Protein AF-A0A9D6ZY57-F1 (afdb_monomer)

Sequence (391 aa):
MQNKMPWVAGVLCFGISFLFGLGVLVDWKTRLNPQYWPFGVDVYPHWVATRAIWRGESPYTLQVSRETQQLIYARPLEPGDDPFGFYYPAYVSFIIAPLIWLPVEWAGLVWSAFNWAILVTLAIVWSWRIEPRLSPLLWGLVLLSVIFYRPAFLAVINGQYGLFVVVCLLGAGWLFQARRDGWAGALLVFATIKPSISLLAPLVILFWAARWRRWNGVIGFLITLGVLVGATILQIGWWAPDFLRAAQSFANKPGSWMTQDIFSPAGLIWFAGALALFGIGLERLWRARDFPWLAIIGALVLNLLIIPHLLEYDLTVLLIAWFWLGAQWRDVRGGLAWWLGLVGMPWLSWLALLALGGTTEQWWKMIWQFYPSLLIYAILVWLWRTALKRI

Radius of gyration: 20.82 Å; Cα contacts (8 Å, |Δi|>4): 542; chains: 1; bounding box: 54×46×62 Å

Secondary structure (DSSP, 8-state):
------HHHHHHHHHHHHHHHHHHHHHHHHHS-TTS--TTTTHHHHHHHHHHHHTT--TTSHHHHHHHHHHHHSSPPPTTS------S-GGGHHHHGGGTTS-HHHHHHHHHHHHHHHHHHHHHHHHTT-SSPPPHHHHHHHHHHHHT-HHHHHHHHHT-SHHHHHHHHHHHHHHHHTT-HHHHHHHHHHHTT-HHHHTHHHHHHHHHHHHTT-HHHHHHHHHHHHHHHHHHHHHH---HHHHHHHHHHHTTSTTEE-GGGGGSHHHHHHHHHHHHHHHHHHHHHHH--S--HHHHHHHHHHHHHHS-EESGGGGGGGHHHHHHHTTSGGGSTTHHHHHHHHHHHHHHHHHHHHHTT--HHHHHHHHHHHHHHHHHHHHHHHHHHHHHTT-

Mean predicted aligned error: 4.45 Å

Solvent-accessible surface area (backbone atoms only — not comparable to full-atom values): 20076 Å² total; per-residue (Å²): 132,86,82,74,71,58,64,64,58,55,52,49,44,26,54,52,34,25,56,50,35,38,52,51,53,51,53,48,56,73,73,44,64,84,87,54,85,61,51,4,51,61,35,45,28,52,43,50,28,31,52,33,38,76,73,45,33,58,40,72,37,70,64,49,28,48,54,29,34,40,70,75,66,73,42,82,89,57,98,88,60,80,69,56,62,52,65,49,57,75,51,47,30,74,75,47,51,79,39,61,82,42,60,66,67,55,30,8,39,53,47,14,12,48,36,41,9,51,50,51,30,49,42,54,62,53,57,73,71,38,82,78,74,65,55,73,68,58,42,49,52,51,43,50,46,55,57,59,20,51,27,47,38,47,20,22,48,36,24,47,64,39,58,58,27,43,51,24,51,55,48,19,53,48,26,46,74,69,71,38,29,35,60,16,15,35,36,35,45,60,22,47,46,51,50,38,45,28,42,44,26,52,54,53,50,43,50,48,28,53,79,69,68,39,50,53,18,48,48,24,22,53,52,45,43,49,51,41,51,48,53,41,32,74,46,42,40,89,50,64,68,50,40,54,52,36,45,55,57,56,48,72,43,88,70,37,54,34,60,73,51,38,77,38,75,43,27,44,52,31,50,56,44,25,50,52,43,24,50,55,13,46,56,47,40,75,76,39,92,62,82,46,61,52,26,35,46,15,25,28,55,41,24,48,55,65,31,44,40,60,61,55,33,56,56,26,50,51,52,59,47,49,57,56,50,65,67,49,27,83,86,36,93,64,25,61,60,52,49,52,50,63,50,44,36,70,54,53,59,43,54,50,38,46,75,72,72,49,51,73,70,59,41,44,55,51,48,69,48,45,52,63,37,54,53,44,51,54,51,51,52,50,52,53,56,57,52,60,77,74,108

Nearest PDB structures (foldseek):
  6sni-assembly1_X  TM=5.364E-01  e=1.919E-01  Saccharomyces cerevisiae
  8ug5-assembly1_B  TM=1.556E-01  e=1.293E+00  Caenorhabditis elegans

Structure (mmCIF, N/CA/C/O backbone):
data_AF-A0A9D6ZY57-F1
#
_entry.id   AF-A0A9D6ZY57-F1
#
loop_
_atom_site.group_PDB
_atom_site.id
_atom_site.type_symbol
_atom_site.label_atom_id
_atom_site.label_alt_id
_atom_site.label_comp_id
_atom_site.label_asym_id
_atom_site.label_entity_id
_atom_site.label_seq_id
_atom_site.pdbx_PDB_ins_code
_atom_site.Cartn_x
_atom_site.Cartn_y
_atom_site.Cartn_z
_atom_site.occupancy
_atom_site.B_iso_or_equiv
_atom_site.auth_seq_id
_atom_site.auth_comp_id
_atom_site.auth_asym_id
_atom_site.auth_atom_id
_atom_site.pdbx_PDB_model_num
ATOM 1 N N . MET A 1 1 ? -26.429 3.667 14.464 1.00 34.41 1 MET A N 1
ATOM 2 C CA . MET A 1 1 ? -27.278 4.107 13.336 1.00 34.41 1 MET A CA 1
ATOM 3 C C . MET A 1 1 ? -26.435 4.076 12.070 1.00 34.41 1 MET A C 1
ATOM 5 O O . MET A 1 1 ? -25.369 4.670 12.048 1.00 34.41 1 MET A O 1
ATOM 9 N N . GLN A 1 2 ? -26.832 3.289 11.067 1.00 40.88 2 GLN A N 1
ATOM 10 C CA . GLN A 1 2 ? -26.082 3.133 9.817 1.00 40.88 2 GLN A CA 1
ATOM 11 C C . GLN A 1 2 ? -26.334 4.352 8.923 1.00 40.88 2 GLN A C 1
ATOM 13 O O . GLN A 1 2 ? -27.303 4.362 8.167 1.00 40.88 2 GLN A O 1
ATOM 18 N N . ASN A 1 3 ? -25.465 5.364 8.981 1.00 44.66 3 ASN A N 1
ATOM 19 C CA . ASN A 1 3 ? -25.383 6.350 7.904 1.00 44.66 3 ASN A CA 1
ATOM 20 C C . ASN A 1 3 ? -24.867 5.617 6.658 1.00 44.66 3 ASN A C 1
ATOM 22 O O . ASN A 1 3 ? -23.662 5.489 6.434 1.00 44.66 3 ASN A O 1
ATOM 26 N N . LYS A 1 4 ? -25.794 5.041 5.883 1.00 54.72 4 LYS A N 1
ATOM 27 C CA . LYS A 1 4 ? -25.511 4.494 4.559 1.00 54.72 4 LYS A CA 1
ATOM 28 C C . LYS A 1 4 ? -25.120 5.670 3.682 1.00 54.72 4 LYS A C 1
ATOM 30 O O . LYS A 1 4 ? -25.969 6.340 3.108 1.00 54.72 4 LYS A O 1
ATOM 35 N N . MET A 1 5 ? -23.821 5.927 3.609 1.00 58.47 5 MET A N 1
ATOM 36 C CA . MET A 1 5 ? -23.272 6.775 2.569 1.00 58.47 5 MET A CA 1
ATOM 37 C C . MET A 1 5 ? -23.754 6.209 1.227 1.00 58.47 5 MET A C 1
ATOM 39 O O . MET A 1 5 ? -23.560 5.010 0.983 1.00 58.47 5 MET A O 1
ATOM 43 N N . PRO A 1 6 ? -24.417 7.005 0.377 1.00 68.81 6 PRO A N 1
ATOM 44 C CA . PRO A 1 6 ? -24.786 6.526 -0.938 1.00 68.81 6 PRO A CA 1
ATOM 45 C C . PRO A 1 6 ? -23.477 6.232 -1.669 1.00 68.81 6 PRO A C 1
ATOM 47 O O . PRO A 1 6 ? -22.628 7.108 -1.807 1.00 68.81 6 PRO A O 1
ATOM 50 N N . TRP A 1 7 ? -23.285 4.986 -2.100 1.00 78.12 7 TRP A N 1
ATOM 51 C CA . TRP A 1 7 ? -22.121 4.546 -2.882 1.00 78.12 7 TRP A CA 1
ATOM 52 C C . TRP A 1 7 ? -21.843 5.487 -4.069 1.00 78.12 7 TRP A C 1
ATOM 54 O O . TRP A 1 7 ? -20.689 5.718 -4.418 1.00 78.12 7 TRP A O 1
ATOM 64 N N . VAL A 1 8 ? -22.902 6.118 -4.589 1.00 84.88 8 VAL A N 1
ATOM 65 C CA . VAL A 1 8 ? -22.885 7.201 -5.578 1.00 84.88 8 VAL A CA 1
ATOM 66 C C . VAL A 1 8 ? -21.934 8.336 -5.187 1.00 84.88 8 VAL A C 1
ATOM 68 O O . VAL A 1 8 ? -21.131 8.752 -6.010 1.00 84.88 8 VAL A O 1
ATOM 71 N N . ALA A 1 9 ? -21.954 8.806 -3.936 1.00 88.19 9 ALA A N 1
ATOM 72 C CA . ALA A 1 9 ? -21.064 9.877 -3.484 1.00 88.19 9 ALA A CA 1
ATOM 73 C C . ALA A 1 9 ? -19.588 9.456 -3.541 1.00 88.19 9 ALA A C 1
ATOM 75 O O . ALA A 1 9 ? -18.747 10.242 -3.958 1.00 88.19 9 ALA A O 1
ATOM 76 N N . GLY A 1 10 ? -19.275 8.204 -3.187 1.00 90.56 10 GLY A N 1
ATOM 77 C CA . GLY A 1 10 ? -17.911 7.677 -3.290 1.00 90.56 10 GLY A CA 1
ATOM 78 C C . GLY A 1 10 ? -17.429 7.593 -4.739 1.00 90.56 10 GLY A C 1
ATOM 79 O O . GLY A 1 10 ? -16.308 7.996 -5.035 1.00 90.56 10 GLY A O 1
ATOM 80 N N . VAL A 1 11 ? -18.294 7.135 -5.649 1.00 93.12 11 VAL A N 1
ATOM 81 C CA . VAL A 1 11 ? -17.998 7.064 -7.091 1.00 93.12 11 VAL A CA 1
ATOM 82 C C . VAL A 1 11 ? -17.803 8.459 -7.689 1.00 93.12 11 VAL A C 1
ATOM 84 O O . VAL A 1 11 ? -16.858 8.671 -8.445 1.00 93.12 11 VAL A O 1
ATOM 87 N N . LEU A 1 12 ? -18.646 9.427 -7.319 1.00 94.81 12 LEU A N 1
ATOM 88 C CA . LEU A 1 12 ? -18.507 10.815 -7.764 1.00 94.81 12 LEU A CA 1
ATOM 89 C C . LEU A 1 12 ? -17.221 11.454 -7.228 1.00 94.81 12 LEU A C 1
ATOM 91 O O . LEU A 1 12 ? -16.485 12.061 -8.001 1.00 94.81 12 LEU A O 1
ATOM 95 N N . CYS A 1 13 ? -16.907 11.273 -5.939 1.00 95.38 13 CYS A N 1
ATOM 96 C CA . CYS A 1 13 ? -15.641 11.732 -5.362 1.00 95.38 13 CYS A CA 1
ATOM 97 C C . CYS A 1 13 ? -14.442 11.151 -6.114 1.00 95.38 13 CYS A C 1
ATOM 99 O O . CYS A 1 13 ? -13.517 11.897 -6.433 1.00 95.38 13 CYS A O 1
ATOM 101 N N . PHE A 1 14 ? -14.483 9.860 -6.445 1.00 97.62 14 PHE A N 1
ATOM 102 C CA . PHE A 1 14 ? -13.434 9.210 -7.215 1.00 97.62 14 PHE A CA 1
ATOM 103 C C . PHE A 1 14 ? -13.291 9.816 -8.611 1.00 97.62 14 PHE A C 1
ATOM 105 O O . PHE A 1 14 ? -12.200 10.244 -8.975 1.00 97.62 14 PHE A O 1
ATOM 112 N N . GLY A 1 15 ? -14.388 9.918 -9.368 1.00 98.06 15 GLY A N 1
ATOM 113 C CA . GLY A 1 15 ? -14.375 10.465 -10.726 1.00 98.06 15 GLY A CA 1
ATOM 114 C C . GLY A 1 15 ? -13.881 11.913 -10.783 1.00 98.06 15 GLY A C 1
ATOM 115 O O . GLY A 1 15 ? -13.024 12.239 -11.600 1.00 98.06 15 GLY A O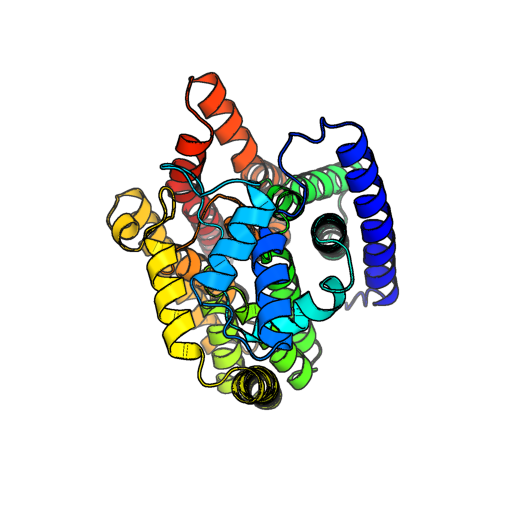 1
ATOM 116 N N . ILE A 1 16 ? -14.353 12.769 -9.870 1.00 97.88 16 ILE A N 1
ATOM 117 C CA . ILE A 1 16 ? -13.918 14.172 -9.782 1.00 97.88 16 ILE A CA 1
ATOM 118 C C . ILE A 1 16 ? -12.434 14.248 -9.413 1.00 97.88 16 ILE A C 1
ATOM 120 O O . ILE A 1 16 ? -11.676 14.980 -10.047 1.00 97.88 16 ILE A O 1
ATOM 124 N N . SER A 1 17 ? -12.005 13.464 -8.420 1.00 97.88 17 SER A N 1
ATOM 125 C CA . SER A 1 17 ? -10.607 13.442 -7.978 1.00 97.88 17 SER A CA 1
ATOM 126 C C . SER A 1 17 ? -9.677 12.928 -9.075 1.00 97.88 17 SER A C 1
ATOM 128 O O . SER A 1 17 ? -8.586 13.464 -9.231 1.00 97.88 17 SER A O 1
ATOM 130 N N . PHE A 1 18 ? -10.108 11.934 -9.856 1.00 98.50 18 PHE A N 1
ATOM 131 C CA . PHE A 1 18 ? -9.359 11.402 -10.992 1.00 98.50 18 PHE A CA 1
ATOM 132 C C . PHE A 1 18 ? -9.148 12.461 -12.073 1.00 98.50 18 PHE A C 1
ATOM 134 O O . PHE A 1 18 ? -8.011 12.705 -12.466 1.00 98.50 18 PHE A O 1
ATOM 141 N N . LEU A 1 19 ? -10.221 13.129 -12.513 1.00 98.44 19 LEU A N 1
ATOM 142 C CA . LEU A 1 19 ? -10.132 14.170 -13.541 1.00 98.44 19 LEU A CA 1
ATOM 143 C C . LEU A 1 19 ? -9.276 15.354 -13.075 1.00 98.44 19 LEU A C 1
ATOM 145 O O . LEU A 1 19 ? -8.431 15.834 -13.828 1.00 98.44 19 LEU A O 1
ATOM 149 N N . PHE A 1 20 ? -9.448 15.784 -11.822 1.00 97.88 20 PHE A N 1
ATOM 150 C CA . PHE A 1 20 ? -8.630 16.839 -11.228 1.00 97.88 20 PHE A CA 1
ATOM 151 C C . PHE A 1 20 ? -7.152 16.434 -11.144 1.00 97.88 20 PHE A C 1
ATOM 153 O O . PHE A 1 20 ? -6.285 17.176 -11.597 1.00 97.88 20 PHE A O 1
ATOM 160 N N . GLY A 1 21 ? -6.864 15.244 -10.610 1.00 96.44 21 GLY A N 1
ATOM 161 C CA . GLY A 1 21 ? -5.502 14.726 -10.480 1.00 96.44 21 GLY A CA 1
ATOM 162 C C . GLY A 1 21 ? -4.811 14.568 -11.830 1.00 96.44 21 GLY A C 1
ATOM 163 O O . GLY A 1 21 ? -3.663 14.974 -11.975 1.00 96.44 21 GLY A O 1
ATOM 164 N N . LEU A 1 22 ? -5.521 14.053 -12.838 1.00 97.06 22 LEU A N 1
ATOM 165 C CA . LEU A 1 22 ? -5.001 13.936 -14.198 1.00 97.06 22 LEU A CA 1
ATOM 166 C C . LEU A 1 22 ? -4.658 15.310 -14.784 1.00 97.06 22 LEU A C 1
ATOM 168 O O . LEU A 1 22 ? -3.566 15.479 -15.317 1.00 97.06 22 LEU A O 1
ATOM 172 N N . GLY A 1 23 ? -5.547 16.299 -14.638 1.00 96.38 23 GLY A N 1
ATOM 173 C CA . GLY A 1 23 ? -5.297 17.668 -15.096 1.00 96.38 23 GLY A CA 1
ATOM 174 C C . GLY A 1 23 ? -4.068 18.301 -14.438 1.00 96.38 23 GLY A C 1
ATOM 175 O O . GLY A 1 23 ? -3.224 18.860 -15.134 1.00 96.38 23 GLY A O 1
ATOM 176 N N . VAL A 1 24 ? -3.925 18.153 -13.115 1.00 93.94 24 VAL A N 1
ATOM 177 C CA . VAL A 1 24 ? -2.765 18.664 -12.363 1.00 93.94 24 VAL A CA 1
ATOM 178 C C . VAL A 1 24 ? -1.471 17.972 -12.786 1.00 93.94 24 VAL A C 1
ATOM 180 O O . VAL A 1 24 ? -0.478 18.649 -13.026 1.00 93.94 24 VAL A O 1
ATOM 183 N N . LEU A 1 25 ? -1.465 16.642 -12.905 1.00 93.06 25 LEU A N 1
ATOM 184 C CA . LEU A 1 25 ? -0.269 15.889 -13.297 1.00 93.06 25 LEU A CA 1
ATOM 185 C C . LEU A 1 25 ? 0.165 16.205 -14.735 1.00 93.06 25 LEU A C 1
ATOM 187 O O . LEU A 1 25 ? 1.363 16.294 -15.003 1.00 93.06 25 LEU A O 1
ATOM 191 N N . VAL A 1 26 ? -0.787 16.412 -15.650 1.00 92.81 26 VAL A N 1
ATOM 192 C CA . VAL A 1 26 ? -0.501 16.857 -17.022 1.00 92.81 26 VAL A CA 1
ATOM 193 C C . VAL A 1 26 ? 0.092 18.266 -17.020 1.00 92.81 26 VAL A C 1
ATOM 195 O O . VAL A 1 26 ? 1.149 18.468 -17.612 1.00 92.81 26 VAL A O 1
ATOM 198 N N . ASP A 1 27 ? -0.527 19.221 -16.319 1.00 91.31 27 ASP A N 1
ATOM 199 C CA . ASP A 1 27 ? -0.002 20.590 -16.200 1.00 91.31 27 ASP A CA 1
ATOM 200 C C . ASP A 1 27 ? 1.412 20.592 -15.593 1.00 91.31 27 ASP A C 1
ATOM 202 O O . ASP A 1 27 ? 2.335 21.176 -16.162 1.00 91.31 27 ASP A O 1
ATOM 206 N N . TRP A 1 28 ? 1.632 19.840 -14.511 1.00 89.06 28 TRP A N 1
ATOM 207 C CA . TRP A 1 28 ? 2.952 19.682 -13.900 1.00 89.06 28 TRP A CA 1
ATOM 208 C C . TRP A 1 28 ? 3.972 19.099 -14.867 1.00 89.06 28 TRP A C 1
ATOM 210 O O . TRP A 1 28 ? 5.064 19.649 -14.983 1.00 89.06 28 TRP A O 1
ATOM 220 N N . LYS A 1 29 ? 3.623 18.040 -15.605 1.00 85.88 29 LYS A N 1
ATOM 221 C CA . LYS A 1 29 ? 4.516 17.453 -16.610 1.00 85.88 29 LYS A CA 1
ATOM 222 C C . LYS A 1 29 ? 4.905 18.470 -17.686 1.00 85.88 29 LYS A C 1
ATOM 224 O O . LYS A 1 29 ? 6.043 18.461 -18.130 1.00 85.88 29 LYS A O 1
ATOM 229 N N . THR A 1 30 ? 3.985 19.340 -18.106 1.00 84.75 30 THR A N 1
ATOM 230 C CA . THR A 1 30 ? 4.280 20.359 -19.130 1.00 84.75 30 THR A CA 1
ATOM 231 C C . THR A 1 30 ? 5.148 21.509 -18.621 1.00 84.75 30 THR A C 1
ATOM 233 O O . THR A 1 30 ? 5.881 22.107 -19.405 1.00 84.75 30 THR A O 1
ATOM 236 N N . ARG A 1 31 ? 5.077 21.830 -17.322 1.00 85.19 31 ARG A N 1
ATOM 237 C CA . ARG A 1 31 ? 5.847 22.922 -16.700 1.00 85.19 31 ARG A CA 1
ATOM 238 C C . ARG A 1 31 ? 7.211 22.480 -16.182 1.00 85.19 31 ARG A C 1
ATOM 240 O O . ARG A 1 31 ? 8.136 23.287 -16.140 1.00 85.19 31 ARG A O 1
ATOM 247 N N . LEU A 1 32 ? 7.327 21.232 -15.737 1.00 75.38 32 LEU A N 1
ATOM 248 C CA . LEU A 1 32 ? 8.590 20.643 -15.307 1.00 75.38 32 LEU A CA 1
ATOM 249 C C . LEU A 1 32 ? 9.396 20.240 -16.547 1.00 75.38 32 LEU A C 1
ATOM 251 O O . LEU A 1 32 ? 8.843 19.736 -17.519 1.00 75.38 32 LEU A O 1
ATOM 255 N N . ASN A 1 33 ? 10.707 20.496 -16.531 1.00 58.88 33 ASN A N 1
ATOM 256 C CA . ASN A 1 33 ? 11.588 20.171 -17.655 1.00 58.88 33 ASN A CA 1
ATOM 257 C C . ASN A 1 33 ? 11.442 18.671 -18.017 1.00 58.88 33 ASN A C 1
ATOM 259 O O . ASN A 1 33 ? 11.538 17.843 -17.110 1.00 58.88 33 ASN A O 1
ATOM 263 N N . PRO A 1 34 ? 11.241 18.302 -19.299 1.00 55.72 34 PRO A N 1
ATOM 264 C CA . PRO A 1 34 ? 11.065 16.913 -19.742 1.00 55.72 34 PRO A CA 1
ATOM 265 C C . PRO A 1 34 ? 12.231 15.967 -19.404 1.00 55.72 34 PRO A C 1
ATOM 267 O O . PRO A 1 34 ? 12.086 14.757 -19.541 1.00 55.72 34 PRO A O 1
ATOM 270 N N . GLN A 1 35 ? 13.375 16.491 -18.954 1.00 51.56 35 GLN A N 1
ATOM 271 C CA . GLN A 1 35 ? 14.482 15.693 -18.414 1.00 51.56 35 GLN A CA 1
ATOM 272 C C . GLN A 1 35 ? 14.239 15.172 -16.985 1.00 51.56 35 GLN A C 1
ATOM 274 O O . GLN A 1 35 ? 14.980 14.304 -16.526 1.00 51.56 35 GLN A O 1
ATOM 279 N N . TYR A 1 36 ? 13.243 15.693 -16.260 1.00 51.12 36 TYR A N 1
ATOM 280 C CA . TYR A 1 36 ? 12.903 15.199 -14.930 1.00 51.12 36 TYR A CA 1
ATOM 281 C C . TYR A 1 36 ? 12.073 13.922 -15.004 1.00 51.12 36 TYR A C 1
ATOM 283 O O . TYR A 1 36 ? 11.221 13.733 -15.869 1.00 51.12 36 TYR A O 1
ATOM 291 N N . TRP A 1 37 ? 12.350 13.061 -14.034 1.00 59.97 37 TRP A N 1
ATOM 292 C CA . TRP A 1 37 ? 11.756 11.754 -13.828 1.00 59.97 37 TRP A CA 1
ATOM 293 C C . TRP A 1 37 ? 10.240 11.712 -14.113 1.00 59.97 37 TRP A C 1
ATOM 295 O O . TRP A 1 37 ? 9.487 12.469 -13.490 1.00 59.97 37 TRP A O 1
ATOM 305 N N . PRO A 1 38 ? 9.763 10.850 -15.030 1.00 72.94 38 PRO A N 1
ATOM 306 C CA . PRO A 1 38 ? 8.362 10.849 -15.429 1.00 72.94 38 PRO A CA 1
ATOM 307 C C . PRO A 1 38 ? 7.455 10.418 -14.269 1.00 72.94 38 PRO A C 1
ATOM 309 O O . PRO A 1 38 ? 7.751 9.462 -13.545 1.00 72.94 38 PRO A O 1
ATOM 312 N N . PHE A 1 39 ? 6.316 11.102 -14.105 1.00 86.62 39 PHE A N 1
ATOM 313 C CA . PHE A 1 39 ? 5.261 10.646 -13.198 1.00 86.62 39 PHE A CA 1
ATOM 314 C C . PHE A 1 39 ? 4.865 9.216 -13.547 1.00 86.62 39 PHE A C 1
ATOM 316 O O . PHE A 1 39 ? 4.644 8.881 -14.713 1.00 86.62 39 PHE A O 1
ATOM 323 N N . GLY A 1 40 ? 4.747 8.379 -12.525 1.00 90.94 40 GLY A N 1
ATOM 324 C CA . GLY A 1 40 ? 4.371 6.993 -12.729 1.00 90.94 40 GLY A CA 1
ATOM 325 C C . GLY A 1 40 ? 5.490 6.109 -13.280 1.00 90.94 40 GLY A C 1
ATOM 326 O O . GLY A 1 40 ? 5.168 5.101 -13.905 1.00 90.94 40 GLY A O 1
ATOM 327 N N . VAL A 1 41 ? 6.773 6.449 -13.077 1.00 91.31 41 VAL A N 1
ATOM 328 C CA . VAL A 1 41 ? 7.903 5.627 -13.561 1.00 91.31 41 VAL A CA 1
ATOM 329 C C . VAL A 1 41 ? 7.753 4.146 -13.210 1.00 91.31 41 VAL A C 1
ATOM 331 O O . VAL A 1 41 ? 8.098 3.282 -14.008 1.00 91.31 41 VAL A O 1
ATOM 334 N N . ASP A 1 42 ? 7.191 3.826 -12.038 1.00 93.12 42 ASP A N 1
ATOM 335 C CA . ASP A 1 42 ? 7.139 2.450 -11.551 1.00 93.12 42 ASP A CA 1
ATOM 336 C C . ASP A 1 42 ? 6.111 1.625 -12.329 1.00 93.12 42 ASP A C 1
ATOM 338 O O . ASP A 1 42 ? 6.096 0.398 -12.251 1.00 93.12 42 ASP A O 1
ATOM 342 N N . VAL A 1 43 ? 5.277 2.273 -13.146 1.00 95.62 43 VAL A N 1
ATOM 343 C CA . VAL A 1 43 ? 4.384 1.620 -14.107 1.00 95.62 43 VAL A CA 1
ATOM 344 C C . VAL A 1 43 ? 5.162 1.059 -15.292 1.00 95.62 43 VAL A C 1
ATOM 346 O O . VAL A 1 43 ? 4.743 0.053 -15.854 1.00 95.62 43 VAL A O 1
ATOM 349 N N . TYR A 1 44 ? 6.303 1.643 -15.660 1.00 95.12 44 TYR A N 1
ATOM 350 C CA . TYR A 1 44 ? 7.041 1.322 -16.884 1.00 95.12 44 TYR A CA 1
ATOM 351 C C . TYR A 1 44 ? 7.454 -0.158 -16.950 1.00 95.12 44 TYR A C 1
ATOM 353 O O . TYR A 1 44 ? 7.067 -0.816 -17.921 1.00 95.12 44 TYR A O 1
ATOM 361 N N . PRO A 1 45 ? 8.127 -0.741 -15.930 1.00 95.44 45 PRO A N 1
ATOM 362 C CA . PRO A 1 45 ? 8.424 -2.176 -15.924 1.00 95.44 45 PRO A CA 1
ATOM 363 C C . PRO A 1 45 ? 7.178 -3.049 -16.064 1.00 95.44 45 PRO A C 1
ATOM 365 O O . PRO A 1 45 ? 7.200 -4.065 -16.750 1.00 95.44 45 PRO A O 1
ATOM 368 N N . HIS A 1 46 ? 6.065 -2.649 -15.451 1.00 97.00 46 HIS A N 1
ATOM 369 C CA . HIS A 1 46 ? 4.818 -3.411 -15.493 1.00 97.00 46 HIS A CA 1
ATOM 370 C C . HIS A 1 46 ? 4.118 -3.293 -16.843 1.00 97.00 46 HIS A C 1
ATOM 372 O O . HIS A 1 46 ? 3.508 -4.255 -17.301 1.00 97.00 46 HIS A O 1
ATOM 378 N N . TRP A 1 47 ? 4.216 -2.137 -17.493 1.00 97.62 47 TRP A N 1
ATOM 379 C CA . TRP A 1 47 ? 3.697 -1.901 -18.832 1.00 97.62 47 TRP A CA 1
ATOM 380 C C . TRP A 1 47 ? 4.452 -2.756 -19.856 1.00 97.62 47 TRP A C 1
ATOM 382 O O . TRP A 1 47 ? 3.823 -3.490 -20.619 1.00 97.62 47 TRP A O 1
ATOM 392 N N . VAL A 1 48 ? 5.792 -2.758 -19.809 1.00 97.69 48 VAL A N 1
ATOM 393 C CA . VAL A 1 48 ? 6.629 -3.606 -20.676 1.00 97.69 48 VAL A CA 1
ATOM 394 C C . VAL A 1 48 ? 6.361 -5.089 -20.401 1.00 97.69 48 VAL A C 1
ATOM 396 O O . VAL A 1 48 ? 6.053 -5.832 -21.334 1.00 97.69 48 VAL A O 1
ATOM 399 N N . ALA A 1 49 ? 6.377 -5.505 -19.131 1.00 97.88 49 ALA A N 1
ATOM 400 C CA . ALA A 1 49 ? 6.084 -6.877 -18.720 1.00 97.88 49 ALA A CA 1
ATOM 401 C C . ALA A 1 49 ? 4.688 -7.346 -19.152 1.00 97.88 49 ALA A C 1
ATOM 403 O O . ALA A 1 49 ? 4.530 -8.468 -19.625 1.00 97.88 49 ALA A O 1
ATOM 404 N N . THR A 1 50 ? 3.670 -6.490 -19.035 1.00 98.19 50 THR A N 1
ATOM 405 C CA . THR A 1 50 ? 2.303 -6.832 -19.447 1.00 98.19 50 THR A CA 1
ATOM 406 C C . THR A 1 50 ? 2.230 -7.046 -20.954 1.00 98.19 50 THR A C 1
ATOM 408 O O . THR A 1 50 ? 1.642 -8.033 -21.387 1.00 98.19 50 THR A O 1
ATOM 411 N N . ARG A 1 51 ? 2.873 -6.201 -21.771 1.00 97.88 51 ARG A N 1
ATOM 412 C CA . ARG A 1 51 ? 2.948 -6.451 -23.220 1.00 97.88 51 ARG A CA 1
ATOM 413 C C . ARG A 1 51 ? 3.670 -7.758 -23.542 1.00 97.88 51 ARG A C 1
ATOM 415 O O . ARG A 1 51 ? 3.193 -8.493 -24.398 1.00 97.88 51 ARG A O 1
ATOM 422 N N . ALA A 1 52 ? 4.771 -8.064 -22.852 1.00 98.06 52 ALA A N 1
ATOM 423 C CA . ALA A 1 52 ? 5.492 -9.325 -23.029 1.00 98.06 52 ALA A CA 1
ATOM 424 C C . ALA A 1 52 ? 4.581 -10.533 -22.747 1.00 98.06 52 ALA A C 1
ATOM 426 O O . ALA A 1 52 ? 4.457 -11.418 -23.590 1.00 98.06 52 ALA A O 1
ATOM 427 N N . ILE A 1 53 ? 3.826 -10.506 -21.643 1.00 97.94 53 ILE A N 1
ATOM 428 C CA . ILE A 1 53 ? 2.838 -11.548 -21.317 1.00 97.94 53 ILE A CA 1
ATOM 429 C C . ILE A 1 53 ? 1.802 -11.704 -22.439 1.00 97.94 53 ILE A C 1
ATOM 431 O O . ILE A 1 53 ? 1.494 -12.819 -22.857 1.00 97.94 53 ILE A O 1
ATOM 435 N N . TRP A 1 54 ? 1.293 -10.597 -22.983 1.00 95.50 54 TRP A N 1
ATOM 436 C CA . TRP A 1 54 ? 0.346 -10.622 -24.104 1.00 95.50 54 TRP A CA 1
ATOM 437 C C . TRP A 1 54 ? 0.951 -11.164 -25.409 1.00 95.50 54 TRP A C 1
ATOM 439 O O . TRP A 1 54 ? 0.215 -11.711 -26.226 1.00 95.50 54 TRP A O 1
ATOM 449 N N . ARG A 1 55 ? 2.276 -11.086 -25.584 1.00 96.50 55 ARG A N 1
ATOM 450 C CA . ARG A 1 55 ? 3.017 -11.752 -26.673 1.00 96.50 55 ARG A CA 1
ATOM 451 C C . ARG A 1 55 ? 3.313 -13.235 -26.397 1.00 96.50 55 ARG A C 1
ATOM 453 O O . ARG A 1 55 ? 3.867 -13.902 -27.262 1.00 96.50 55 ARG A O 1
ATOM 460 N N . GLY A 1 56 ? 2.948 -13.757 -25.223 1.00 97.25 56 GLY A N 1
ATOM 461 C CA . GLY A 1 56 ? 3.274 -15.124 -24.800 1.00 97.25 56 GLY A CA 1
ATOM 462 C C . GLY A 1 56 ? 4.694 -15.270 -24.239 1.00 97.25 56 GLY A C 1
ATOM 463 O O . GLY A 1 56 ? 5.212 -16.378 -24.133 1.00 97.25 56 GLY A O 1
ATOM 464 N N . GLU A 1 57 ? 5.340 -14.161 -23.875 1.00 97.38 57 GLU A N 1
ATOM 465 C CA . GLU A 1 57 ? 6.701 -14.128 -23.339 1.00 97.38 57 GLU A CA 1
ATOM 466 C C . GLU A 1 57 ? 6.687 -14.008 -21.809 1.00 97.38 57 GLU A C 1
ATOM 468 O O . GLU A 1 57 ? 5.879 -13.282 -21.223 1.00 97.38 57 GLU A O 1
ATOM 473 N N . SER A 1 58 ? 7.635 -14.670 -21.141 1.00 97.12 58 SER A N 1
ATOM 474 C CA . SER A 1 58 ? 7.811 -14.503 -19.695 1.00 97.12 58 SER A CA 1
ATOM 475 C C . SER A 1 58 ? 8.312 -13.083 -19.368 1.00 97.12 58 SER A C 1
ATOM 477 O O . SER A 1 58 ? 9.324 -12.640 -19.929 1.00 97.12 58 SER A O 1
ATOM 479 N N . PRO A 1 59 ? 7.670 -12.370 -18.419 1.00 97.62 59 PRO A N 1
ATOM 480 C CA . PRO A 1 59 ? 8.056 -11.013 -18.036 1.00 97.62 59 PRO A CA 1
ATOM 481 C C . PRO A 1 59 ? 9.344 -10.972 -17.196 1.00 97.62 59 PRO A C 1
ATOM 483 O O . PRO A 1 59 ? 9.870 -9.897 -16.929 1.00 97.62 59 PRO A O 1
ATOM 486 N N . TYR A 1 60 ? 9.847 -12.130 -16.758 1.00 97.06 60 TYR A N 1
ATOM 487 C CA . TYR A 1 60 ? 11.017 -12.253 -15.883 1.00 97.06 60 TYR A CA 1
ATOM 488 C C . TYR A 1 60 ? 12.326 -12.472 -16.658 1.00 97.06 60 TYR A C 1
ATOM 490 O O . TYR A 1 60 ? 13.363 -12.778 -16.068 1.00 97.06 60 TYR A O 1
ATOM 498 N N . THR A 1 61 ? 12.294 -12.360 -17.988 1.00 94.62 61 THR A N 1
ATOM 499 C CA . THR A 1 61 ? 13.472 -12.565 -18.837 1.00 94.62 61 THR A CA 1
ATOM 500 C C . THR A 1 61 ? 14.387 -11.342 -18.847 1.00 94.62 61 THR A C 1
ATOM 502 O O . THR A 1 61 ? 13.958 -10.198 -18.693 1.00 94.62 61 THR A O 1
ATOM 505 N N . LEU A 1 62 ? 15.679 -11.570 -19.106 1.00 92.06 62 LEU A N 1
ATOM 506 C CA . LEU A 1 62 ? 16.652 -10.486 -19.257 1.00 92.06 62 LEU A CA 1
ATOM 507 C C . LEU A 1 62 ? 16.306 -9.551 -20.427 1.00 92.06 62 LEU A C 1
ATOM 509 O O . LEU A 1 62 ? 16.608 -8.363 -20.366 1.00 92.06 62 LEU A O 1
ATOM 513 N N . GLN A 1 63 ? 15.666 -10.073 -21.476 1.00 93.38 63 GLN A N 1
ATOM 514 C CA . GLN A 1 63 ? 15.207 -9.270 -22.606 1.00 93.38 63 GLN A CA 1
ATOM 515 C C . GLN A 1 63 ? 14.163 -8.235 -22.170 1.00 93.38 63 GLN A C 1
ATOM 517 O O . GLN A 1 63 ? 14.346 -7.054 -22.444 1.00 93.38 63 GLN A O 1
ATOM 522 N N . VAL A 1 64 ? 13.128 -8.646 -21.430 1.00 95.31 64 VAL A N 1
ATOM 523 C CA . VAL A 1 64 ? 12.078 -7.737 -20.930 1.00 95.31 64 VAL A CA 1
ATOM 524 C C . VAL A 1 64 ? 12.656 -6.676 -19.985 1.00 95.31 64 VAL A C 1
ATOM 526 O O . VAL A 1 64 ? 12.298 -5.498 -20.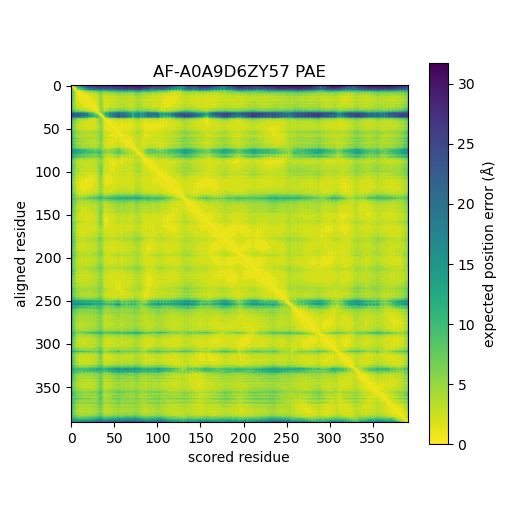067 1.00 95.31 64 VAL A O 1
ATOM 529 N N . SER A 1 65 ? 13.614 -7.058 -19.137 1.00 92.00 65 SER A N 1
ATOM 530 C CA . SER A 1 65 ? 14.342 -6.102 -18.291 1.00 92.00 65 SER A CA 1
ATOM 531 C C . SER A 1 65 ? 15.137 -5.086 -19.121 1.00 92.00 65 SER A C 1
ATOM 533 O O . SER A 1 65 ? 15.084 -3.893 -18.839 1.00 92.00 65 SER A O 1
ATOM 535 N N . ARG A 1 66 ? 15.824 -5.521 -20.187 1.00 91.06 66 ARG A N 1
ATOM 536 C CA . ARG A 1 66 ? 16.558 -4.624 -21.100 1.00 91.06 66 ARG A CA 1
ATOM 537 C C . ARG A 1 66 ? 15.629 -3.687 -21.868 1.00 91.06 66 ARG A C 1
ATOM 539 O O . ARG A 1 66 ? 15.959 -2.516 -22.009 1.00 91.06 66 ARG A O 1
ATOM 546 N N . GLU A 1 67 ? 14.473 -4.173 -22.323 1.00 93.19 67 GLU A N 1
ATOM 547 C CA . GLU A 1 67 ? 13.446 -3.334 -22.960 1.00 93.19 67 GLU A CA 1
ATOM 548 C C . GLU A 1 67 ? 12.983 -2.222 -22.007 1.00 93.19 67 GLU A C 1
ATOM 550 O O . GLU A 1 67 ? 12.875 -1.064 -22.405 1.00 93.19 67 GLU A O 1
ATOM 555 N N . THR A 1 68 ? 12.777 -2.550 -20.728 1.00 92.56 68 THR A N 1
ATOM 556 C CA . THR A 1 68 ? 12.420 -1.561 -19.698 1.00 92.56 68 THR A CA 1
ATOM 557 C C . THR A 1 68 ? 13.537 -0.540 -19.474 1.00 92.56 68 THR A C 1
ATOM 559 O O . THR A 1 68 ? 13.279 0.659 -19.412 1.00 92.56 68 THR A O 1
ATOM 562 N N . GLN A 1 69 ? 14.787 -0.992 -19.395 1.00 90.25 69 GLN A N 1
ATOM 563 C CA . GLN A 1 69 ? 15.944 -0.115 -19.193 1.00 90.25 69 GLN A CA 1
ATOM 564 C C . GLN A 1 69 ? 16.150 0.837 -20.370 1.00 90.25 69 GLN A C 1
ATOM 566 O O . GLN A 1 69 ? 16.352 2.029 -20.163 1.00 90.25 69 GLN A O 1
ATOM 571 N N . GLN A 1 70 ? 16.035 0.340 -21.603 1.00 89.94 70 GLN A N 1
ATOM 572 C CA . GLN A 1 70 ? 16.088 1.176 -22.802 1.00 89.94 70 GLN A CA 1
ATOM 573 C C . GLN A 1 70 ? 14.969 2.219 -22.810 1.00 89.94 70 GLN A C 1
ATOM 575 O O . GLN A 1 70 ? 15.206 3.356 -23.206 1.00 89.94 70 GLN A O 1
ATOM 580 N N . LEU A 1 71 ? 13.773 1.856 -22.339 1.00 89.94 71 LEU A N 1
ATOM 581 C CA . LEU A 1 71 ? 12.639 2.772 -22.251 1.00 89.94 71 LEU A CA 1
ATOM 582 C C . LEU A 1 71 ? 12.852 3.895 -21.227 1.00 89.94 71 LEU A C 1
ATOM 584 O O . LEU A 1 71 ? 12.435 5.022 -21.474 1.00 89.94 71 LEU A O 1
ATOM 588 N N . ILE A 1 72 ? 13.466 3.589 -20.082 1.00 88.44 72 ILE A N 1
ATOM 589 C CA . ILE A 1 72 ?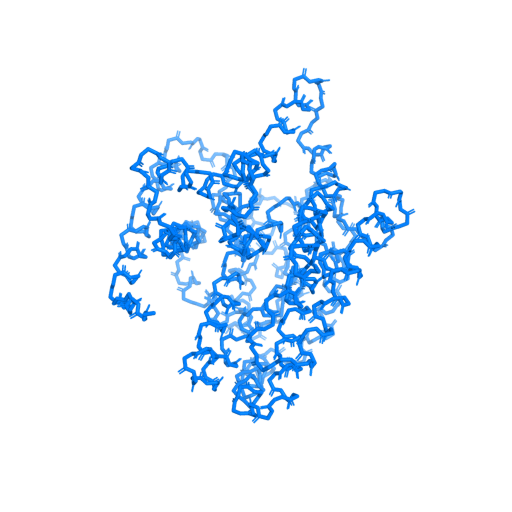 13.657 4.545 -18.981 1.00 88.44 72 ILE A CA 1
ATOM 590 C C . ILE A 1 72 ? 14.904 5.403 -19.195 1.00 88.44 72 ILE A C 1
ATOM 592 O O . ILE A 1 72 ? 14.850 6.620 -19.044 1.00 88.44 72 ILE A O 1
ATOM 596 N N . TYR A 1 73 ? 16.027 4.776 -19.539 1.00 87.88 73 TYR A N 1
ATOM 597 C CA . TYR A 1 73 ? 17.329 5.437 -19.585 1.00 87.88 73 TYR A CA 1
ATOM 598 C C . TYR A 1 73 ? 17.734 5.896 -20.985 1.00 87.88 73 TYR A C 1
ATOM 600 O O . TYR A 1 73 ? 18.633 6.722 -21.105 1.00 87.88 73 TYR A O 1
ATOM 608 N N . ALA A 1 74 ? 17.132 5.346 -22.047 1.00 88.69 74 ALA A N 1
ATOM 609 C CA . ALA A 1 74 ? 17.586 5.521 -23.433 1.00 88.69 74 ALA A CA 1
ATOM 610 C C . ALA A 1 74 ? 19.068 5.141 -23.669 1.00 88.69 74 ALA A C 1
ATOM 612 O O . ALA A 1 74 ? 19.656 5.489 -24.692 1.00 88.69 74 ALA A O 1
ATOM 613 N N . ARG A 1 75 ? 19.673 4.394 -22.736 1.00 86.94 75 ARG A N 1
ATOM 614 C CA . ARG A 1 75 ? 21.054 3.896 -22.772 1.00 86.94 75 ARG A CA 1
ATOM 615 C C . ARG A 1 75 ? 21.169 2.569 -22.006 1.00 86.94 75 ARG A C 1
ATOM 617 O O . ARG A 1 75 ? 20.248 2.218 -21.265 1.00 86.94 75 ARG A O 1
ATOM 624 N N . PRO A 1 76 ? 22.271 1.813 -22.170 1.00 83.31 76 PRO A N 1
ATOM 625 C CA . PRO A 1 76 ? 22.577 0.682 -21.299 1.00 83.31 76 PRO A CA 1
ATOM 626 C C . PRO A 1 76 ? 22.676 1.095 -19.823 1.00 83.31 76 PRO A C 1
ATOM 628 O O . PRO A 1 76 ? 23.032 2.234 -19.514 1.00 83.31 76 PRO A O 1
ATOM 631 N N . LEU A 1 77 ? 22.379 0.146 -18.930 1.00 83.94 77 LEU A N 1
ATOM 632 C CA . LEU A 1 77 ? 22.462 0.328 -17.481 1.00 83.94 77 LEU A CA 1
ATOM 633 C C . LEU A 1 77 ? 23.917 0.575 -17.048 1.00 83.94 77 LEU A C 1
ATOM 635 O O . LEU A 1 77 ? 24.811 -0.191 -17.415 1.00 83.94 77 LEU A O 1
ATOM 639 N N . GLU A 1 78 ? 24.138 1.609 -16.245 1.00 86.94 78 GLU A N 1
ATOM 640 C CA . GLU A 1 78 ? 25.430 1.956 -15.653 1.00 86.94 78 GLU A CA 1
ATOM 641 C C . GLU A 1 78 ? 25.488 1.546 -14.170 1.00 86.94 78 GLU A C 1
ATOM 643 O O . GLU A 1 78 ? 24.450 1.347 -13.528 1.00 86.94 78 GLU A O 1
ATOM 648 N N . PRO A 1 79 ? 26.695 1.400 -13.586 1.00 82.00 79 PRO A N 1
ATOM 649 C CA . PRO A 1 79 ? 26.833 1.151 -12.156 1.00 82.00 79 PRO A CA 1
ATOM 650 C C . PRO A 1 79 ? 26.136 2.240 -11.327 1.00 82.00 79 PRO A C 1
ATOM 652 O O . PRO A 1 79 ? 26.506 3.408 -11.393 1.00 82.00 79 PRO A O 1
ATOM 655 N N . GLY A 1 80 ? 25.152 1.842 -10.518 1.00 78.06 80 GLY A N 1
ATOM 656 C CA . GLY A 1 80 ? 24.377 2.745 -9.658 1.00 78.06 80 GLY A CA 1
ATOM 657 C C . GLY A 1 80 ? 22.964 3.054 -10.158 1.00 78.06 80 GLY A C 1
ATOM 658 O O . GLY A 1 80 ? 22.153 3.533 -9.367 1.00 78.06 80 GLY A O 1
ATOM 659 N N . ASP A 1 81 ? 22.635 2.732 -11.412 1.00 83.44 81 ASP A N 1
ATOM 660 C CA . ASP A 1 81 ? 21.261 2.828 -11.909 1.00 83.44 81 ASP A CA 1
ATOM 661 C C . ASP A 1 81 ? 20.345 1.779 -11.244 1.00 83.44 81 ASP A C 1
ATOM 663 O O . ASP A 1 81 ? 20.766 0.662 -10.920 1.00 83.44 81 ASP A O 1
ATOM 667 N N . ASP A 1 82 ? 19.056 2.102 -11.090 1.00 83.62 82 ASP A N 1
ATOM 668 C CA . ASP A 1 82 ? 18.055 1.110 -10.694 1.00 83.62 82 ASP A CA 1
ATOM 669 C C . ASP A 1 82 ? 17.746 0.196 -11.898 1.00 83.62 82 ASP A C 1
ATOM 671 O O . ASP A 1 82 ? 17.430 0.674 -12.987 1.00 83.62 82 ASP A O 1
ATOM 675 N N . PRO A 1 83 ? 17.794 -1.138 -11.741 1.00 83.69 83 PRO A N 1
ATOM 676 C CA . PRO A 1 83 ? 17.559 -2.058 -12.850 1.00 83.69 83 PRO A CA 1
ATOM 677 C C . PRO A 1 83 ? 16.131 -2.042 -13.425 1.00 83.69 83 PRO A C 1
ATOM 679 O O . PRO A 1 83 ? 15.936 -2.648 -14.479 1.00 83.69 83 PRO A O 1
ATOM 682 N N . PHE A 1 84 ? 15.146 -1.443 -12.738 1.00 86.50 84 PHE A N 1
ATOM 683 C CA . PHE A 1 84 ? 13.713 -1.445 -13.074 1.00 86.50 84 PHE A CA 1
ATOM 684 C C . PHE A 1 84 ? 13.193 -2.813 -13.533 1.00 86.50 84 PHE A C 1
ATOM 686 O O . PHE A 1 84 ? 12.554 -2.949 -14.572 1.00 86.50 84 PHE A O 1
ATOM 693 N N . GLY A 1 85 ? 13.483 -3.859 -12.758 1.00 88.38 85 GLY A N 1
ATOM 694 C CA . GLY A 1 85 ? 12.983 -5.204 -13.041 1.00 88.38 85 GLY A CA 1
ATOM 695 C C . GLY A 1 85 ? 11.490 -5.382 -12.742 1.00 88.38 85 GLY A C 1
ATOM 696 O O . GLY A 1 85 ? 10.867 -4.605 -12.014 1.00 88.38 85 GLY A O 1
ATOM 697 N N . PHE A 1 86 ? 10.921 -6.466 -13.269 1.00 94.69 86 PHE A N 1
ATOM 698 C CA . PHE A 1 86 ? 9.569 -6.906 -12.936 1.00 94.69 86 PHE A CA 1
ATOM 699 C C . PHE A 1 86 ? 9.593 -7.867 -11.735 1.00 94.69 86 PHE A C 1
ATOM 701 O O . PHE A 1 86 ? 10.085 -8.992 -11.827 1.00 94.69 86 PHE A O 1
ATOM 708 N N . TYR A 1 87 ? 9.051 -7.419 -10.599 1.00 93.81 87 TYR A N 1
ATOM 709 C CA . TYR A 1 87 ? 9.124 -8.121 -9.304 1.00 93.81 87 TYR A CA 1
ATOM 710 C C . TYR A 1 87 ? 7.756 -8.541 -8.750 1.00 93.81 87 TYR A C 1
ATOM 712 O O . TYR A 1 87 ? 7.604 -8.758 -7.549 1.00 93.81 87 TYR A O 1
ATOM 720 N N . TYR A 1 88 ? 6.739 -8.604 -9.608 1.00 96.00 88 TYR A N 1
ATOM 721 C CA . TYR A 1 88 ? 5.348 -8.836 -9.219 1.00 96.00 88 TYR A CA 1
ATOM 722 C C . TYR A 1 88 ? 4.877 -10.185 -9.759 1.00 96.00 88 TYR A C 1
ATOM 724 O O . TYR A 1 88 ? 5.439 -10.664 -10.743 1.00 96.00 88 TYR A O 1
ATOM 732 N N . PRO A 1 89 ? 3.857 -10.820 -9.161 1.00 97.75 89 PRO A N 1
ATOM 733 C CA . PRO A 1 89 ? 3.211 -11.986 -9.752 1.00 97.75 89 PRO A CA 1
ATOM 734 C C . PRO A 1 89 ? 2.654 -11.660 -11.144 1.00 97.75 89 PRO A C 1
ATOM 736 O O . PRO A 1 89 ? 2.069 -10.592 -11.335 1.00 97.75 89 PRO A O 1
ATOM 739 N N . ALA A 1 90 ? 2.769 -12.580 -12.107 1.00 98.19 90 ALA A N 1
ATOM 740 C CA . ALA A 1 90 ? 2.398 -12.301 -13.499 1.00 98.19 90 ALA A CA 1
ATOM 741 C C . ALA A 1 90 ? 0.927 -11.882 -13.664 1.00 98.19 90 ALA A C 1
ATOM 743 O O . ALA A 1 90 ? 0.595 -11.126 -14.576 1.00 98.19 90 ALA A O 1
ATOM 744 N N . TYR A 1 91 ? 0.036 -12.311 -12.762 1.00 97.88 91 TYR A N 1
ATOM 745 C CA . TYR A 1 91 ? -1.380 -11.943 -12.809 1.00 97.88 91 TYR A CA 1
ATOM 746 C C . TYR A 1 91 ? -1.669 -10.455 -12.552 1.00 97.88 91 TYR A C 1
ATOM 748 O O . TYR A 1 91 ? -2.788 -10.010 -12.806 1.00 97.88 91 TYR A O 1
ATOM 756 N N . VAL A 1 92 ? -0.688 -9.658 -12.104 1.00 97.25 92 VAL A N 1
ATOM 757 C CA . VAL A 1 92 ? -0.821 -8.188 -12.071 1.00 97.25 92 VAL A CA 1
ATOM 758 C C . VAL A 1 92 ? -1.085 -7.612 -13.471 1.00 97.25 92 VAL A C 1
ATOM 760 O O . VAL A 1 92 ? -1.708 -6.560 -13.599 1.00 97.25 92 VAL A O 1
ATOM 763 N N . SER A 1 93 ? -0.682 -8.333 -14.524 1.00 97.12 93 SER A N 1
ATOM 764 C CA . SER A 1 93 ? -0.922 -7.971 -15.925 1.00 97.12 93 SER A CA 1
ATOM 765 C C . SER A 1 93 ? -2.390 -7.704 -16.241 1.00 97.12 93 SER A C 1
ATOM 767 O O . SER A 1 93 ? -2.671 -6.815 -17.033 1.00 97.12 93 SER A O 1
ATOM 769 N N . PHE A 1 94 ? -3.341 -8.376 -15.588 1.00 96.44 94 PHE A N 1
ATOM 770 C CA . PHE A 1 94 ? -4.770 -8.118 -15.799 1.00 96.44 94 PHE A CA 1
ATOM 771 C C . PHE A 1 94 ? -5.221 -6.737 -15.310 1.00 96.44 94 PHE A C 1
ATOM 773 O O . PHE A 1 94 ? -6.181 -6.182 -15.835 1.00 96.44 94 PHE A O 1
ATOM 780 N N . ILE A 1 95 ? -4.522 -6.169 -14.327 1.00 96.44 95 ILE A N 1
ATOM 781 C CA . ILE A 1 95 ? -4.800 -4.830 -13.791 1.00 96.44 95 ILE A CA 1
ATOM 782 C C . ILE A 1 95 ? -4.192 -3.769 -14.706 1.00 96.44 95 ILE A C 1
ATOM 784 O O . ILE A 1 95 ? -4.792 -2.721 -14.926 1.00 96.44 95 ILE A O 1
ATOM 788 N N . ILE A 1 96 ? -3.010 -4.058 -15.255 1.00 96.88 96 ILE A N 1
ATOM 789 C CA . ILE A 1 96 ? -2.259 -3.140 -16.117 1.00 96.88 96 ILE A CA 1
ATOM 790 C C . ILE A 1 96 ? -2.667 -3.241 -17.590 1.00 96.88 96 ILE A C 1
ATOM 792 O O . ILE A 1 96 ? -2.443 -2.299 -18.345 1.00 96.88 96 ILE A O 1
ATOM 796 N N . ALA A 1 97 ? -3.337 -4.318 -18.002 1.00 96.69 97 ALA A N 1
ATOM 797 C CA . ALA A 1 97 ? -3.761 -4.552 -19.381 1.00 96.69 97 ALA A CA 1
ATOM 798 C C . ALA A 1 97 ? -4.512 -3.372 -20.029 1.00 96.69 97 ALA A C 1
ATOM 800 O O . ALA A 1 97 ? -4.219 -3.076 -21.183 1.00 96.69 97 ALA A O 1
ATOM 801 N N . PRO A 1 98 ? -5.414 -2.634 -19.351 1.00 96.69 98 PRO A N 1
ATOM 802 C CA . PRO A 1 98 ? -6.050 -1.467 -19.965 1.00 96.69 98 PRO A CA 1
ATOM 803 C C . PRO A 1 98 ? -5.064 -0.344 -20.325 1.00 96.69 98 PRO A C 1
ATOM 805 O O . PRO A 1 98 ? -5.326 0.428 -21.242 1.00 96.69 98 PRO A O 1
ATOM 808 N N . LEU A 1 99 ? -3.928 -0.251 -19.628 1.00 97.06 99 LEU A N 1
ATOM 809 C CA . LEU A 1 99 ? -2.937 0.811 -19.814 1.00 97.06 99 LEU A CA 1
ATOM 810 C C . LEU A 1 99 ? -1.940 0.521 -20.941 1.00 97.06 99 LEU A C 1
ATOM 812 O O . LEU A 1 99 ? -1.294 1.452 -21.419 1.00 97.06 99 LEU A O 1
ATOM 816 N N . ILE A 1 100 ? -1.806 -0.733 -21.394 1.00 97.00 100 ILE A N 1
ATOM 817 C CA . ILE A 1 100 ? -0.813 -1.083 -22.429 1.00 97.00 100 ILE A CA 1
ATOM 818 C C . ILE A 1 100 ? -1.128 -0.492 -23.806 1.00 97.00 100 ILE A C 1
ATOM 820 O O . ILE A 1 100 ? -0.250 -0.409 -24.660 1.00 97.00 100 ILE A O 1
ATOM 824 N N . TRP A 1 101 ? -2.375 -0.067 -24.003 1.00 96.06 101 TRP A N 1
ATOM 825 C CA . TRP A 1 101 ? -2.856 0.593 -25.216 1.00 96.06 101 TRP A CA 1
ATOM 826 C C . TRP A 1 101 ? -2.504 2.082 -25.268 1.00 96.06 101 TRP A C 1
ATOM 828 O O . TRP A 1 101 ? -2.645 2.714 -26.312 1.00 96.06 101 TRP A O 1
ATOM 838 N N . LEU A 1 102 ? -2.053 2.650 -24.148 1.00 96.62 102 LEU A N 1
ATOM 839 C CA . LEU A 1 102 ? -1.574 4.022 -24.068 1.00 96.62 102 LEU A CA 1
ATOM 840 C C . LEU A 1 102 ? -0.051 4.057 -24.261 1.00 96.62 102 LEU A C 1
ATOM 842 O O . LEU A 1 102 ? 0.638 3.118 -23.846 1.00 96.62 102 LEU A O 1
ATOM 846 N N . PRO A 1 103 ? 0.508 5.156 -24.803 1.00 94.31 103 PRO A N 1
ATOM 847 C CA . PRO A 1 103 ? 1.938 5.419 -24.680 1.00 94.31 103 PRO A CA 1
ATOM 848 C C . PRO A 1 103 ? 2.355 5.366 -23.204 1.00 94.31 103 PRO A C 1
ATOM 850 O O . PRO A 1 103 ? 1.607 5.832 -22.342 1.00 94.31 103 PRO A O 1
ATOM 853 N N . VAL A 1 104 ? 3.538 4.820 -22.902 1.00 92.69 104 VAL A N 1
ATOM 854 C CA . VAL A 1 104 ? 3.948 4.524 -21.514 1.00 92.69 104 VAL A CA 1
ATOM 855 C C . VAL A 1 104 ? 3.869 5.743 -20.586 1.00 92.69 104 VAL A C 1
ATOM 857 O O . VAL A 1 104 ? 3.446 5.628 -19.440 1.00 92.69 104 VAL A O 1
ATOM 860 N N . GLU A 1 105 ? 4.179 6.934 -21.094 1.00 90.31 105 GLU A N 1
ATOM 861 C CA . GLU A 1 105 ? 4.107 8.170 -20.315 1.00 90.31 105 GLU A CA 1
ATOM 862 C C . GLU A 1 105 ? 2.668 8.509 -19.900 1.00 90.31 105 GLU A C 1
ATOM 864 O O . GLU A 1 105 ? 2.426 8.999 -18.798 1.00 90.31 105 GLU A O 1
ATOM 869 N N . TRP A 1 106 ? 1.696 8.234 -20.774 1.00 94.75 106 TRP A N 1
ATOM 870 C CA . TRP A 1 106 ? 0.277 8.379 -20.461 1.00 94.75 106 TRP A CA 1
ATOM 871 C C . TRP A 1 106 ? -0.205 7.269 -19.533 1.00 94.75 106 TRP A C 1
ATOM 873 O O . TRP A 1 106 ? -1.012 7.544 -18.650 1.00 94.75 106 TRP A O 1
ATOM 883 N N . ALA A 1 107 ? 0.314 6.046 -19.672 1.00 96.19 107 ALA A N 1
ATOM 884 C CA . ALA A 1 107 ? 0.039 4.969 -18.723 1.00 96.19 107 ALA A CA 1
ATOM 885 C C . ALA A 1 107 ? 0.482 5.353 -17.299 1.00 96.19 107 ALA A C 1
ATOM 887 O O . ALA A 1 107 ? -0.298 5.192 -16.359 1.00 96.19 107 ALA A O 1
ATOM 888 N N . GLY A 1 108 ? 1.681 5.932 -17.153 1.00 94.94 108 GLY A N 1
ATOM 889 C CA . GLY A 1 108 ? 2.186 6.474 -15.889 1.00 94.94 108 GLY A CA 1
ATOM 890 C C . GLY A 1 108 ? 1.277 7.563 -15.312 1.00 94.94 108 GLY A C 1
ATOM 891 O O . GLY A 1 108 ? 0.809 7.437 -14.182 1.00 94.94 108 GLY A O 1
ATOM 892 N N . LEU A 1 109 ? 0.934 8.581 -16.111 1.00 95.31 109 LEU A N 1
ATOM 893 C CA . LEU A 1 109 ? 0.044 9.675 -15.694 1.00 95.31 109 LEU A CA 1
ATOM 894 C C . LEU A 1 109 ? -1.349 9.193 -15.272 1.00 95.31 109 LEU A C 1
ATOM 896 O O . LEU A 1 109 ? -1.852 9.604 -14.226 1.00 95.31 109 LEU A O 1
ATOM 900 N N . VAL A 1 110 ? -1.976 8.325 -16.069 1.00 97.50 110 VAL A N 1
ATOM 901 C CA . VAL A 1 110 ? -3.318 7.792 -15.793 1.00 97.50 110 VAL A CA 1
ATOM 902 C C . VAL A 1 110 ? -3.309 6.955 -14.518 1.00 97.50 110 VAL A C 1
ATOM 904 O O . VAL A 1 110 ? -4.209 7.096 -13.691 1.00 97.50 110 VAL A O 1
ATOM 907 N N . TRP A 1 111 ? -2.286 6.126 -14.313 1.00 97.94 111 TRP A N 1
ATOM 908 C CA . TRP A 1 111 ? -2.160 5.333 -13.093 1.00 97.94 111 TRP A CA 1
ATOM 909 C C . TRP A 1 111 ? -1.884 6.194 -11.854 1.00 97.94 111 TRP A C 1
ATOM 911 O O . TRP A 1 111 ? -2.494 5.992 -10.804 1.00 97.94 111 TRP A O 1
ATOM 921 N N . SER A 1 112 ? -1.028 7.209 -11.969 1.00 97.44 112 SER A N 1
ATOM 922 C CA . SER A 1 112 ? -0.810 8.189 -10.903 1.00 97.44 112 SER A CA 1
ATOM 923 C C . SER A 1 112 ? -2.094 8.955 -10.566 1.00 97.44 112 SER A C 1
ATOM 925 O O . SER A 1 112 ? -2.441 9.074 -9.392 1.00 97.44 112 SER A O 1
ATOM 927 N N . ALA A 1 113 ? -2.867 9.392 -11.564 1.00 98.00 113 ALA A N 1
ATOM 928 C CA . ALA A 1 113 ? -4.169 10.028 -11.352 1.00 98.00 113 ALA A CA 1
ATOM 929 C C . ALA A 1 113 ? -5.187 9.076 -10.698 1.00 98.00 113 ALA A C 1
ATOM 931 O O . ALA A 1 113 ? -5.963 9.485 -9.832 1.00 98.00 113 ALA A O 1
ATOM 932 N N . PHE A 1 114 ? -5.160 7.792 -11.061 1.00 98.44 114 PHE A N 1
ATOM 933 C CA . PHE A 1 114 ? -5.966 6.747 -10.432 1.00 98.44 114 PHE A CA 1
ATOM 934 C C . PHE A 1 114 ? -5.604 6.567 -8.949 1.00 98.44 114 PHE A C 1
ATOM 936 O O . PHE A 1 114 ? -6.487 6.580 -8.090 1.00 98.44 114 PHE A O 1
ATOM 943 N N . ASN A 1 115 ? -4.314 6.497 -8.620 1.00 98.31 115 ASN A N 1
ATOM 944 C CA . ASN A 1 115 ? -3.835 6.461 -7.238 1.00 98.31 115 ASN A CA 1
ATOM 945 C C . ASN A 1 115 ? -4.229 7.721 -6.453 1.00 98.31 115 ASN A C 1
ATOM 947 O O . ASN A 1 115 ? -4.702 7.621 -5.320 1.00 98.31 115 ASN A O 1
ATOM 951 N N . TRP A 1 116 ? -4.099 8.904 -7.056 1.00 98.19 116 TRP A N 1
ATOM 952 C CA . TRP A 1 116 ? -4.554 10.160 -6.458 1.00 98.19 116 TRP A CA 1
ATOM 953 C C . TRP A 1 116 ? -6.050 10.114 -6.124 1.00 98.19 116 TRP A C 1
ATOM 955 O O . TRP A 1 116 ? -6.457 10.441 -5.007 1.00 98.19 116 TRP A O 1
ATOM 965 N N . ALA A 1 117 ? -6.867 9.630 -7.061 1.00 98.50 117 ALA A N 1
ATOM 966 C CA . ALA A 1 117 ? -8.300 9.476 -6.863 1.00 98.50 117 ALA A CA 1
ATOM 967 C C . ALA A 1 117 ? -8.632 8.507 -5.723 1.00 98.50 117 ALA A C 1
ATOM 969 O O . ALA A 1 117 ? -9.523 8.803 -4.923 1.00 98.50 117 ALA A O 1
ATOM 970 N N . ILE A 1 118 ? -7.894 7.394 -5.597 1.00 98.44 118 ILE A N 1
ATOM 971 C CA . ILE A 1 118 ? -8.003 6.486 -4.446 1.00 98.44 118 ILE A CA 1
ATOM 972 C C . ILE A 1 118 ? -7.718 7.245 -3.149 1.00 98.44 118 ILE A C 1
ATOM 974 O O . ILE A 1 118 ? -8.543 7.211 -2.238 1.00 98.44 118 ILE A O 1
ATOM 978 N N . LEU A 1 119 ? -6.576 7.931 -3.059 1.00 98.38 119 LEU A N 1
ATOM 979 C CA . LEU A 1 119 ? -6.137 8.606 -1.837 1.00 98.38 119 LEU A CA 1
ATOM 980 C C . LEU A 1 119 ? -7.150 9.656 -1.367 1.00 98.38 119 LEU A C 1
ATOM 982 O O . LEU A 1 119 ? -7.590 9.615 -0.216 1.00 98.38 119 LEU A O 1
ATOM 986 N N . VAL A 1 120 ? -7.564 10.556 -2.264 1.00 97.94 120 VAL A N 1
ATOM 987 C CA . VAL A 1 120 ? -8.521 11.627 -1.950 1.00 97.94 120 VAL A CA 1
ATOM 988 C C . VAL A 1 120 ? -9.885 11.048 -1.578 1.00 97.94 120 VAL A C 1
ATOM 990 O O . VAL A 1 120 ? -10.475 11.448 -0.573 1.00 97.94 120 VAL A O 1
ATOM 993 N N . THR A 1 121 ? -10.374 10.058 -2.329 1.00 97.00 121 THR A N 1
ATOM 994 C CA . THR A 1 121 ? -11.667 9.422 -2.037 1.00 97.00 121 THR A CA 1
ATOM 995 C C . THR A 1 121 ? -11.640 8.717 -0.690 1.00 97.00 121 THR A C 1
ATOM 997 O O . THR A 1 121 ? -12.567 8.885 0.100 1.00 97.00 121 THR A O 1
ATOM 1000 N N . LEU A 1 122 ? -10.578 7.963 -0.388 1.00 95.69 122 LEU A N 1
ATOM 1001 C CA . LEU A 1 122 ? -10.421 7.310 0.908 1.00 95.69 122 LEU A CA 1
ATOM 1002 C C . LEU A 1 122 ? -10.381 8.335 2.041 1.00 95.69 122 LEU A C 1
ATOM 1004 O O . LEU A 1 122 ? -11.100 8.148 3.019 1.00 95.69 122 LEU A O 1
ATOM 1008 N N . ALA A 1 123 ? -9.619 9.423 1.898 1.00 95.56 123 ALA A N 1
ATOM 1009 C CA . ALA A 1 123 ? -9.543 10.488 2.897 1.00 95.56 123 ALA A CA 1
ATOM 1010 C C . ALA A 1 123 ? -10.924 11.101 3.183 1.00 95.56 123 ALA A C 1
ATOM 1012 O O . ALA A 1 123 ? -11.346 11.178 4.339 1.00 95.56 123 ALA A O 1
ATOM 1013 N N . ILE A 1 124 ? -11.664 11.469 2.131 1.00 94.81 124 ILE A N 1
ATOM 1014 C CA . ILE A 1 124 ? -13.005 12.056 2.233 1.00 94.81 124 ILE A CA 1
ATOM 1015 C C . ILE A 1 124 ? -13.982 11.065 2.873 1.00 94.81 124 ILE A C 1
ATOM 1017 O O . ILE A 1 124 ? -14.582 11.366 3.906 1.00 94.81 124 ILE A O 1
ATOM 1021 N N . VAL A 1 125 ? -14.104 9.861 2.311 1.00 92.56 125 VAL A N 1
ATOM 1022 C CA . VAL A 1 125 ? -15.060 8.842 2.769 1.00 92.56 125 VAL A CA 1
ATOM 1023 C C . VAL A 1 125 ? -14.782 8.414 4.205 1.00 92.56 125 VAL A C 1
ATOM 1025 O O . VAL A 1 125 ? -15.719 8.226 4.984 1.00 92.56 125 VAL A O 1
ATOM 1028 N N . TRP A 1 126 ? -13.511 8.258 4.573 1.00 92.00 126 TRP A N 1
ATOM 1029 C CA . TRP A 1 126 ? -13.120 7.957 5.944 1.00 92.00 126 TRP A CA 1
ATOM 1030 C C . TRP A 1 126 ? -13.465 9.113 6.888 1.00 92.00 126 TRP A C 1
ATOM 1032 O O . TRP A 1 126 ? -14.102 8.885 7.917 1.00 92.00 126 TRP A O 1
ATOM 1042 N N . SER A 1 127 ? -13.129 10.352 6.517 1.00 90.31 127 SER A N 1
ATOM 1043 C CA . SER A 1 127 ? -13.367 11.529 7.361 1.00 90.31 127 SER A CA 1
ATOM 1044 C C . SER A 1 127 ? -14.850 11.763 7.674 1.00 90.31 127 SER A C 1
ATOM 1046 O O . SER A 1 127 ? -15.188 12.217 8.766 1.00 90.31 127 SER A O 1
ATOM 1048 N N . TRP A 1 128 ? -15.759 11.390 6.766 1.00 87.75 128 TRP A N 1
ATOM 1049 C CA . TRP A 1 128 ? -17.206 11.476 6.991 1.00 87.75 128 TRP A CA 1
ATOM 1050 C C . TRP A 1 128 ? -17.720 10.524 8.072 1.00 87.75 128 TRP A C 1
ATOM 1052 O O . TRP A 1 128 ? -18.807 10.742 8.606 1.00 87.75 128 TRP A O 1
ATOM 1062 N N . ARG A 1 129 ? -16.957 9.476 8.401 1.00 84.56 129 ARG A N 1
ATOM 1063 C CA . ARG A 1 129 ? -17.301 8.513 9.458 1.00 84.56 129 ARG A CA 1
ATOM 1064 C C . ARG A 1 129 ? -16.792 8.930 10.838 1.00 84.56 129 ARG A C 1
ATOM 1066 O O . ARG A 1 129 ? -17.028 8.218 11.810 1.00 84.56 129 ARG A O 1
ATOM 1073 N N . ILE A 1 130 ? -16.090 10.057 10.941 1.00 83.81 130 ILE A N 1
ATOM 1074 C CA . ILE A 1 130 ? -15.570 10.576 12.208 1.00 83.81 130 ILE A CA 1
ATOM 1075 C C . ILE A 1 130 ? -16.704 11.294 12.971 1.00 83.81 130 ILE A C 1
ATOM 1077 O O . ILE A 1 130 ? -17.190 12.333 12.532 1.00 83.81 130 ILE A O 1
ATOM 1081 N N . GLU A 1 131 ? -17.098 10.789 14.149 1.00 80.94 131 GLU A N 1
ATOM 1082 C CA . GLU A 1 131 ? -18.262 11.300 14.919 1.00 80.94 131 GLU A CA 1
ATOM 1083 C C . GLU A 1 131 ? -17.948 11.688 16.371 1.00 80.94 131 GLU A C 1
ATOM 1085 O O . GLU A 1 131 ? -17.491 10.804 17.092 1.00 80.94 131 GLU A O 1
ATOM 1090 N N . PRO A 1 132 ? -18.202 12.932 16.852 1.00 83.62 132 PRO A N 1
ATOM 1091 C CA . PRO A 1 132 ? -18.852 14.077 16.191 1.00 83.62 132 PRO A CA 1
ATOM 1092 C C . PRO A 1 132 ? -18.093 14.706 15.017 1.00 83.62 132 PRO A C 1
ATOM 1094 O O . PRO A 1 132 ? -16.866 14.763 15.001 1.00 83.62 132 PRO A O 1
ATOM 1097 N N . ARG A 1 133 ? -18.835 15.258 14.056 1.00 86.19 133 ARG A N 1
ATOM 1098 C CA . ARG A 1 133 ? -18.259 15.924 12.879 1.00 86.19 133 ARG A CA 1
ATOM 1099 C C . ARG A 1 133 ? -17.219 16.975 13.280 1.00 86.19 133 ARG A C 1
ATOM 1101 O O . ARG A 1 133 ? -17.444 17.771 14.190 1.00 86.19 133 ARG A O 1
ATOM 1108 N N . LEU A 1 134 ? -16.080 16.954 12.593 1.00 87.00 134 LEU A N 1
ATOM 1109 C CA . LEU A 1 134 ? -15.030 17.955 12.756 1.00 87.00 134 LEU A CA 1
ATOM 1110 C C . LEU A 1 134 ? -15.536 19.323 12.280 1.00 87.00 134 LEU A C 1
ATOM 1112 O O . LEU A 1 134 ? -16.340 19.399 11.349 1.00 87.00 134 LEU A O 1
ATOM 1116 N N . SER A 1 135 ? -15.049 20.406 12.892 1.00 91.44 135 SER A N 1
ATOM 1117 C CA . SER A 1 135 ? -15.258 21.745 12.333 1.00 91.44 135 SER A CA 1
ATOM 1118 C C . SER A 1 135 ? -14.626 21.831 10.934 1.00 91.44 135 SER A C 1
ATOM 1120 O O . SER A 1 135 ? -13.664 21.104 10.672 1.00 91.44 135 SER A O 1
ATOM 1122 N N . PRO A 1 136 ? -15.105 22.712 10.034 1.00 94.50 136 PRO A N 1
ATOM 1123 C CA . PRO A 1 136 ? -14.583 22.798 8.666 1.00 94.50 136 PRO A CA 1
ATOM 1124 C C . PRO A 1 136 ? -13.058 22.957 8.593 1.00 94.50 136 PRO A C 1
ATOM 1126 O O . PRO A 1 136 ? -12.410 22.305 7.778 1.00 94.50 136 PRO A O 1
ATOM 1129 N N . LEU A 1 137 ? -12.474 23.750 9.500 1.00 93.94 137 LEU A N 1
ATOM 1130 C CA . LEU A 1 137 ? -11.024 23.925 9.601 1.00 93.94 137 LEU A CA 1
ATOM 1131 C C . LEU A 1 137 ? -10.309 22.616 9.967 1.00 93.94 137 LEU A C 1
ATOM 1133 O O . LEU A 1 137 ? -9.370 22.216 9.284 1.00 93.94 137 LEU A O 1
ATOM 1137 N N . LEU A 1 138 ? -10.756 21.929 11.024 1.00 91.25 138 LEU A N 1
ATOM 1138 C CA . LEU A 1 138 ? -10.143 20.669 11.457 1.00 91.25 138 LEU A CA 1
ATOM 1139 C C . LEU A 1 138 ? -10.323 19.566 10.414 1.00 91.25 138 LEU A C 1
ATOM 1141 O O . LEU A 1 138 ? -9.413 18.774 10.196 1.00 91.25 138 LEU A O 1
ATOM 1145 N N . TRP A 1 139 ? -11.479 19.532 9.753 1.00 92.75 139 TRP A N 1
ATOM 1146 C CA . TRP A 1 139 ? -11.736 18.619 8.649 1.00 92.75 139 TRP A CA 1
ATOM 1147 C C . TRP A 1 139 ? -10.770 18.867 7.486 1.00 92.75 139 TRP A C 1
ATOM 1149 O O . TRP A 1 139 ? -10.150 17.922 7.007 1.00 92.75 139 TRP A O 1
ATOM 1159 N N . GLY A 1 140 ? -10.561 20.132 7.104 1.00 94.56 140 GLY A N 1
ATOM 1160 C CA . GLY A 1 140 ? -9.572 20.520 6.098 1.00 94.56 140 GLY A CA 1
ATOM 1161 C C . GLY A 1 140 ? -8.146 20.101 6.469 1.00 94.56 140 GLY A C 1
ATOM 1162 O O . GLY A 1 140 ? -7.457 19.504 5.649 1.00 94.56 140 GLY A O 1
ATOM 1163 N N . LEU A 1 141 ? -7.718 20.323 7.718 1.00 93.12 141 LEU A N 1
ATOM 1164 C CA . LEU A 1 141 ? -6.395 19.897 8.201 1.00 93.12 141 LEU A CA 1
ATOM 1165 C C . LEU A 1 141 ? -6.223 18.370 8.182 1.00 93.12 141 LEU A C 1
ATOM 1167 O O . LEU A 1 141 ? -5.165 17.863 7.805 1.00 93.12 141 LEU A O 1
ATOM 1171 N N . VAL A 1 142 ? -7.264 17.622 8.555 1.00 92.25 142 VAL A N 1
ATOM 1172 C CA . VAL A 1 142 ? -7.262 16.155 8.474 1.00 92.25 142 VAL A CA 1
ATOM 1173 C C . VAL A 1 142 ? -7.177 15.688 7.022 1.00 92.25 142 VAL A C 1
ATOM 1175 O O . VAL A 1 142 ? -6.375 14.814 6.715 1.00 92.25 142 VAL A O 1
ATOM 1178 N N . LEU A 1 143 ? -7.937 16.286 6.104 1.00 94.50 143 LEU A N 1
ATOM 1179 C CA . LEU A 1 143 ? -7.841 15.934 4.687 1.00 94.50 143 LEU A CA 1
ATOM 1180 C C . LEU A 1 143 ? -6.458 16.230 4.112 1.00 94.50 143 LEU A C 1
ATOM 1182 O O . LEU A 1 143 ? -5.864 15.358 3.483 1.00 94.50 143 LEU A O 1
ATOM 1186 N N . LEU A 1 144 ? -5.932 17.432 4.357 1.00 95.31 144 LEU A N 1
ATOM 1187 C CA . LEU A 1 144 ? -4.614 17.831 3.872 1.00 95.31 144 LEU A CA 1
ATOM 1188 C C . LEU A 1 144 ? -3.524 16.909 4.419 1.00 95.31 144 LEU A C 1
ATOM 1190 O O . LEU A 1 144 ? -2.675 16.468 3.658 1.00 95.31 144 LEU A O 1
ATOM 1194 N N . SER A 1 145 ? -3.567 16.547 5.699 1.00 94.50 145 SER A N 1
ATOM 1195 C CA . SER A 1 145 ? -2.572 15.629 6.270 1.00 94.50 145 SER A CA 1
ATOM 1196 C C . SER A 1 145 ? -2.639 14.212 5.690 1.00 94.50 145 SER A C 1
ATOM 1198 O O . SER A 1 145 ? -1.584 13.618 5.498 1.00 94.50 145 SER A O 1
ATOM 1200 N N . VAL A 1 146 ? -3.821 13.675 5.348 1.00 95.31 146 VAL A N 1
ATOM 1201 C CA . VAL A 1 146 ? -3.913 12.382 4.634 1.00 95.31 146 VAL A CA 1
ATOM 1202 C C . VAL A 1 146 ? -3.401 12.504 3.198 1.00 95.31 146 VAL A C 1
ATOM 1204 O O . VAL A 1 146 ? -2.627 11.662 2.755 1.00 95.31 146 VAL A O 1
ATOM 1207 N N . ILE A 1 147 ? -3.816 13.542 2.466 1.00 95.50 147 ILE A N 1
ATOM 1208 C CA . ILE A 1 147 ? -3.429 13.751 1.060 1.00 95.50 147 ILE A CA 1
ATOM 1209 C C . ILE A 1 147 ? -1.918 13.984 0.938 1.00 95.50 147 ILE A C 1
ATOM 1211 O O . ILE A 1 147 ? -1.273 13.444 0.042 1.00 95.50 147 ILE A O 1
ATOM 1215 N N . PHE A 1 148 ? -1.344 14.737 1.875 1.00 95.56 148 PHE A N 1
ATOM 1216 C CA . PHE A 1 148 ? 0.091 14.978 1.981 1.00 95.56 148 PHE A CA 1
ATOM 1217 C C . PHE A 1 148 ? 0.788 13.989 2.916 1.00 95.56 148 PHE A C 1
ATOM 1219 O O . PHE A 1 148 ? 1.918 14.239 3.329 1.00 95.56 148 PHE A O 1
ATOM 1226 N N . TYR A 1 149 ? 0.182 12.847 3.243 1.00 96.88 149 TYR A N 1
ATOM 1227 C CA . TYR A 1 149 ? 0.903 11.788 3.934 1.00 96.88 149 TYR A CA 1
ATOM 1228 C C . TYR A 1 149 ? 2.014 11.282 3.009 1.00 96.88 149 TYR A C 1
ATOM 1230 O O . TYR A 1 149 ? 1.739 10.628 2.003 1.00 96.88 149 TYR A O 1
ATOM 1238 N N . ARG A 1 150 ? 3.271 11.620 3.326 1.00 95.38 150 ARG A N 1
ATOM 1239 C CA . ARG A 1 150 ? 4.391 11.516 2.379 1.00 95.38 150 ARG A CA 1
ATOM 1240 C C . ARG A 1 150 ? 4.503 10.157 1.672 1.00 95.38 150 ARG A C 1
ATOM 1242 O O . ARG A 1 150 ? 4.624 10.179 0.450 1.00 95.38 150 ARG A O 1
ATOM 1249 N N . PRO A 1 151 ? 4.428 8.998 2.358 1.00 96.06 151 PRO A N 1
ATOM 1250 C CA . PRO A 1 151 ? 4.425 7.697 1.689 1.00 96.06 151 PRO A CA 1
ATOM 1251 C C . PRO A 1 151 ? 3.359 7.557 0.601 1.00 96.06 151 PRO A C 1
ATOM 1253 O O . PRO A 1 151 ? 3.676 7.178 -0.523 1.00 96.06 151 PRO A O 1
ATOM 1256 N N . ALA A 1 152 ? 2.112 7.923 0.909 1.00 97.50 152 ALA A N 1
ATOM 1257 C CA . ALA A 1 152 ? 1.007 7.839 -0.040 1.00 97.50 152 ALA A CA 1
ATOM 1258 C C . ALA A 1 152 ? 1.146 8.864 -1.169 1.00 97.50 152 ALA A C 1
ATOM 1260 O O . ALA A 1 152 ? 0.887 8.542 -2.326 1.00 97.50 152 ALA A O 1
ATOM 1261 N N . PHE A 1 153 ? 1.607 10.075 -0.851 1.00 96.12 153 PHE A N 1
ATOM 1262 C CA . PHE A 1 153 ? 1.885 11.102 -1.847 1.00 96.12 153 PHE A CA 1
ATOM 1263 C C . PHE A 1 153 ? 2.959 10.638 -2.840 1.00 96.12 153 PHE A C 1
ATOM 1265 O O . PHE A 1 153 ? 2.752 10.691 -4.047 1.00 96.12 153 PHE A O 1
ATOM 1272 N N . LEU A 1 154 ? 4.076 10.088 -2.362 1.00 94.56 154 LEU A N 1
ATOM 1273 C CA . LEU A 1 154 ? 5.122 9.560 -3.240 1.00 94.56 154 LEU A CA 1
ATOM 1274 C C . LEU A 1 154 ? 4.690 8.300 -3.987 1.00 94.56 154 LEU A C 1
ATOM 12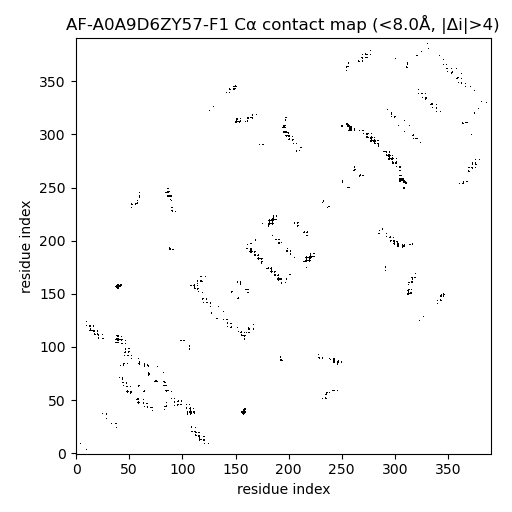76 O O . LEU A 1 154 ? 5.140 8.092 -5.112 1.00 94.56 154 LEU A O 1
ATOM 1280 N N . ALA A 1 155 ? 3.780 7.500 -3.426 1.00 96.12 155 ALA A N 1
ATOM 1281 C CA . ALA A 1 155 ? 3.162 6.410 -4.168 1.00 96.12 155 ALA A CA 1
ATOM 1282 C C . ALA A 1 155 ? 2.348 6.924 -5.371 1.00 96.12 155 ALA A C 1
ATOM 1284 O O . ALA A 1 155 ? 2.381 6.302 -6.431 1.00 96.12 155 ALA A O 1
ATOM 1285 N N . VAL A 1 156 ? 1.668 8.072 -5.243 1.00 96.94 156 VAL A N 1
ATOM 1286 C CA . VAL A 1 156 ? 1.002 8.748 -6.370 1.00 96.94 156 VAL A CA 1
ATOM 1287 C C . VAL A 1 156 ? 2.031 9.210 -7.400 1.00 96.94 156 VAL A C 1
ATOM 1289 O O . VAL A 1 156 ? 1.909 8.852 -8.569 1.00 96.94 156 VAL A O 1
ATOM 1292 N N . ILE A 1 157 ? 3.052 9.960 -6.974 1.00 94.38 157 ILE A N 1
ATOM 1293 C CA . ILE A 1 157 ? 4.050 10.548 -7.884 1.00 94.38 157 ILE A CA 1
ATOM 1294 C C . ILE A 1 157 ? 4.792 9.471 -8.684 1.00 94.38 157 ILE A C 1
ATOM 1296 O O . ILE A 1 157 ? 4.922 9.597 -9.899 1.00 94.38 157 ILE A O 1
ATOM 1300 N N . ASN A 1 158 ? 5.222 8.389 -8.032 1.00 93.44 158 ASN A N 1
ATOM 1301 C CA . ASN A 1 158 ? 5.989 7.328 -8.688 1.00 93.44 158 ASN A CA 1
ATOM 1302 C C . ASN A 1 158 ? 5.114 6.267 -9.380 1.00 93.44 158 ASN A C 1
ATOM 1304 O O . ASN A 1 158 ? 5.624 5.481 -10.171 1.00 93.44 158 ASN A O 1
ATOM 1308 N N . GLY A 1 159 ? 3.796 6.253 -9.140 1.00 95.38 159 GLY A N 1
ATOM 1309 C CA . GLY A 1 159 ? 2.880 5.266 -9.732 1.00 95.38 159 GLY A CA 1
ATOM 1310 C C . GLY A 1 159 ? 2.934 3.897 -9.055 1.00 95.38 159 GLY A C 1
ATOM 1311 O O . GLY A 1 159 ? 2.790 2.862 -9.699 1.00 95.38 159 GLY A O 1
ATOM 1312 N N . GLN A 1 160 ? 3.123 3.874 -7.741 1.00 95.62 160 GLN A N 1
ATOM 1313 C CA . GLN A 1 160 ? 3.208 2.645 -6.959 1.00 95.62 160 GLN A CA 1
ATOM 1314 C C . GLN A 1 160 ? 1.840 2.004 -6.707 1.00 95.62 160 GLN A C 1
ATOM 1316 O O . GLN A 1 160 ? 0.800 2.654 -6.696 1.00 95.62 160 GLN A O 1
ATOM 1321 N N . TYR A 1 161 ? 1.838 0.704 -6.421 1.00 96.88 161 TYR A N 1
ATOM 1322 C CA . TYR A 1 161 ? 0.613 -0.092 -6.256 1.00 96.88 161 TYR A CA 1
ATOM 1323 C C . TYR A 1 161 ? 0.061 -0.098 -4.822 1.00 96.88 161 TYR A C 1
ATOM 1325 O O . TYR A 1 161 ? -0.960 -0.727 -4.543 1.00 96.88 161 TYR A O 1
ATOM 1333 N N . GLY A 1 162 ? 0.725 0.593 -3.888 1.00 97.25 162 GLY A N 1
ATOM 1334 C CA . GLY A 1 162 ? 0.373 0.567 -2.466 1.00 97.25 162 GLY A CA 1
ATOM 1335 C C . GLY A 1 162 ? -1.044 1.067 -2.175 1.00 97.25 162 GLY A C 1
ATOM 1336 O O . GLY A 1 162 ? -1.770 0.436 -1.410 1.00 97.25 162 GLY A O 1
ATOM 1337 N N . LEU A 1 163 ? -1.477 2.152 -2.825 1.00 98.19 163 LEU A N 1
ATOM 1338 C CA . LEU A 1 163 ? -2.832 2.692 -2.654 1.00 98.19 163 LEU A CA 1
ATOM 1339 C C . LEU A 1 163 ? -3.903 1.740 -3.193 1.00 98.19 163 LEU A C 1
ATOM 1341 O O . LEU A 1 163 ? -4.940 1.554 -2.552 1.00 98.19 163 LEU A O 1
ATOM 1345 N N . PHE A 1 164 ? -3.626 1.075 -4.316 1.00 98.44 164 PHE A N 1
ATOM 1346 C CA . PHE A 1 164 ? -4.499 0.035 -4.852 1.00 98.44 164 PHE A CA 1
ATOM 1347 C C . PHE A 1 164 ? -4.655 -1.146 -3.876 1.00 98.44 164 PHE A C 1
ATOM 1349 O O . PHE A 1 164 ? -5.770 -1.592 -3.603 1.00 98.44 164 PHE A O 1
ATOM 1356 N N . VAL A 1 165 ? -3.560 -1.599 -3.259 1.00 98.44 165 VAL A N 1
ATOM 1357 C CA . VAL A 1 165 ? -3.606 -2.628 -2.207 1.00 98.44 165 VAL A CA 1
ATOM 1358 C C . VAL A 1 165 ? -4.433 -2.161 -1.003 1.00 98.44 165 VAL A C 1
ATOM 1360 O O . VAL A 1 165 ? -5.281 -2.909 -0.510 1.00 98.44 165 VAL A O 1
ATOM 1363 N N . VAL A 1 166 ? -4.250 -0.914 -0.552 1.00 98.50 166 VAL A N 1
ATOM 1364 C CA . VAL A 1 166 ? -5.013 -0.336 0.569 1.00 98.50 166 VAL A CA 1
ATOM 1365 C C . VAL A 1 166 ? -6.514 -0.325 0.280 1.00 98.50 166 VAL A C 1
ATOM 1367 O O . VAL A 1 166 ? -7.293 -0.778 1.125 1.00 98.50 166 VAL A O 1
ATOM 1370 N N . VAL A 1 167 ? -6.947 0.141 -0.899 1.00 98.06 167 VAL A N 1
ATOM 1371 C CA . VAL A 1 167 ? -8.380 0.161 -1.237 1.00 98.06 167 VAL A CA 1
ATOM 1372 C C . VAL A 1 167 ? -8.953 -1.251 -1.377 1.00 98.06 167 VAL A C 1
ATOM 1374 O O . VAL A 1 167 ? -10.085 -1.476 -0.951 1.00 98.06 167 VAL A O 1
ATOM 1377 N N . CYS A 1 168 ? -8.175 -2.225 -1.865 1.00 98.50 168 CYS A N 1
ATOM 1378 C CA . CYS A 1 168 ? -8.598 -3.627 -1.914 1.00 98.50 168 CYS A CA 1
ATOM 1379 C C . CYS A 1 168 ? -8.813 -4.208 -0.508 1.00 98.50 168 CYS A C 1
ATOM 1381 O O . CYS A 1 168 ? -9.848 -4.822 -0.248 1.00 98.50 168 CYS A O 1
ATOM 1383 N N . LEU A 1 169 ? -7.891 -3.969 0.432 1.00 98.56 169 LEU A N 1
ATOM 1384 C CA . LEU A 1 169 ? -8.015 -4.438 1.819 1.00 98.56 169 LEU A CA 1
ATOM 1385 C C . LEU A 1 169 ? -9.194 -3.781 2.553 1.00 98.56 169 LEU A C 1
ATOM 1387 O O . LEU A 1 169 ? -9.999 -4.470 3.187 1.00 98.56 169 LEU A O 1
ATOM 1391 N N . LEU A 1 170 ? -9.333 -2.455 2.449 1.00 97.44 170 LEU A N 1
ATOM 1392 C CA . LEU A 1 170 ? -10.443 -1.720 3.064 1.00 97.44 170 LEU A CA 1
ATOM 1393 C C . LEU A 1 170 ? -11.790 -2.099 2.435 1.00 97.44 170 LEU A C 1
ATOM 1395 O O . LEU A 1 170 ? -12.771 -2.314 3.152 1.00 97.44 170 LEU A O 1
ATOM 1399 N N . GLY A 1 171 ? -11.831 -2.231 1.108 1.00 96.94 171 GLY A N 1
ATOM 1400 C CA . GLY A 1 171 ? -13.001 -2.662 0.351 1.00 96.94 171 GLY A CA 1
ATOM 1401 C C . GLY A 1 171 ? -13.423 -4.086 0.706 1.00 96.94 171 GLY A C 1
ATOM 1402 O O . GLY A 1 171 ? -14.607 -4.326 0.941 1.00 96.94 171 GLY A O 1
ATOM 1403 N N . ALA A 1 172 ? -12.474 -5.015 0.850 1.00 98.19 172 ALA A N 1
ATOM 1404 C CA . ALA A 1 172 ? -12.758 -6.374 1.299 1.00 98.19 172 ALA A CA 1
ATOM 1405 C C . ALA A 1 172 ? -13.340 -6.372 2.717 1.00 98.19 172 ALA A C 1
ATOM 1407 O O . ALA A 1 172 ? -14.359 -7.015 2.970 1.00 98.19 172 ALA A O 1
ATOM 1408 N N . GLY A 1 173 ? -12.764 -5.585 3.632 1.00 96.88 173 GLY A N 1
ATOM 1409 C CA . GLY A 1 173 ? -13.313 -5.410 4.975 1.00 96.88 173 GLY A CA 1
ATOM 1410 C C . GLY A 1 173 ? -14.732 -4.841 4.973 1.00 96.88 173 GLY A C 1
ATOM 1411 O O . GLY A 1 173 ? -15.586 -5.302 5.737 1.00 96.88 173 GLY A O 1
ATOM 1412 N N . TRP A 1 174 ? -15.025 -3.882 4.094 1.00 95.44 174 TRP A N 1
ATOM 1413 C CA . TRP A 1 174 ? -16.374 -3.347 3.916 1.00 95.44 174 TRP A CA 1
ATOM 1414 C C . TRP A 1 174 ? -17.348 -4.393 3.351 1.00 95.44 174 TRP A C 1
ATOM 1416 O O . TRP A 1 174 ? -18.432 -4.569 3.907 1.00 95.44 174 TRP A O 1
ATOM 1426 N N . LEU A 1 175 ? -16.958 -5.145 2.317 1.00 97.25 175 LEU A N 1
ATOM 1427 C CA . LEU A 1 175 ? -17.776 -6.207 1.719 1.00 97.25 175 LEU A CA 1
ATOM 1428 C C . LEU A 1 175 ? -18.060 -7.341 2.713 1.00 97.25 175 LEU A C 1
ATOM 1430 O O . LEU A 1 175 ? -19.197 -7.811 2.808 1.00 97.25 175 LEU A O 1
ATOM 1434 N N . PHE A 1 176 ? -17.072 -7.736 3.521 1.00 97.62 176 PHE A N 1
ATOM 1435 C CA . PHE A 1 176 ? -17.276 -8.695 4.604 1.00 97.62 176 PHE A CA 1
ATOM 1436 C C . PHE A 1 176 ? -18.261 -8.169 5.650 1.00 97.62 176 PHE A C 1
ATOM 1438 O O . PHE A 1 176 ? -19.130 -8.921 6.095 1.00 97.62 176 PHE A O 1
ATOM 1445 N N . GLN A 1 177 ? -18.178 -6.901 6.048 1.00 95.00 177 GLN A N 1
ATOM 1446 C CA . GLN A 1 177 ? -19.156 -6.309 6.969 1.00 95.00 177 GLN A CA 1
ATOM 1447 C C . GLN A 1 177 ? -20.557 -6.222 6.340 1.00 95.00 177 GLN A C 1
ATOM 1449 O O . GLN A 1 177 ? -21.554 -6.455 7.021 1.00 95.00 177 GLN A O 1
ATOM 1454 N N . ALA A 1 178 ? -20.637 -6.000 5.027 1.00 95.12 178 ALA A N 1
ATOM 1455 C CA . ALA A 1 178 ? -21.873 -5.987 4.246 1.00 95.12 178 ALA A CA 1
ATOM 1456 C C . ALA A 1 178 ? -22.416 -7.386 3.882 1.00 95.12 178 ALA A C 1
ATOM 1458 O O . ALA A 1 178 ? -23.376 -7.480 3.119 1.00 95.12 178 ALA A O 1
ATOM 1459 N N . ARG A 1 179 ? -21.825 -8.473 4.409 1.00 96.12 179 ARG A N 1
ATOM 1460 C CA . ARG A 1 179 ? -22.213 -9.874 4.126 1.00 96.12 179 ARG A CA 1
ATOM 1461 C C . ARG A 1 179 ? -22.115 -10.268 2.639 1.00 96.12 179 ARG A C 1
ATOM 1463 O O . ARG A 1 179 ? -22.818 -11.165 2.181 1.00 96.12 179 ARG A O 1
ATOM 1470 N N . ARG A 1 180 ? -21.242 -9.604 1.875 1.00 97.69 180 ARG A N 1
ATOM 1471 C CA . ARG A 1 180 ? -20.938 -9.888 0.459 1.00 97.69 180 ARG A CA 1
ATOM 1472 C C . ARG A 1 180 ? -19.626 -10.667 0.331 1.00 97.69 180 ARG A C 1
ATOM 1474 O O . ARG A 1 180 ? -18.693 -10.245 -0.342 1.00 97.69 180 ARG A O 1
ATOM 1481 N N . ASP A 1 181 ? -19.556 -11.802 1.013 1.00 98.25 181 ASP A N 1
ATOM 1482 C CA . ASP A 1 181 ? -18.310 -12.514 1.319 1.00 98.25 181 ASP A CA 1
ATOM 1483 C C . ASP A 1 181 ? -17.553 -12.954 0.070 1.00 98.25 181 ASP A C 1
ATOM 1485 O O . ASP A 1 181 ? -16.353 -12.736 -0.001 1.00 98.25 181 ASP A O 1
ATOM 1489 N N . GLY A 1 182 ? -18.246 -13.520 -0.926 1.00 98.62 182 GLY A N 1
ATOM 1490 C CA . GLY A 1 182 ? -17.614 -13.970 -2.173 1.00 98.62 182 GLY A CA 1
ATOM 1491 C C . GLY A 1 182 ? -16.879 -12.847 -2.900 1.00 98.62 182 GLY A C 1
ATOM 1492 O O . GLY A 1 182 ? -15.717 -13.003 -3.262 1.00 98.62 182 GLY A O 1
ATOM 1493 N N . TRP A 1 183 ? -17.516 -11.679 -3.008 1.00 98.50 183 TRP A N 1
ATOM 1494 C CA . TRP A 1 183 ? -16.895 -10.483 -3.579 1.00 98.50 183 TRP A CA 1
ATOM 1495 C C . TRP A 1 183 ? -15.759 -9.944 -2.708 1.00 98.50 183 TRP A C 1
ATOM 1497 O O . TRP A 1 183 ? -14.756 -9.482 -3.241 1.00 98.50 183 TRP A O 1
ATOM 1507 N N . ALA A 1 184 ? -15.881 -10.031 -1.379 1.00 98.50 184 ALA A N 1
ATOM 1508 C CA . ALA A 1 184 ? -14.796 -9.665 -0.472 1.00 98.50 184 ALA A CA 1
ATOM 1509 C C . ALA A 1 184 ? -13.557 -10.544 -0.701 1.00 98.50 184 ALA A C 1
ATOM 1511 O O . ALA A 1 184 ? -12.445 -10.033 -0.790 1.00 98.50 184 ALA A O 1
ATOM 1512 N N . GLY A 1 185 ? -13.766 -11.854 -0.847 1.00 98.69 185 GLY A N 1
ATOM 1513 C CA . GLY A 1 185 ? -12.736 -12.826 -1.194 1.00 98.69 185 GLY A CA 1
ATOM 1514 C C . GLY A 1 185 ? -12.072 -12.549 -2.536 1.00 98.69 185 GLY A C 1
ATOM 1515 O O . GLY A 1 185 ? -10.849 -12.495 -2.612 1.00 98.69 185 GLY A O 1
ATOM 1516 N N . ALA A 1 186 ? -12.874 -12.320 -3.578 1.00 98.69 186 ALA A N 1
ATOM 1517 C CA . ALA A 1 186 ? -12.369 -11.975 -4.905 1.00 98.69 186 ALA A CA 1
ATOM 1518 C C . ALA A 1 186 ? -11.502 -10.705 -4.868 1.00 98.69 186 ALA A C 1
ATOM 1520 O O . ALA A 1 186 ? -10.399 -10.685 -5.410 1.00 98.69 186 ALA A O 1
ATOM 1521 N N . LEU A 1 187 ? -11.953 -9.671 -4.147 1.00 98.44 187 LEU A N 1
ATOM 1522 C CA . LEU A 1 187 ? -11.209 -8.422 -3.996 1.00 98.44 187 LEU A CA 1
ATOM 1523 C C . LEU A 1 187 ? -9.874 -8.601 -3.248 1.00 98.44 187 LEU A C 1
ATOM 1525 O O . LEU A 1 187 ? -8.906 -7.907 -3.553 1.00 98.44 187 LEU A O 1
ATOM 1529 N N . LEU A 1 188 ? -9.780 -9.548 -2.305 1.00 98.38 188 LEU A N 1
ATOM 1530 C CA . LEU A 1 188 ? -8.533 -9.826 -1.580 1.00 98.38 188 LEU A CA 1
ATOM 1531 C C . LEU A 1 188 ? -7.409 -10.370 -2.467 1.00 98.38 188 LEU A C 1
ATOM 1533 O O . LEU A 1 188 ? -6.247 -10.175 -2.122 1.00 98.38 188 LEU A O 1
ATOM 1537 N N . VAL A 1 189 ? -7.715 -11.010 -3.600 1.00 98.62 189 VAL A N 1
ATOM 1538 C CA . VAL A 1 189 ? -6.683 -11.461 -4.554 1.00 98.62 189 VAL A CA 1
ATOM 1539 C C . VAL A 1 189 ? -5.906 -10.272 -5.111 1.00 98.62 189 VAL A C 1
ATOM 1541 O O . VAL A 1 189 ? -4.691 -10.319 -5.258 1.00 98.62 189 VAL A O 1
ATOM 1544 N N . PHE A 1 190 ? -6.579 -9.149 -5.338 1.00 98.31 190 PHE A N 1
ATOM 1545 C CA . PHE A 1 190 ? -5.929 -7.935 -5.817 1.00 98.31 190 PHE A CA 1
ATOM 1546 C C . PHE A 1 190 ? -5.050 -7.266 -4.754 1.00 98.31 190 PHE A C 1
ATOM 1548 O O . PHE A 1 190 ? -4.122 -6.544 -5.101 1.00 98.31 190 PHE A O 1
ATOM 1555 N N . ALA A 1 191 ? -5.262 -7.555 -3.467 1.00 98.00 191 ALA A N 1
ATOM 1556 C CA . ALA A 1 191 ? -4.347 -7.120 -2.417 1.00 98.00 191 ALA A CA 1
ATOM 1557 C C . ALA A 1 191 ? -3.030 -7.919 -2.417 1.00 98.00 191 ALA A C 1
ATOM 1559 O O . ALA A 1 191 ? -2.032 -7.410 -1.931 1.00 98.00 191 ALA A O 1
ATOM 1560 N N . THR A 1 192 ? -2.972 -9.129 -2.990 1.00 97.88 192 THR A N 1
ATOM 1561 C CA . THR A 1 192 ? -1.735 -9.936 -3.013 1.00 97.88 192 THR A CA 1
ATOM 1562 C C . THR A 1 192 ? -0.802 -9.595 -4.175 1.00 97.88 192 THR A C 1
ATOM 1564 O O . THR A 1 192 ? 0.265 -10.192 -4.284 1.00 97.88 192 THR A O 1
ATOM 1567 N N . ILE A 1 193 ? -1.161 -8.637 -5.040 1.00 96.69 193 ILE A N 1
ATOM 1568 C CA . ILE A 1 193 ? -0.350 -8.270 -6.215 1.00 96.69 193 ILE A CA 1
ATOM 1569 C C . ILE A 1 193 ? 1.018 -7.718 -5.817 1.00 96.69 193 ILE A C 1
ATOM 1571 O O . ILE A 1 193 ? 1.964 -7.839 -6.581 1.00 96.69 193 ILE A O 1
ATOM 1575 N N . LYS A 1 194 ? 1.126 -7.133 -4.616 1.00 96.00 194 LYS A N 1
ATOM 1576 C CA . LYS A 1 194 ? 2.367 -6.594 -4.059 1.00 96.00 194 LYS A CA 1
ATOM 1577 C C . LYS A 1 194 ? 2.667 -7.273 -2.717 1.00 96.00 194 LYS A C 1
ATOM 1579 O O . LYS A 1 194 ? 2.372 -6.707 -1.656 1.00 96.00 194 LYS A O 1
ATOM 1584 N N . PRO A 1 195 ? 3.219 -8.503 -2.739 1.00 95.38 195 PRO A N 1
ATOM 1585 C CA . PRO A 1 195 ? 3.450 -9.284 -1.526 1.00 95.38 195 PRO A CA 1
ATOM 1586 C C . PRO A 1 195 ? 4.364 -8.585 -0.516 1.00 95.38 195 PRO A C 1
ATOM 1588 O O . PRO A 1 195 ? 4.147 -8.728 0.687 1.00 95.38 195 PRO A O 1
ATOM 1591 N N . SER A 1 196 ? 5.316 -7.773 -0.994 1.00 93.56 196 SER A N 1
ATOM 1592 C CA . SER A 1 196 ? 6.284 -7.040 -0.165 1.00 93.56 196 SER A CA 1
ATOM 1593 C C . SER A 1 196 ? 5.655 -6.157 0.913 1.00 93.56 196 SER A C 1
ATOM 1595 O O . SER A 1 196 ? 6.251 -5.975 1.967 1.00 93.56 196 SER A O 1
ATOM 1597 N N . ILE A 1 197 ? 4.425 -5.672 0.712 1.00 95.12 197 ILE A N 1
ATOM 1598 C CA . ILE A 1 197 ? 3.769 -4.752 1.658 1.00 95.12 197 ILE A CA 1
ATOM 1599 C C . ILE A 1 197 ? 2.532 -5.322 2.354 1.00 95.12 197 ILE A C 1
ATOM 1601 O O . ILE A 1 197 ? 2.030 -4.708 3.293 1.00 95.12 197 ILE A O 1
ATOM 1605 N N . SER A 1 198 ? 1.977 -6.444 1.885 1.00 96.00 198 SER A N 1
ATOM 1606 C CA . SER A 1 198 ? 0.623 -6.825 2.308 1.00 96.00 198 SER A CA 1
ATOM 1607 C C . SER A 1 198 ? 0.290 -8.307 2.365 1.00 96.00 198 SER A C 1
ATOM 1609 O O . SER A 1 198 ? -0.804 -8.613 2.829 1.00 96.00 198 SER A O 1
ATOM 1611 N N . LEU A 1 199 ? 1.174 -9.229 1.967 1.00 96.50 199 LEU A N 1
ATOM 1612 C CA . LEU A 1 199 ? 0.853 -10.659 1.854 1.00 96.50 199 LEU A CA 1
ATOM 1613 C C . LEU A 1 199 ? 0.193 -11.254 3.111 1.00 96.50 199 LEU A C 1
ATOM 1615 O O . LEU A 1 199 ? -0.780 -12.001 2.997 1.00 96.50 199 LEU A O 1
ATOM 1619 N N . LEU A 1 200 ? 0.675 -10.912 4.309 1.00 98.00 200 LEU A N 1
ATOM 1620 C CA . LEU A 1 200 ? 0.124 -11.456 5.556 1.00 98.00 200 LEU A CA 1
ATOM 1621 C C . LEU A 1 200 ? -1.316 -10.999 5.846 1.00 98.00 200 LEU A C 1
ATOM 1623 O O . LEU A 1 200 ? -2.067 -11.726 6.498 1.00 98.00 200 LEU A O 1
ATOM 1627 N N . ALA A 1 201 ? -1.738 -9.825 5.369 1.00 98.38 201 ALA A N 1
ATOM 1628 C CA . ALA A 1 201 ? -3.062 -9.287 5.678 1.00 98.38 201 ALA A CA 1
ATOM 1629 C C . ALA A 1 201 ? -4.211 -10.102 5.042 1.00 98.38 201 ALA A C 1
ATOM 1631 O O . ALA A 1 201 ? -5.101 -10.521 5.789 1.00 98.38 201 ALA A O 1
ATOM 1632 N N . PRO A 1 202 ? -4.215 -10.411 3.726 1.00 98.38 202 PRO A N 1
ATOM 1633 C CA . PRO A 1 202 ? -5.180 -11.333 3.134 1.00 98.38 202 PRO A CA 1
ATOM 1634 C C . PRO A 1 202 ? -5.189 -12.703 3.812 1.00 98.38 202 PRO A C 1
ATOM 1636 O O . PRO A 1 202 ? -6.269 -13.225 4.072 1.00 98.38 202 PRO A O 1
ATOM 1639 N N . LEU A 1 203 ? -4.026 -13.259 4.176 1.00 98.50 203 LEU A N 1
ATOM 1640 C CA . LEU A 1 203 ? -3.947 -14.555 4.865 1.00 98.50 203 LEU A CA 1
ATOM 1641 C C . LEU A 1 203 ? -4.664 -14.529 6.221 1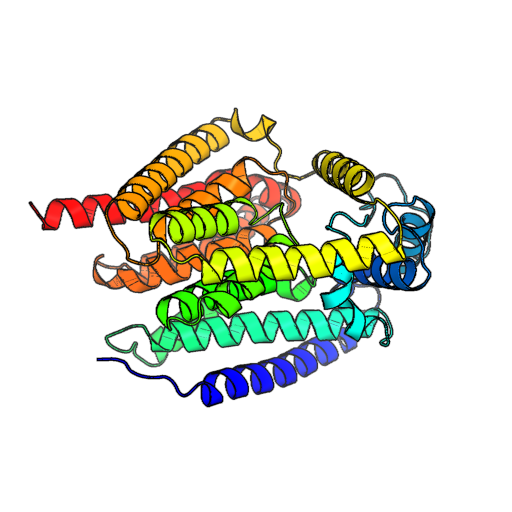.00 98.50 203 LEU A C 1
ATOM 1643 O O . LEU A 1 203 ? -5.447 -15.426 6.528 1.00 98.50 203 LEU A O 1
ATOM 1647 N N . VAL A 1 204 ? -4.468 -13.469 7.006 1.00 98.56 204 VAL A N 1
ATOM 1648 C CA . VAL A 1 204 ? -5.142 -13.284 8.300 1.00 98.56 204 VAL A CA 1
ATOM 1649 C C . VAL A 1 204 ? -6.649 -13.081 8.130 1.00 98.56 204 VAL A C 1
ATOM 1651 O O . VAL A 1 204 ? -7.435 -13.626 8.910 1.00 98.56 204 VAL A O 1
ATOM 1654 N N . ILE A 1 205 ? -7.081 -12.358 7.093 1.00 98.56 205 ILE A N 1
ATOM 1655 C CA . ILE A 1 205 ? -8.511 -12.190 6.791 1.00 98.56 205 ILE A CA 1
ATOM 1656 C C . ILE A 1 205 ? -9.140 -13.521 6.364 1.00 98.56 205 ILE A C 1
ATOM 1658 O O . ILE A 1 205 ? -10.238 -13.843 6.817 1.00 98.56 205 ILE A O 1
ATOM 1662 N N . LEU A 1 206 ? -8.460 -14.316 5.534 1.00 98.62 206 LEU A N 1
ATOM 1663 C CA . LEU A 1 206 ? -8.930 -15.637 5.109 1.00 98.62 206 LEU A CA 1
ATOM 1664 C C . LEU A 1 206 ? -8.990 -16.619 6.280 1.00 98.62 206 LEU A C 1
ATOM 1666 O O . LEU A 1 206 ? -9.967 -17.356 6.407 1.00 98.62 206 LEU A O 1
ATOM 1670 N N . PHE A 1 207 ? -8.001 -16.580 7.174 1.00 98.50 207 PHE A N 1
ATOM 1671 C CA . PHE A 1 207 ? -8.010 -17.357 8.409 1.00 98.50 207 PHE A CA 1
ATOM 1672 C C . PHE A 1 207 ? -9.204 -16.995 9.297 1.00 98.50 207 PHE A C 1
ATOM 1674 O O . PHE A 1 207 ? -9.949 -17.879 9.721 1.00 98.50 207 PHE A O 1
ATOM 1681 N N . TRP A 1 208 ? -9.452 -15.700 9.521 1.00 98.56 208 TRP A N 1
ATOM 1682 C CA . TRP A 1 208 ? -10.650 -15.240 10.226 1.00 98.56 208 TRP A CA 1
ATOM 1683 C C . TRP A 1 208 ? -11.937 -15.696 9.532 1.00 98.56 208 TRP A C 1
ATOM 1685 O O . TRP A 1 208 ? -12.853 -16.197 10.190 1.00 98.56 208 TRP A O 1
ATOM 1695 N N . ALA A 1 209 ? -12.009 -15.564 8.205 1.00 98.31 209 ALA A N 1
ATOM 1696 C CA . ALA A 1 209 ? -13.170 -15.975 7.430 1.00 98.31 209 ALA A CA 1
ATOM 1697 C C . ALA A 1 209 ? -13.442 -17.476 7.615 1.00 98.31 209 ALA A C 1
ATOM 1699 O O . ALA A 1 209 ? -14.567 -17.848 7.950 1.00 98.31 209 ALA A O 1
ATOM 1700 N N . ALA A 1 210 ? -12.423 -18.330 7.495 1.00 98.25 210 ALA A N 1
ATOM 1701 C CA . ALA A 1 210 ? -12.530 -19.770 7.724 1.00 98.25 210 ALA A CA 1
ATOM 1702 C C . ALA A 1 210 ? -12.945 -20.098 9.170 1.00 98.25 210 ALA A C 1
ATOM 1704 O O . ALA A 1 210 ? -13.917 -20.827 9.389 1.00 98.25 210 ALA A O 1
ATOM 1705 N N . ARG A 1 211 ? -12.284 -19.489 10.164 1.00 97.69 211 ARG A N 1
ATOM 1706 C CA . ARG A 1 211 ? -12.564 -19.672 11.601 1.00 97.69 211 ARG A CA 1
ATOM 1707 C C . ARG A 1 211 ? -14.014 -19.360 11.974 1.00 97.69 211 ARG A C 1
ATOM 1709 O O . ARG A 1 211 ? -14.575 -20.004 12.864 1.00 97.69 211 ARG A O 1
ATOM 1716 N N . TRP A 1 212 ? -14.626 -18.394 11.294 1.00 97.94 212 TRP A N 1
ATOM 1717 C CA . TRP A 1 212 ? -16.022 -17.993 11.491 1.00 97.94 212 TRP A CA 1
ATOM 1718 C C . TRP A 1 212 ? -16.969 -18.509 10.396 1.00 97.94 212 TRP A C 1
ATOM 1720 O O . TRP A 1 212 ? -18.075 -17.980 10.231 1.00 97.94 212 TRP A O 1
ATOM 1730 N N . ARG A 1 213 ? -16.548 -19.562 9.676 1.00 97.69 213 ARG A N 1
ATOM 1731 C CA . ARG A 1 213 ? -17.316 -20.313 8.664 1.00 97.69 213 ARG A CA 1
ATOM 1732 C C . ARG A 1 213 ? -17.857 -19.451 7.518 1.00 97.69 213 ARG A C 1
ATOM 1734 O O . ARG A 1 213 ? -18.896 -19.749 6.935 1.00 97.69 213 ARG A O 1
ATOM 1741 N N . ARG A 1 214 ? -17.151 -18.378 7.170 1.00 97.88 214 ARG A N 1
ATOM 1742 C CA . ARG A 1 214 ? -17.441 -17.481 6.041 1.00 97.88 214 ARG A CA 1
ATOM 1743 C C . ARG A 1 214 ? -16.825 -18.007 4.745 1.00 97.88 214 ARG A C 1
ATOM 1745 O O . ARG A 1 214 ? -16.094 -17.300 4.051 1.00 97.88 214 ARG A O 1
ATOM 1752 N N . TRP A 1 215 ? -17.116 -19.268 4.431 1.00 98.31 215 TRP A N 1
ATOM 1753 C CA . TRP A 1 215 ? -16.486 -20.012 3.336 1.00 98.31 215 TRP A CA 1
ATOM 1754 C C . TRP A 1 215 ? -16.660 -19.361 1.973 1.00 98.31 215 TRP A C 1
ATOM 1756 O O . TRP A 1 215 ? -15.738 -19.416 1.172 1.00 98.31 215 TRP A O 1
ATOM 1766 N N . ASN A 1 216 ? -17.773 -18.662 1.741 1.00 98.56 216 ASN A N 1
ATOM 1767 C CA . ASN A 1 216 ? -17.986 -17.918 0.502 1.00 98.56 216 ASN A CA 1
ATOM 1768 C C . ASN A 1 216 ? -16.843 -16.934 0.212 1.00 98.56 216 ASN A C 1
ATOM 1770 O O . ASN A 1 216 ? -16.453 -16.800 -0.940 1.00 98.56 216 ASN A O 1
ATOM 1774 N N . GLY A 1 217 ? -16.262 -16.292 1.234 1.00 98.62 217 GLY A N 1
ATOM 1775 C CA . GLY A 1 217 ? -15.102 -15.418 1.041 1.00 98.62 217 GLY A CA 1
ATOM 1776 C C . GLY A 1 217 ? -13.813 -16.172 0.737 1.00 98.62 217 GLY A C 1
ATOM 1777 O O . GLY A 1 217 ? -13.045 -15.747 -0.117 1.00 98.62 217 GLY A O 1
ATOM 1778 N N . VAL A 1 218 ? -13.596 -17.329 1.361 1.00 98.81 218 VAL A N 1
ATOM 1779 C CA . VAL A 1 218 ? -12.441 -18.184 1.043 1.00 98.81 218 VAL A CA 1
ATOM 1780 C C . VAL A 1 218 ? -12.549 -18.721 -0.387 1.00 98.81 218 VAL A C 1
ATOM 1782 O O . VAL A 1 218 ? -11.597 -18.635 -1.154 1.00 98.81 218 VAL A O 1
ATOM 1785 N N . ILE A 1 219 ? -13.730 -19.201 -0.778 1.00 98.81 219 ILE A N 1
ATOM 1786 C CA . ILE A 1 219 ? -14.020 -19.709 -2.123 1.00 98.81 219 ILE A CA 1
ATOM 1787 C C . ILE A 1 219 ? -13.869 -18.597 -3.166 1.00 98.81 219 ILE A C 1
ATOM 1789 O O . ILE A 1 219 ? -13.205 -18.806 -4.175 1.00 98.81 219 ILE A O 1
ATOM 1793 N N . GLY A 1 220 ? -14.419 -17.404 -2.914 1.00 98.75 220 GLY A N 1
ATOM 1794 C CA . GLY A 1 220 ? -14.279 -16.259 -3.819 1.00 98.75 220 GLY A CA 1
ATOM 1795 C C . GLY A 1 220 ? -12.819 -15.870 -4.063 1.00 98.75 220 GLY A C 1
ATOM 1796 O O . GLY A 1 220 ? -12.443 -15.589 -5.201 1.00 98.75 220 GLY A O 1
ATOM 1797 N N . PHE A 1 221 ? -11.983 -15.929 -3.020 1.00 98.88 221 PHE A N 1
ATOM 1798 C CA . PHE A 1 221 ? -10.538 -15.733 -3.141 1.00 98.88 221 PHE A CA 1
ATOM 1799 C C . PHE A 1 221 ? -9.882 -16.833 -3.984 1.00 98.88 221 PHE A C 1
ATOM 1801 O O . PHE A 1 221 ? -9.197 -16.526 -4.955 1.00 98.88 221 PHE A O 1
ATOM 1808 N N . LEU A 1 222 ? -10.118 -18.107 -3.652 1.00 98.81 222 LEU A N 1
ATOM 1809 C CA . LEU A 1 222 ? -9.490 -19.243 -4.337 1.00 98.81 222 LEU A CA 1
ATOM 1810 C C . LEU A 1 222 ? -9.878 -19.327 -5.816 1.00 98.81 222 LEU A C 1
ATOM 1812 O O . LEU A 1 222 ? -9.007 -19.545 -6.652 1.00 98.81 222 LEU A O 1
ATOM 1816 N N . ILE A 1 223 ? -11.156 -19.115 -6.150 1.00 98.81 223 ILE A N 1
ATOM 1817 C CA . ILE A 1 223 ? -11.628 -19.098 -7.541 1.00 98.81 223 ILE A CA 1
ATOM 1818 C C . ILE A 1 223 ? -10.956 -17.959 -8.305 1.00 98.81 223 ILE A C 1
ATOM 1820 O O . ILE A 1 223 ? -10.396 -18.188 -9.372 1.00 98.81 223 ILE A O 1
ATOM 1824 N N . THR A 1 224 ? -10.970 -16.741 -7.757 1.00 98.88 224 THR A N 1
ATOM 1825 C CA . THR A 1 224 ? -10.398 -15.573 -8.443 1.00 98.88 224 THR A CA 1
ATOM 1826 C C . THR A 1 224 ? -8.891 -15.734 -8.643 1.00 98.88 224 THR A C 1
ATOM 1828 O O . THR A 1 224 ? -8.394 -15.520 -9.745 1.00 98.88 224 THR A O 1
ATOM 1831 N N . LEU A 1 225 ? -8.161 -16.183 -7.617 1.00 98.69 225 LEU A N 1
ATOM 1832 C CA . LEU A 1 225 ? -6.727 -16.446 -7.718 1.00 98.69 225 LEU A CA 1
ATOM 1833 C C . LEU A 1 225 ? -6.442 -17.562 -8.727 1.00 98.69 225 LEU A C 1
ATOM 1835 O O . LEU A 1 225 ? -5.564 -17.402 -9.568 1.00 98.69 225 LEU A O 1
ATOM 1839 N N . GLY A 1 226 ? -7.199 -18.660 -8.674 1.00 98.69 226 GLY A N 1
ATOM 1840 C CA . GLY A 1 226 ? -7.063 -19.788 -9.591 1.00 98.69 226 GLY A CA 1
ATOM 1841 C C . GLY A 1 226 ? -7.299 -19.395 -11.047 1.00 98.69 226 GLY A C 1
ATOM 1842 O O . GLY A 1 226 ? -6.528 -19.799 -11.910 1.00 98.69 226 GLY A O 1
ATOM 1843 N N . VAL A 1 227 ? -8.299 -18.552 -11.321 1.00 98.69 227 VAL A N 1
ATOM 1844 C CA . VAL A 1 227 ? -8.558 -18.018 -12.668 1.00 98.69 227 VAL A CA 1
ATOM 1845 C C . VAL A 1 227 ? -7.399 -17.144 -13.143 1.00 98.69 227 VAL A C 1
ATOM 1847 O O . VAL A 1 227 ? -6.898 -17.353 -14.242 1.00 98.69 227 VAL A O 1
ATOM 1850 N N . LEU A 1 228 ? -6.933 -16.194 -12.328 1.00 98.50 228 LEU A N 1
ATOM 1851 C CA . LEU A 1 228 ? -5.878 -15.260 -12.732 1.00 98.50 228 LEU A CA 1
ATOM 1852 C C . LEU A 1 228 ? -4.504 -15.942 -12.889 1.00 98.50 228 LEU A C 1
ATOM 1854 O O . LEU A 1 228 ? -3.773 -15.690 -13.851 1.00 98.50 228 LEU A O 1
ATOM 1858 N N . VAL A 1 229 ? -4.149 -16.836 -11.964 1.00 98.50 229 VAL A N 1
ATOM 1859 C CA . VAL A 1 229 ? -2.922 -17.642 -12.044 1.00 98.50 229 VAL A CA 1
ATOM 1860 C C . VAL A 1 229 ? -3.023 -18.643 -13.192 1.00 98.50 229 VAL A C 1
ATOM 1862 O O . VAL A 1 229 ? -2.101 -18.735 -13.994 1.00 98.50 229 VAL A O 1
ATOM 1865 N N . GLY A 1 230 ? -4.150 -19.344 -13.326 1.00 98.50 230 GLY A N 1
ATOM 1866 C CA . GLY A 1 230 ? -4.383 -20.292 -14.413 1.00 98.50 230 GLY A CA 1
ATOM 1867 C C . GLY A 1 230 ? -4.287 -19.627 -15.784 1.00 98.50 230 GLY A C 1
ATOM 1868 O O . GLY A 1 230 ? -3.561 -20.113 -16.643 1.00 98.50 230 GLY A O 1
ATOM 1869 N N . ALA A 1 231 ? -4.927 -18.472 -15.969 1.00 98.25 231 ALA A N 1
ATOM 1870 C CA . ALA A 1 231 ? -4.874 -17.730 -17.225 1.00 98.25 231 ALA A CA 1
ATOM 1871 C C . ALA A 1 231 ? -3.449 -17.271 -17.578 1.00 98.25 231 ALA A C 1
ATOM 1873 O O . ALA A 1 231 ? -3.040 -17.385 -18.729 1.00 98.25 231 ALA A O 1
ATOM 1874 N N . THR A 1 232 ? -2.657 -16.816 -16.600 1.00 98.12 232 THR A N 1
ATOM 1875 C CA . THR A 1 232 ? -1.247 -16.472 -16.862 1.00 98.12 232 THR A CA 1
ATOM 1876 C C . THR A 1 232 ? -0.374 -17.696 -17.127 1.00 98.12 232 THR A C 1
ATOM 1878 O O . THR A 1 232 ? 0.488 -17.631 -17.994 1.00 98.12 232 THR A O 1
ATOM 1881 N N . ILE A 1 233 ? -0.610 -18.829 -16.460 1.00 98.44 233 ILE A N 1
ATOM 1882 C CA . ILE A 1 233 ? 0.108 -20.079 -16.758 1.00 98.44 233 ILE A CA 1
ATOM 1883 C C . ILE A 1 233 ? -0.198 -20.566 -18.174 1.00 98.44 233 ILE A C 1
ATOM 1885 O O . ILE A 1 233 ? 0.713 -20.980 -18.884 1.00 98.44 233 ILE A O 1
ATOM 1889 N N . LEU A 1 234 ? -1.460 -20.494 -18.600 1.00 98.19 234 LEU A N 1
ATOM 1890 C CA . LEU A 1 234 ? -1.850 -20.848 -19.965 1.00 98.19 234 LEU A CA 1
ATOM 1891 C C . LEU A 1 234 ? -1.185 -19.936 -21.007 1.00 98.19 234 LEU A C 1
ATOM 1893 O O . LEU A 1 234 ? -0.858 -20.402 -22.092 1.00 98.19 234 LEU A O 1
ATOM 1897 N N . GLN A 1 235 ? -0.968 -18.663 -20.669 1.00 97.75 235 GLN A N 1
ATOM 1898 C CA . GLN A 1 235 ? -0.402 -17.670 -21.580 1.00 97.75 235 GLN A CA 1
ATOM 1899 C C . GLN A 1 235 ? 1.129 -17.747 -21.710 1.00 97.75 235 GLN A C 1
ATOM 1901 O O . GLN A 1 235 ? 1.645 -17.620 -22.815 1.00 97.75 235 GLN A O 1
ATOM 1906 N N . ILE A 1 236 ? 1.859 -17.901 -20.598 1.00 98.12 236 ILE A N 1
ATOM 1907 C CA . ILE A 1 236 ? 3.334 -17.777 -20.561 1.00 98.12 236 ILE A CA 1
ATOM 1908 C C . ILE A 1 236 ? 4.050 -18.975 -19.918 1.00 98.12 236 ILE A C 1
ATOM 1910 O O . ILE A 1 236 ? 5.260 -18.936 -19.698 1.00 98.12 236 ILE A O 1
ATOM 1914 N N . GLY A 1 237 ? 3.319 -20.037 -19.578 1.00 97.88 237 GLY A N 1
ATOM 1915 C CA . GLY A 1 237 ? 3.856 -21.197 -18.872 1.00 97.88 237 GLY A CA 1
ATOM 1916 C C . GLY A 1 237 ? 4.036 -20.981 -17.364 1.00 97.88 237 GLY A C 1
ATOM 1917 O O . GLY A 1 237 ? 3.536 -20.030 -16.758 1.00 97.88 237 GLY A O 1
ATOM 1918 N N . TRP A 1 238 ? 4.733 -21.918 -16.719 1.00 97.38 238 TRP A N 1
ATOM 1919 C CA . TRP A 1 238 ? 4.922 -21.931 -15.267 1.00 97.38 238 TRP A CA 1
ATOM 1920 C C . TRP A 1 238 ? 5.925 -20.867 -14.799 1.00 97.38 238 TRP A C 1
ATOM 1922 O O . TRP A 1 238 ? 7.125 -21.109 -14.709 1.00 97.38 238 TRP A O 1
ATOM 1932 N N . TRP A 1 239 ? 5.410 -19.685 -14.462 1.00 97.56 239 TRP A N 1
ATOM 1933 C CA . TRP A 1 239 ? 6.206 -18.499 -14.132 1.00 97.56 239 TRP A CA 1
ATOM 1934 C C . TRP A 1 239 ? 6.558 -18.345 -12.642 1.00 97.56 239 TRP A C 1
ATOM 1936 O O . TRP A 1 239 ? 7.374 -17.496 -12.281 1.00 97.56 239 TRP A O 1
ATOM 1946 N N . ALA A 1 240 ? 5.958 -19.132 -11.742 1.00 97.38 240 ALA A N 1
ATOM 1947 C CA . ALA A 1 240 ? 6.132 -18.944 -10.298 1.00 97.38 240 ALA A CA 1
ATOM 1948 C C . ALA A 1 240 ? 7.596 -19.060 -9.806 1.00 97.38 240 ALA A C 1
ATOM 1950 O O . ALA A 1 240 ? 7.991 -18.243 -8.972 1.00 97.38 240 ALA A O 1
ATOM 1951 N N . PRO A 1 241 ? 8.438 -19.994 -10.302 1.00 97.38 241 PRO A N 1
ATOM 1952 C CA . PRO A 1 241 ? 9.847 -20.053 -9.912 1.00 97.38 241 PRO A CA 1
ATOM 1953 C C . PRO A 1 241 ? 10.626 -18.807 -10.341 1.00 97.38 241 PRO A C 1
ATOM 1955 O O . PRO A 1 241 ? 11.498 -18.342 -9.608 1.00 97.38 241 PRO A O 1
ATOM 1958 N N . ASP A 1 242 ? 10.305 -18.244 -11.506 1.00 96.50 242 ASP A N 1
ATOM 1959 C CA . ASP A 1 242 ? 10.936 -17.024 -12.016 1.00 96.50 242 ASP A CA 1
ATOM 1960 C C . ASP A 1 242 ? 10.554 -15.818 -11.166 1.00 96.50 242 ASP A C 1
ATOM 1962 O O . ASP A 1 242 ? 11.420 -15.041 -10.769 1.00 96.50 242 ASP A O 1
ATOM 1966 N N . PHE A 1 243 ? 9.275 -15.720 -10.800 1.00 96.00 243 PHE A N 1
ATOM 1967 C CA . PHE A 1 243 ? 8.789 -14.720 -9.859 1.00 96.00 243 PHE A CA 1
ATOM 1968 C C . PHE A 1 243 ? 9.513 -14.793 -8.513 1.00 96.00 243 PHE A C 1
ATOM 1970 O O . PHE A 1 243 ? 9.963 -13.765 -8.011 1.00 96.00 243 PHE A O 1
ATOM 1977 N N . LEU A 1 244 ? 9.663 -15.988 -7.933 1.00 94.00 244 LEU A N 1
ATOM 1978 C CA . LEU A 1 244 ? 10.362 -16.149 -6.655 1.00 94.00 244 LEU A CA 1
ATOM 1979 C C . LEU A 1 244 ? 11.829 -15.714 -6.753 1.00 94.00 244 LEU A C 1
ATOM 1981 O O . LEU A 1 244 ? 12.313 -15.017 -5.863 1.00 94.00 244 LEU A O 1
ATOM 1985 N N . ARG A 1 245 ? 12.519 -16.055 -7.849 1.00 94.00 245 ARG A N 1
ATOM 1986 C CA . ARG A 1 245 ? 13.894 -15.595 -8.104 1.00 94.00 245 ARG A CA 1
ATOM 1987 C C . ARG A 1 245 ? 13.968 -14.078 -8.270 1.00 94.00 245 ARG A C 1
ATOM 1989 O O . ARG A 1 245 ? 14.848 -13.444 -7.689 1.00 94.00 245 ARG A O 1
ATOM 1996 N N . ALA A 1 246 ? 13.031 -13.481 -9.005 1.00 92.50 246 ALA A N 1
ATOM 1997 C CA . ALA A 1 246 ? 12.947 -12.033 -9.161 1.00 92.50 246 ALA A CA 1
ATOM 1998 C C . ALA A 1 246 ? 12.711 -11.345 -7.805 1.00 92.50 246 ALA A C 1
ATOM 2000 O O . ALA A 1 246 ? 13.452 -10.430 -7.447 1.00 92.50 246 ALA A O 1
ATOM 2001 N N . ALA A 1 247 ? 11.756 -11.827 -7.007 1.00 89.38 247 ALA A N 1
ATOM 2002 C CA . ALA A 1 247 ? 11.465 -11.303 -5.674 1.00 89.38 247 ALA A CA 1
ATOM 2003 C C . ALA A 1 247 ? 12.661 -11.429 -4.710 1.00 89.38 247 ALA A C 1
ATOM 2005 O O . ALA A 1 247 ? 12.918 -10.519 -3.928 1.00 89.38 247 ALA A O 1
ATOM 2006 N N . GLN A 1 248 ? 13.437 -12.514 -4.793 1.00 87.31 248 GLN A N 1
ATOM 2007 C CA . GLN A 1 248 ? 14.687 -12.655 -4.039 1.00 87.31 248 GLN A CA 1
ATOM 2008 C C . GLN A 1 248 ? 15.758 -11.665 -4.509 1.00 87.31 248 GLN A C 1
ATOM 2010 O O . GLN A 1 248 ? 16.433 -11.063 -3.684 1.00 87.31 248 GLN A O 1
ATOM 2015 N N . SER A 1 249 ? 15.896 -11.442 -5.820 1.00 85.94 249 SER A N 1
ATOM 2016 C CA . SER A 1 249 ? 16.854 -10.458 -6.344 1.00 85.94 249 SER A CA 1
ATOM 2017 C C . SER A 1 249 ? 16.515 -9.022 -5.929 1.00 85.94 249 SER A C 1
ATOM 2019 O O . SER A 1 249 ? 17.415 -8.220 -5.694 1.00 85.94 249 SER A O 1
ATOM 2021 N N . PHE A 1 250 ? 15.222 -8.715 -5.771 1.00 82.56 250 PHE A N 1
ATOM 2022 C CA . PHE A 1 250 ? 14.750 -7.428 -5.265 1.00 82.56 250 PHE A CA 1
ATOM 2023 C C . PHE A 1 250 ? 15.246 -7.149 -3.841 1.00 82.56 250 PHE A C 1
ATOM 2025 O O . PHE A 1 250 ? 15.574 -6.009 -3.523 1.00 82.56 250 PHE A O 1
ATOM 2032 N N . ALA A 1 251 ? 15.370 -8.193 -3.015 1.00 74.56 251 ALA A N 1
ATOM 2033 C CA . ALA A 1 251 ? 15.871 -8.095 -1.647 1.00 74.56 251 ALA A CA 1
ATOM 2034 C C . ALA A 1 251 ? 17.336 -7.655 -1.548 1.00 74.56 251 ALA A C 1
ATOM 2036 O O . ALA A 1 251 ? 17.768 -7.283 -0.468 1.00 74.56 251 ALA A O 1
ATOM 2037 N N . ASN A 1 252 ? 18.089 -7.698 -2.649 1.00 75.75 252 ASN A N 1
ATOM 2038 C CA . ASN A 1 252 ? 19.498 -7.308 -2.689 1.00 75.75 252 ASN A CA 1
ATOM 2039 C C . ASN A 1 252 ? 19.702 -5.869 -3.195 1.00 75.75 252 ASN A C 1
ATOM 2041 O O . ASN A 1 252 ? 20.841 -5.453 -3.412 1.00 75.75 252 ASN A O 1
ATOM 2045 N N . LYS A 1 253 ? 18.623 -5.105 -3.427 1.00 77.00 253 LYS A N 1
ATOM 2046 C CA . LYS A 1 253 ? 18.728 -3.719 -3.893 1.00 77.00 253 LYS A CA 1
ATOM 2047 C C . LYS A 1 253 ? 19.298 -2.804 -2.796 1.00 77.00 253 LYS A C 1
ATOM 2049 O O . LYS A 1 253 ? 18.845 -2.860 -1.653 1.00 77.00 253 LYS A O 1
ATOM 2054 N N . PRO A 1 254 ? 20.245 -1.904 -3.120 1.00 68.75 254 PRO A N 1
ATOM 2055 C CA . PRO A 1 254 ? 20.708 -0.897 -2.172 1.00 68.75 254 PRO A CA 1
ATOM 2056 C C . PRO A 1 254 ? 19.541 -0.070 -1.614 1.00 68.75 254 PRO A C 1
ATOM 2058 O O . PRO A 1 254 ? 18.694 0.408 -2.362 1.00 68.75 254 PRO A O 1
ATOM 2061 N N . GLY A 1 255 ? 19.492 0.095 -0.290 1.00 67.31 255 GLY A N 1
ATOM 2062 C CA . GLY A 1 255 ? 18.450 0.885 0.376 1.00 67.31 255 GLY A CA 1
ATOM 2063 C C . GLY A 1 255 ? 17.128 0.158 0.643 1.00 67.31 255 GLY A C 1
ATOM 2064 O O . GLY A 1 255 ? 16.228 0.776 1.210 1.00 67.31 255 GLY A O 1
ATOM 2065 N N . SER A 1 256 ? 17.001 -1.128 0.298 1.00 74.44 256 SER A N 1
ATOM 2066 C CA . SER A 1 256 ? 15.879 -1.946 0.766 1.00 74.44 256 SER A CA 1
ATOM 2067 C C . SER A 1 256 ? 16.024 -2.284 2.247 1.00 74.44 256 SER A C 1
ATOM 2069 O O . SER A 1 256 ? 17.129 -2.581 2.701 1.00 74.44 256 SER A O 1
ATOM 2071 N N . TRP A 1 257 ? 14.907 -2.326 2.969 1.00 84.50 257 TRP A N 1
ATOM 2072 C CA . TRP A 1 257 ? 14.860 -3.003 4.262 1.00 84.50 257 TRP A CA 1
ATOM 2073 C C . TRP A 1 257 ? 14.916 -4.514 4.033 1.00 84.50 257 TRP A C 1
ATOM 2075 O O . TRP A 1 257 ? 14.146 -5.061 3.236 1.00 84.50 257 TRP A O 1
ATOM 2085 N N . MET A 1 258 ? 15.817 -5.189 4.735 1.00 83.75 258 MET A N 1
ATOM 2086 C CA . MET A 1 258 ? 16.080 -6.618 4.610 1.00 83.75 258 MET A CA 1
ATOM 2087 C C . MET A 1 258 ? 15.821 -7.342 5.935 1.00 83.75 258 MET A C 1
ATOM 2089 O O . MET A 1 258 ? 15.851 -6.761 7.016 1.00 83.75 258 MET A O 1
ATOM 2093 N N . THR A 1 259 ? 15.640 -8.663 5.880 1.00 82.56 259 THR A N 1
ATOM 2094 C CA . THR A 1 259 ? 15.425 -9.492 7.082 1.00 82.56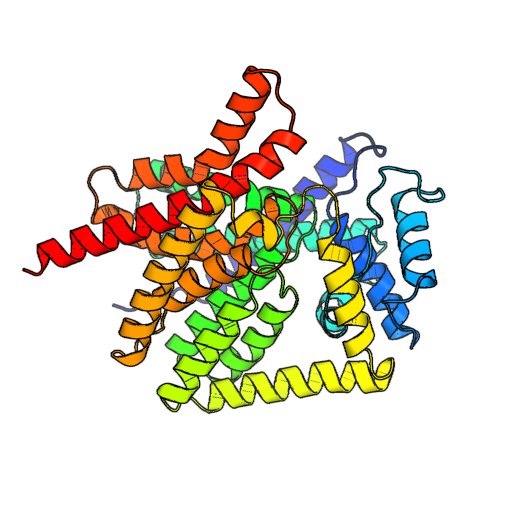 259 THR A CA 1
ATOM 2095 C C . THR A 1 259 ? 16.576 -9.415 8.087 1.00 82.56 259 THR A C 1
ATOM 2097 O O . THR A 1 259 ? 16.360 -9.614 9.277 1.00 82.56 259 THR A O 1
ATOM 2100 N N . GLN A 1 260 ? 17.796 -9.110 7.638 1.00 86.38 260 GLN A N 1
ATOM 2101 C CA . GLN A 1 260 ? 18.945 -8.896 8.521 1.00 86.38 260 GLN A CA 1
ATOM 2102 C C . GLN A 1 260 ? 18.819 -7.619 9.373 1.00 86.38 260 GLN A C 1
ATOM 2104 O O . GLN A 1 260 ? 19.331 -7.582 10.491 1.00 86.38 260 GLN A O 1
ATOM 2109 N N . ASP A 1 261 ? 18.085 -6.605 8.900 1.00 88.56 261 ASP A N 1
ATOM 2110 C CA . ASP A 1 261 ? 17.910 -5.333 9.614 1.00 88.56 261 ASP A CA 1
ATOM 2111 C C . ASP A 1 261 ? 17.052 -5.499 10.879 1.00 88.56 261 ASP A C 1
ATOM 2113 O O . ASP A 1 261 ? 17.130 -4.680 11.800 1.00 88.56 261 ASP A O 1
ATOM 2117 N N . ILE A 1 262 ? 16.305 -6.607 10.979 1.00 91.06 262 ILE A N 1
ATOM 2118 C CA . ILE A 1 262 ? 15.556 -7.021 12.176 1.00 91.06 262 ILE A CA 1
ATOM 2119 C C . ILE A 1 262 ? 16.482 -7.140 13.395 1.00 91.06 262 ILE A C 1
ATOM 2121 O O . ILE A 1 262 ? 16.061 -6.841 14.508 1.00 91.06 262 ILE A O 1
ATOM 2125 N N . PHE A 1 263 ? 17.743 -7.535 13.203 1.00 92.62 263 PHE A N 1
ATOM 2126 C CA . PHE A 1 263 ? 18.696 -7.722 14.301 1.00 92.62 263 PHE A CA 1
ATOM 2127 C C . PHE A 1 263 ? 19.341 -6.418 14.794 1.00 92.62 263 PHE A C 1
ATOM 2129 O O . PHE A 1 263 ? 20.071 -6.430 15.784 1.00 92.62 263 PHE A O 1
ATOM 2136 N N . SER A 1 264 ? 19.065 -5.282 14.148 1.00 93.19 264 SER A N 1
ATOM 2137 C CA . SER A 1 264 ? 19.432 -3.970 14.687 1.00 93.19 264 SER A CA 1
ATOM 2138 C C . SER A 1 264 ? 18.586 -3.629 15.928 1.00 93.19 264 SER A C 1
ATOM 2140 O O . SER A 1 264 ? 17.466 -4.127 16.056 1.00 93.19 264 SER A O 1
ATOM 2142 N N . PRO A 1 265 ? 19.034 -2.733 16.831 1.00 94.19 265 PRO A N 1
ATOM 2143 C CA . PRO A 1 265 ? 18.211 -2.304 17.968 1.00 94.19 265 PRO A CA 1
ATOM 2144 C C . PRO A 1 265 ? 16.827 -1.783 17.549 1.00 94.19 265 PRO A C 1
ATOM 2146 O O . PRO A 1 265 ? 15.816 -2.123 18.160 1.00 94.19 265 PRO A O 1
ATOM 2149 N N . ALA A 1 266 ? 16.774 -1.007 16.464 1.00 92.12 266 ALA A N 1
ATOM 2150 C CA . ALA A 1 266 ? 15.538 -0.504 15.873 1.00 92.12 266 ALA A CA 1
ATOM 2151 C C . ALA A 1 266 ? 14.640 -1.635 15.339 1.00 92.12 266 ALA A C 1
ATOM 2153 O O . ALA A 1 266 ? 13.435 -1.651 15.601 1.00 92.12 266 ALA A O 1
ATOM 2154 N N . GLY A 1 267 ? 15.237 -2.606 14.643 1.00 93.31 267 GLY A N 1
ATOM 2155 C CA . GLY A 1 267 ? 14.554 -3.793 14.136 1.00 93.31 267 GLY A CA 1
ATOM 2156 C C . GLY A 1 267 ? 13.980 -4.672 15.247 1.00 93.31 267 GLY A C 1
ATOM 2157 O O . GLY A 1 267 ? 12.839 -5.111 15.135 1.00 93.31 267 GLY A O 1
ATOM 2158 N N . LEU A 1 268 ? 14.702 -4.857 16.357 1.00 95.56 268 LEU A N 1
ATOM 2159 C CA . LEU A 1 268 ? 14.237 -5.634 17.511 1.00 95.56 268 LEU A CA 1
ATOM 2160 C C . LEU A 1 268 ? 13.062 -4.954 18.224 1.00 95.56 268 LEU A C 1
ATOM 2162 O O . LEU A 1 268 ? 12.103 -5.622 18.617 1.00 95.56 268 LEU A O 1
ATOM 2166 N N . ILE A 1 269 ? 13.110 -3.624 18.355 1.00 95.62 269 ILE A N 1
ATOM 2167 C CA . ILE A 1 269 ? 12.007 -2.810 18.885 1.00 95.62 269 ILE A CA 1
ATOM 2168 C C . ILE A 1 269 ? 10.767 -2.970 17.994 1.00 95.62 269 ILE A C 1
ATOM 2170 O O . ILE A 1 269 ? 9.680 -3.281 18.491 1.00 95.62 269 ILE A O 1
ATOM 2174 N N . TRP A 1 270 ? 10.932 -2.827 16.675 1.00 95.19 270 TRP A N 1
ATOM 2175 C CA . TRP A 1 270 ? 9.848 -3.043 15.718 1.00 95.19 270 TRP A CA 1
ATOM 2176 C C . TRP A 1 270 ? 9.302 -4.474 15.834 1.00 95.19 270 TRP A C 1
ATOM 2178 O O . TRP A 1 270 ? 8.098 -4.652 16.013 1.00 95.19 270 TRP A O 1
ATOM 2188 N N . PHE A 1 271 ? 10.162 -5.493 15.823 1.00 95.75 271 PHE A N 1
ATOM 2189 C CA . PHE A 1 271 ? 9.775 -6.900 15.928 1.00 95.75 271 PHE A CA 1
ATOM 2190 C C . PHE A 1 271 ? 8.944 -7.193 17.177 1.00 95.75 271 PHE A C 1
ATOM 2192 O O . PHE A 1 271 ? 7.850 -7.752 17.069 1.00 95.75 271 PHE A O 1
ATOM 2199 N N . ALA A 1 272 ? 9.412 -6.762 18.351 1.00 96.56 272 ALA A N 1
ATOM 2200 C CA . ALA A 1 272 ? 8.699 -6.955 19.609 1.00 96.56 272 ALA A CA 1
ATOM 2201 C C . ALA A 1 272 ? 7.319 -6.277 19.590 1.00 96.56 272 ALA A C 1
ATOM 2203 O O . ALA A 1 272 ? 6.314 -6.891 19.959 1.00 96.56 272 ALA A O 1
ATOM 2204 N N . GLY A 1 273 ? 7.250 -5.030 19.112 1.00 96.88 273 GLY A N 1
ATOM 2205 C CA . GLY A 1 273 ? 5.991 -4.305 18.972 1.00 96.88 273 GLY A CA 1
ATOM 2206 C C . GLY A 1 273 ? 5.031 -4.971 17.981 1.00 96.88 273 GLY A C 1
ATOM 2207 O O . GLY A 1 273 ? 3.846 -5.134 18.283 1.00 96.88 273 GLY A O 1
ATOM 2208 N N . ALA A 1 274 ? 5.527 -5.368 16.807 1.00 96.50 274 ALA A N 1
ATOM 2209 C CA . ALA A 1 274 ? 4.742 -6.019 15.762 1.00 96.50 274 ALA A CA 1
ATOM 2210 C C . ALA A 1 274 ? 4.174 -7.356 16.251 1.00 96.50 274 ALA A C 1
ATOM 2212 O O . ALA A 1 274 ? 2.985 -7.614 16.063 1.00 96.50 274 ALA A O 1
ATOM 2213 N N . LEU A 1 275 ? 4.985 -8.169 16.937 1.00 97.19 275 LEU A N 1
ATOM 2214 C CA . LEU A 1 275 ? 4.555 -9.442 17.509 1.00 97.19 275 LEU A CA 1
ATOM 2215 C C . LEU A 1 275 ? 3.501 -9.245 18.604 1.00 97.19 275 LEU A C 1
ATOM 2217 O O . LEU A 1 275 ? 2.491 -9.946 18.606 1.00 97.19 275 LEU A O 1
ATOM 2221 N N . ALA A 1 276 ? 3.687 -8.264 19.494 1.00 97.75 276 ALA A N 1
ATOM 2222 C CA . ALA A 1 276 ? 2.703 -7.936 20.523 1.00 97.75 276 ALA A CA 1
ATOM 2223 C C . ALA A 1 276 ? 1.367 -7.495 19.903 1.00 97.75 276 ALA A C 1
ATOM 2225 O O . ALA A 1 276 ? 0.310 -8.027 20.247 1.00 97.75 276 ALA A O 1
ATOM 2226 N N . LEU A 1 277 ? 1.406 -6.564 18.945 1.00 97.69 277 LEU A N 1
ATOM 2227 C CA . LEU A 1 277 ? 0.214 -6.066 18.264 1.00 97.69 277 LEU A CA 1
ATOM 2228 C C . LEU A 1 277 ? -0.507 -7.175 17.491 1.00 97.69 277 LEU A C 1
ATOM 2230 O O . LEU A 1 277 ? -1.732 -7.295 17.572 1.00 97.69 277 LEU A O 1
ATOM 2234 N N . PHE A 1 278 ? 0.250 -8.005 16.772 1.00 98.00 278 PHE A N 1
ATOM 2235 C CA . PHE A 1 278 ? -0.292 -9.131 16.027 1.00 98.00 278 PHE A CA 1
ATOM 2236 C C . PHE A 1 278 ? -0.892 -10.190 16.957 1.00 98.00 278 PHE A C 1
ATOM 2238 O O . PHE A 1 278 ? -2.011 -10.633 16.712 1.00 98.00 278 PHE A O 1
ATOM 2245 N N . GLY A 1 279 ? -0.224 -10.521 18.065 1.00 97.88 279 GLY A N 1
ATOM 2246 C CA . GLY A 1 279 ? -0.719 -11.454 19.078 1.00 97.88 279 GLY A CA 1
ATOM 2247 C C . GLY A 1 279 ? -2.034 -11.001 19.718 1.00 97.88 279 GLY A C 1
ATOM 2248 O O . GLY A 1 279 ? -2.993 -11.773 19.753 1.00 97.88 279 GLY A O 1
ATOM 2249 N N . ILE A 1 280 ? -2.131 -9.731 20.133 1.00 96.94 280 ILE A N 1
ATOM 2250 C CA . ILE A 1 280 ? -3.389 -9.145 20.640 1.00 96.94 280 ILE A CA 1
ATOM 2251 C C . ILE A 1 280 ? -4.468 -9.183 19.547 1.00 96.94 280 ILE A C 1
ATOM 2253 O O . ILE A 1 280 ? -5.634 -9.488 19.806 1.00 96.94 280 ILE A O 1
ATOM 2257 N N . GLY A 1 281 ? -4.091 -8.884 18.302 1.00 97.31 281 GLY A N 1
ATOM 2258 C CA . GLY A 1 281 ? -4.980 -8.978 17.152 1.00 97.31 281 GLY A CA 1
ATOM 2259 C C . GLY A 1 281 ? -5.543 -10.385 16.946 1.00 97.31 281 GLY A C 1
ATOM 2260 O O . GLY A 1 281 ? -6.756 -10.529 16.789 1.00 97.31 281 GLY A O 1
ATOM 2261 N N . LEU A 1 282 ? -4.691 -11.413 16.982 1.00 97.62 282 LEU A N 1
ATOM 2262 C CA . LEU A 1 282 ? -5.075 -12.819 16.840 1.00 97.62 282 LEU A CA 1
ATOM 2263 C C . LEU A 1 282 ? -5.960 -13.297 17.995 1.00 97.62 282 LEU A C 1
ATOM 2265 O O . LEU A 1 282 ? -6.957 -13.976 17.755 1.00 97.62 282 LEU A O 1
ATOM 2269 N N . GLU A 1 283 ? -5.650 -12.908 19.231 1.00 97.06 283 GLU A N 1
ATOM 2270 C CA . GLU A 1 283 ? -6.469 -13.227 20.405 1.00 97.06 283 GLU A CA 1
ATOM 2271 C C . GLU A 1 283 ? -7.892 -12.665 20.256 1.00 97.06 283 GLU A C 1
ATOM 2273 O O . GLU A 1 283 ? -8.874 -13.398 20.412 1.00 97.06 283 GLU A O 1
ATOM 2278 N N . ARG A 1 284 ? -8.027 -11.399 19.836 1.00 95.69 284 ARG A N 1
ATOM 2279 C CA . ARG A 1 284 ? -9.335 -10.782 19.553 1.00 95.69 284 ARG A CA 1
ATOM 2280 C C . ARG A 1 284 ? -10.053 -11.422 18.370 1.00 95.69 284 ARG A C 1
ATOM 2282 O O . ARG A 1 284 ? -11.249 -11.690 18.467 1.00 95.69 284 ARG A O 1
ATOM 2289 N N . LEU A 1 285 ? -9.331 -11.692 17.281 1.00 96.50 285 LEU A N 1
ATOM 2290 C CA . LEU A 1 285 ? -9.839 -12.387 16.092 1.00 96.50 285 LEU A CA 1
ATOM 2291 C C . LEU A 1 285 ? -10.434 -13.753 16.458 1.00 96.50 285 LEU A C 1
ATOM 2293 O O . LEU A 1 285 ? -11.452 -14.160 15.896 1.00 96.50 285 LEU A O 1
ATOM 2297 N N . TRP A 1 286 ? -9.793 -14.466 17.387 1.00 95.69 286 TRP A N 1
ATOM 2298 C CA . TRP A 1 286 ? -10.209 -15.799 17.814 1.00 95.69 286 TRP A CA 1
ATOM 2299 C C . TRP A 1 286 ? -11.454 -15.778 18.703 1.00 95.69 286 TRP A C 1
ATOM 2301 O O . TRP A 1 286 ? -12.267 -16.705 18.654 1.00 95.69 286 TRP A O 1
ATOM 2311 N N . ARG A 1 287 ? -11.601 -14.728 19.519 1.00 95.12 287 ARG A N 1
ATOM 2312 C CA . ARG A 1 287 ? -12.690 -14.580 20.496 1.00 95.12 287 ARG A CA 1
ATOM 2313 C C . ARG A 1 287 ? -13.944 -13.930 19.916 1.00 95.12 287 ARG A C 1
ATOM 2315 O O . ARG A 1 287 ? -15.043 -14.282 20.334 1.00 95.12 287 ARG A O 1
ATOM 2322 N N . ALA A 1 288 ? -13.801 -13.013 18.960 1.00 92.31 288 ALA A N 1
ATOM 2323 C CA . ALA A 1 288 ? -14.908 -12.232 18.418 1.00 92.31 288 ALA A CA 1
ATOM 2324 C C . ALA A 1 288 ? -15.090 -12.432 16.908 1.00 92.31 288 ALA A C 1
ATOM 2326 O O . ALA A 1 288 ? -14.132 -12.508 16.141 1.00 92.31 288 ALA A O 1
ATOM 2327 N N . ARG A 1 289 ? -16.356 -12.458 16.473 1.00 92.75 289 ARG A N 1
ATOM 2328 C CA . ARG A 1 289 ? -16.734 -12.566 15.054 1.00 92.75 289 ARG A CA 1
ATOM 2329 C C . ARG A 1 289 ? -16.604 -11.242 14.295 1.00 92.75 289 ARG A C 1
ATOM 2331 O O . ARG A 1 289 ? -16.787 -11.221 13.079 1.00 92.75 289 ARG A O 1
ATOM 2338 N N . ASP A 1 290 ? -16.306 -10.148 14.987 1.00 93.81 290 ASP A N 1
ATOM 2339 C CA . ASP A 1 290 ? -16.092 -8.844 14.365 1.00 93.81 290 ASP A CA 1
ATOM 2340 C C . ASP A 1 290 ? -14.914 -8.880 13.388 1.00 93.81 290 ASP A C 1
ATOM 2342 O O . ASP A 1 290 ? -14.026 -9.731 13.473 1.00 93.81 290 ASP A O 1
ATOM 2346 N N . PHE A 1 291 ? -14.919 -7.960 12.423 1.00 95.56 291 PHE A N 1
ATOM 2347 C CA . PHE A 1 291 ? -13.857 -7.898 11.426 1.00 95.56 291 PHE A CA 1
ATOM 2348 C C . PHE A 1 291 ? -12.508 -7.553 12.095 1.00 95.56 291 PHE A C 1
ATOM 2350 O O . PHE A 1 291 ? -12.444 -6.585 12.861 1.00 95.56 291 PHE A O 1
ATOM 2357 N N . PRO A 1 292 ? -11.420 -8.304 11.833 1.00 96.69 292 PRO A N 1
ATOM 2358 C CA . PRO A 1 292 ? -10.259 -8.337 12.720 1.00 96.69 292 PRO A CA 1
ATOM 2359 C C . PRO A 1 292 ? -9.226 -7.244 12.396 1.00 96.69 292 PRO A C 1
ATOM 2361 O O . PRO A 1 292 ? -8.062 -7.536 12.126 1.00 96.69 292 PRO A O 1
ATOM 2364 N N . TRP A 1 293 ? -9.628 -5.969 12.441 1.00 96.00 293 TRP A N 1
ATOM 2365 C CA . TRP A 1 293 ? -8.766 -4.831 12.075 1.00 96.00 293 TRP A CA 1
ATOM 2366 C C . TRP A 1 293 ? -7.408 -4.827 12.780 1.00 96.00 293 TRP A C 1
ATOM 2368 O O . TRP A 1 293 ? -6.393 -4.558 12.146 1.00 96.00 293 TRP A O 1
ATOM 2378 N N . LEU A 1 294 ? -7.368 -5.172 14.069 1.00 96.25 294 LEU A N 1
ATOM 2379 C CA . LEU A 1 294 ? -6.120 -5.169 14.830 1.00 96.25 294 LEU A CA 1
ATOM 2380 C C . LEU A 1 294 ? -5.149 -6.266 14.370 1.00 96.25 294 LEU A C 1
ATOM 2382 O O . LEU A 1 294 ? -3.954 -6.013 14.254 1.00 96.25 294 LEU A O 1
ATOM 2386 N N . ALA A 1 295 ? -5.667 -7.457 14.050 1.00 97.62 295 ALA A N 1
ATOM 2387 C CA . ALA A 1 295 ? -4.863 -8.540 13.488 1.00 97.62 295 ALA A CA 1
ATOM 2388 C C . ALA A 1 295 ? -4.327 -8.162 12.104 1.00 97.62 295 ALA A C 1
ATOM 2390 O O . ALA A 1 295 ? -3.177 -8.447 11.800 1.00 97.62 295 ALA A O 1
ATOM 2391 N N . ILE A 1 296 ? -5.138 -7.476 11.291 1.00 98.12 296 ILE A N 1
ATOM 2392 C CA . ILE A 1 296 ? -4.738 -6.985 9.966 1.00 98.12 296 ILE A CA 1
ATOM 2393 C C . ILE A 1 296 ? -3.614 -5.955 10.089 1.00 98.12 296 ILE A C 1
ATOM 2395 O O . ILE A 1 296 ? -2.620 -6.066 9.384 1.00 98.12 296 ILE A O 1
ATOM 2399 N N . ILE A 1 297 ? -3.732 -4.980 10.996 1.00 98.00 297 ILE A N 1
ATOM 2400 C CA . ILE A 1 297 ? -2.681 -3.975 11.212 1.00 98.00 297 ILE A CA 1
ATOM 2401 C C . ILE A 1 297 ? -1.394 -4.643 11.711 1.00 98.00 297 ILE A C 1
ATOM 2403 O O . ILE A 1 297 ? -0.328 -4.380 11.160 1.00 98.00 297 ILE A O 1
ATOM 2407 N N . GLY A 1 298 ? -1.488 -5.545 12.696 1.00 97.88 298 GLY A N 1
ATOM 2408 C CA . GLY A 1 298 ? -0.338 -6.326 13.158 1.00 97.88 298 GLY A CA 1
ATOM 2409 C C . GLY A 1 298 ? 0.311 -7.128 12.025 1.00 97.88 298 GLY A C 1
ATOM 2410 O O . GLY A 1 298 ? 1.530 -7.115 11.890 1.00 97.88 298 GLY A O 1
ATOM 2411 N N . ALA A 1 299 ? -0.496 -7.741 11.156 1.00 98.12 299 ALA A N 1
ATOM 2412 C CA . ALA A 1 299 ? -0.023 -8.487 9.996 1.00 98.12 299 ALA A CA 1
ATOM 2413 C C . ALA A 1 299 ? 0.675 -7.599 8.960 1.00 98.12 299 ALA A C 1
ATOM 2415 O O . ALA A 1 299 ? 1.716 -7.990 8.453 1.00 98.12 299 ALA A O 1
ATOM 2416 N N . LEU A 1 300 ? 0.145 -6.410 8.655 1.00 97.88 300 LEU A N 1
ATOM 2417 C CA . LEU A 1 300 ? 0.775 -5.464 7.723 1.00 97.88 300 LEU A CA 1
ATOM 2418 C C . LEU A 1 300 ? 2.137 -5.004 8.234 1.00 97.88 300 LEU A C 1
ATOM 2420 O O . LEU A 1 300 ? 3.115 -4.999 7.493 1.00 97.88 300 LEU A O 1
ATOM 2424 N N . VAL A 1 301 ? 2.211 -4.646 9.514 1.00 96.50 301 VAL A N 1
ATOM 2425 C CA . VAL A 1 301 ? 3.453 -4.152 10.105 1.00 96.50 301 VAL A CA 1
ATOM 2426 C C . VAL A 1 301 ? 4.485 -5.274 10.260 1.00 96.50 301 VAL A C 1
ATOM 2428 O O . VAL A 1 301 ? 5.674 -5.036 10.067 1.00 96.50 301 VAL A O 1
ATOM 2431 N N . LEU A 1 302 ? 4.042 -6.504 10.539 1.00 95.88 302 LEU A N 1
ATOM 2432 C CA . LEU A 1 302 ? 4.904 -7.684 10.512 1.00 95.88 302 LEU A CA 1
ATOM 2433 C C . LEU A 1 302 ? 5.357 -8.027 9.084 1.00 95.88 302 LEU A C 1
ATOM 2435 O O . LEU A 1 302 ? 6.508 -8.398 8.891 1.00 95.88 302 LEU A O 1
ATOM 2439 N N . ASN A 1 303 ? 4.489 -7.869 8.080 1.00 95.88 303 ASN A N 1
ATOM 2440 C CA . ASN A 1 303 ? 4.818 -8.109 6.674 1.00 95.88 303 ASN A CA 1
ATOM 2441 C C . ASN A 1 303 ? 5.933 -7.178 6.204 1.00 95.88 303 ASN A C 1
ATOM 2443 O O . ASN A 1 303 ? 6.899 -7.647 5.618 1.00 95.88 303 ASN A O 1
ATOM 2447 N N . LEU A 1 304 ? 5.796 -5.880 6.486 1.00 94.38 304 LEU A N 1
ATOM 2448 C CA . LEU A 1 304 ? 6.826 -4.889 6.189 1.00 94.38 304 LEU A CA 1
ATOM 2449 C C . LEU A 1 304 ? 8.151 -5.255 6.871 1.00 94.38 304 LEU A C 1
ATOM 2451 O O . LEU A 1 304 ? 9.200 -5.143 6.263 1.00 94.38 304 LEU A O 1
ATOM 2455 N N . LEU A 1 305 ? 8.122 -5.771 8.099 1.00 93.00 305 LEU A N 1
ATOM 2456 C CA . LEU A 1 305 ? 9.348 -6.144 8.800 1.00 93.00 305 LEU A CA 1
ATOM 2457 C C . LEU A 1 305 ? 10.078 -7.346 8.170 1.00 93.00 305 LEU A C 1
ATOM 2459 O O . LEU A 1 305 ? 11.307 -7.345 8.116 1.00 93.00 305 LEU A O 1
ATOM 2463 N N . ILE A 1 306 ? 9.341 -8.382 7.751 1.00 91.62 306 ILE A N 1
ATOM 2464 C CA . ILE A 1 306 ? 9.923 -9.679 7.353 1.00 91.62 306 ILE A CA 1
ATOM 2465 C C . ILE A 1 306 ? 10.057 -9.872 5.842 1.00 91.62 306 ILE A C 1
ATOM 2467 O O . ILE A 1 306 ? 10.780 -10.771 5.416 1.00 91.62 306 ILE A O 1
ATOM 2471 N N . ILE A 1 307 ? 9.342 -9.091 5.028 1.00 90.94 307 ILE A N 1
ATOM 2472 C CA . ILE A 1 307 ? 9.410 -9.188 3.570 1.00 90.94 307 ILE A CA 1
ATOM 2473 C C . ILE A 1 307 ? 10.191 -7.985 3.030 1.00 90.94 307 ILE A C 1
ATOM 2475 O O . ILE A 1 307 ? 9.839 -6.844 3.346 1.00 90.94 307 ILE A O 1
ATOM 2479 N N . PRO A 1 308 ? 11.232 -8.216 2.207 1.00 88.88 308 PRO A N 1
ATOM 2480 C CA . PRO A 1 308 ? 12.014 -7.142 1.617 1.00 88.88 308 PRO A CA 1
ATOM 2481 C C . PRO A 1 308 ? 11.152 -6.159 0.828 1.00 88.88 308 PRO A C 1
ATOM 2483 O O . PRO A 1 308 ? 10.283 -6.548 0.040 1.00 88.88 308 PRO A O 1
ATOM 2486 N N . HIS A 1 309 ? 11.405 -4.877 1.048 1.00 87.75 309 HIS A N 1
ATOM 2487 C CA . HIS A 1 309 ? 10.653 -3.768 0.474 1.00 87.75 309 HIS A CA 1
ATOM 2488 C C . HIS A 1 309 ? 11.576 -2.558 0.287 1.00 87.75 309 HIS A C 1
ATOM 2490 O O . HIS A 1 309 ? 12.707 -2.546 0.780 1.00 87.75 309 HIS A O 1
ATOM 2496 N N . LEU A 1 310 ? 11.124 -1.554 -0.465 1.00 85.06 310 LEU A N 1
ATOM 2497 C CA . LEU A 1 310 ? 12.002 -0.498 -0.965 1.00 85.06 310 LEU A CA 1
ATOM 2498 C C . LEU A 1 310 ? 11.352 0.875 -0.798 1.00 85.06 310 LEU A C 1
ATOM 2500 O O . LEU A 1 310 ? 10.193 1.049 -1.168 1.00 85.06 310 LEU A O 1
ATOM 2504 N N . LEU A 1 311 ? 12.144 1.844 -0.321 1.00 88.56 311 LEU A N 1
ATOM 2505 C CA . LEU A 1 311 ? 11.779 3.262 -0.188 1.00 88.56 311 LEU A CA 1
ATOM 2506 C C . LEU A 1 311 ? 10.542 3.522 0.681 1.00 88.56 311 LEU A C 1
ATOM 2508 O O . LEU A 1 311 ? 9.880 2.618 1.161 1.00 88.56 311 LEU A O 1
ATOM 2512 N N . GLU A 1 312 ? 10.242 4.782 0.966 1.00 91.12 312 GLU A N 1
ATOM 2513 C CA . GLU A 1 312 ? 9.207 5.170 1.924 1.00 91.12 312 GLU A CA 1
ATOM 2514 C C . GLU A 1 312 ? 7.779 4.987 1.408 1.00 91.12 312 GLU A C 1
ATOM 2516 O O . GLU A 1 312 ? 6.857 4.902 2.216 1.00 91.12 312 GLU A O 1
ATOM 2521 N N . TYR A 1 313 ? 7.555 4.933 0.091 1.00 93.44 313 TYR A N 1
ATOM 2522 C CA . TYR A 1 313 ? 6.203 4.796 -0.461 1.00 93.44 313 TYR A CA 1
ATOM 2523 C C . TYR A 1 313 ? 5.539 3.469 -0.057 1.00 93.44 313 TYR A C 1
ATOM 2525 O O . TYR A 1 313 ? 4.311 3.376 -0.055 1.00 93.44 313 TYR A O 1
ATOM 2533 N N . ASP A 1 314 ? 6.309 2.455 0.348 1.00 94.25 314 ASP A N 1
ATOM 2534 C CA . ASP A 1 314 ? 5.778 1.175 0.826 1.00 94.25 314 ASP A CA 1
ATOM 2535 C C . ASP A 1 314 ? 5.108 1.300 2.207 1.00 94.25 314 ASP A C 1
ATOM 2537 O O . ASP A 1 314 ? 4.188 0.539 2.516 1.00 94.25 314 ASP A O 1
ATOM 2541 N N . LEU A 1 315 ? 5.418 2.355 2.975 1.00 95.44 315 LEU A N 1
ATOM 2542 C CA . LEU A 1 315 ? 4.690 2.719 4.201 1.00 95.44 315 LEU A CA 1
ATOM 2543 C C . LEU A 1 315 ? 3.237 3.149 3.932 1.00 95.44 315 LEU A C 1
ATOM 2545 O O . LEU A 1 315 ? 2.462 3.297 4.875 1.00 95.44 315 LEU A O 1
ATOM 2549 N N . THR A 1 316 ? 2.818 3.311 2.671 1.00 96.81 316 THR A N 1
ATOM 2550 C CA . THR A 1 316 ? 1.431 3.650 2.297 1.00 96.81 316 THR A CA 1
ATOM 2551 C C . THR A 1 316 ? 0.398 2.717 2.934 1.00 96.81 316 THR A C 1
ATOM 2553 O O . THR A 1 316 ? -0.686 3.169 3.302 1.00 96.81 316 THR A O 1
ATOM 2556 N N . VAL A 1 317 ? 0.718 1.430 3.131 1.00 96.94 317 VAL A N 1
ATOM 2557 C CA . VAL A 1 317 ? -0.207 0.472 3.770 1.00 96.94 317 VAL A CA 1
ATOM 2558 C C . VAL A 1 317 ? -0.567 0.840 5.208 1.00 96.94 317 VAL A C 1
ATOM 2560 O O . VAL A 1 317 ? -1.634 0.461 5.695 1.00 96.94 317 VAL A O 1
ATOM 2563 N N . LEU A 1 318 ? 0.268 1.646 5.870 1.00 96.38 318 LEU A N 1
ATOM 2564 C CA . LEU A 1 318 ? 0.004 2.163 7.209 1.00 96.38 318 LEU A CA 1
ATOM 2565 C C . LEU A 1 318 ? -1.157 3.166 7.243 1.00 96.38 318 LEU A C 1
ATOM 2567 O O . LEU A 1 318 ? -1.663 3.448 8.326 1.00 96.38 318 LEU A O 1
ATOM 2571 N N . LEU A 1 319 ? -1.673 3.627 6.094 1.00 96.81 319 LEU A N 1
ATOM 2572 C CA . LEU A 1 319 ? -2.945 4.358 6.034 1.00 96.81 319 LEU A CA 1
ATOM 2573 C C . LEU A 1 319 ? -4.090 3.592 6.709 1.00 96.81 319 LEU A C 1
ATOM 2575 O O . LEU A 1 319 ? -4.931 4.209 7.354 1.00 96.81 319 LEU A O 1
ATOM 2579 N N . ILE A 1 320 ? -4.110 2.256 6.632 1.00 97.06 320 ILE A N 1
ATOM 2580 C CA . ILE A 1 320 ? -5.129 1.436 7.312 1.00 97.06 320 ILE A CA 1
ATOM 2581 C C . ILE A 1 320 ? -5.037 1.630 8.832 1.00 97.06 320 ILE A C 1
ATOM 2583 O O . ILE A 1 320 ? -6.051 1.830 9.504 1.00 97.06 320 ILE A O 1
ATOM 2587 N N . ALA A 1 321 ? -3.820 1.631 9.372 1.00 95.56 321 ALA A N 1
ATOM 2588 C CA . ALA A 1 321 ? -3.577 1.875 10.785 1.00 95.56 321 ALA A CA 1
ATOM 2589 C C . ALA A 1 321 ? -3.889 3.327 11.179 1.00 95.56 321 ALA A C 1
ATOM 2591 O O . ALA A 1 321 ? -4.495 3.547 12.225 1.00 95.56 321 ALA A O 1
ATOM 2592 N N . TRP A 1 322 ? -3.562 4.308 10.330 1.00 93.19 322 TRP A N 1
ATOM 2593 C CA . TRP A 1 322 ? -3.904 5.714 10.565 1.00 93.19 322 TRP A CA 1
ATOM 2594 C C . TRP A 1 322 ? -5.404 5.968 10.551 1.00 93.19 322 TRP A C 1
ATOM 2596 O O . TRP A 1 322 ? -5.892 6.700 11.409 1.00 93.19 322 TRP A O 1
ATOM 2606 N N . PHE A 1 323 ? -6.144 5.347 9.634 1.00 93.94 323 PHE A N 1
ATOM 2607 C CA . PHE A 1 323 ? -7.601 5.426 9.599 1.00 93.94 323 PHE A CA 1
ATOM 2608 C C . PHE A 1 323 ? -8.233 4.754 10.814 1.00 93.94 323 PHE A C 1
ATOM 2610 O O . PHE A 1 323 ? -9.209 5.269 11.364 1.00 93.94 323 PHE A O 1
ATOM 2617 N N . TRP A 1 324 ? -7.668 3.633 11.264 1.00 92.62 324 TRP A N 1
ATOM 2618 C CA . TRP A 1 324 ? -8.116 2.969 12.480 1.00 92.62 324 TRP A CA 1
ATOM 2619 C C . TRP A 1 324 ? -7.846 3.825 13.723 1.00 92.62 324 TRP A C 1
ATOM 2621 O O . TRP A 1 324 ? -8.773 4.083 14.488 1.00 92.62 324 TRP A O 1
ATOM 2631 N N . LEU A 1 325 ? -6.618 4.327 13.897 1.00 90.00 325 LEU A N 1
ATOM 2632 C CA . LEU A 1 325 ? -6.210 5.143 15.046 1.00 90.00 325 LEU A CA 1
ATOM 2633 C C . LEU A 1 325 ? -6.918 6.502 15.054 1.00 90.00 325 LEU A C 1
ATOM 2635 O O . LEU A 1 325 ? -7.372 6.970 16.094 1.00 90.00 325 LEU A O 1
ATOM 2639 N N . GLY A 1 326 ? -7.073 7.113 13.883 1.00 87.81 326 GLY A N 1
ATOM 2640 C CA . GLY A 1 326 ? -7.820 8.348 13.693 1.00 87.81 326 GLY A CA 1
ATOM 2641 C C . GLY A 1 326 ? -9.337 8.167 13.812 1.00 87.81 326 GLY A C 1
ATOM 2642 O O . GLY A 1 326 ? -10.055 9.152 13.771 1.00 87.81 326 GLY A O 1
ATOM 2643 N N . ALA A 1 327 ? -9.865 6.956 13.996 1.00 86.75 327 ALA A N 1
ATOM 2644 C CA . ALA A 1 327 ? -11.229 6.782 14.501 1.00 86.75 327 ALA A CA 1
ATOM 2645 C C . ALA A 1 327 ? -11.282 6.839 16.043 1.00 86.75 327 ALA A C 1
ATOM 2647 O O . ALA A 1 327 ? -12.339 7.107 16.606 1.00 86.75 327 ALA A O 1
ATOM 2648 N N . GLN A 1 328 ? -10.143 6.645 16.720 1.00 85.00 328 GLN A N 1
ATOM 2649 C CA . GLN A 1 328 ? -10.029 6.583 18.182 1.00 85.00 328 GLN A CA 1
ATOM 2650 C C . GLN A 1 328 ? -9.504 7.879 18.831 1.00 85.00 328 GLN A C 1
ATOM 2652 O O . GLN A 1 328 ? -9.294 7.924 20.044 1.00 85.00 328 GLN A O 1
ATOM 2657 N N . TRP A 1 329 ? -9.252 8.948 18.059 1.00 79.88 329 TRP A N 1
ATOM 2658 C CA . TRP A 1 329 ? -8.549 10.148 18.554 1.00 79.88 329 TRP A CA 1
ATOM 2659 C C . TRP A 1 329 ? -9.231 10.822 19.750 1.00 79.88 329 TRP A C 1
ATOM 2661 O O . TRP A 1 329 ? -8.563 11.499 20.527 1.00 79.88 329 TRP A O 1
ATOM 2671 N N . ARG A 1 330 ? -10.548 10.649 19.910 1.00 77.81 330 ARG A N 1
ATOM 2672 C CA . ARG A 1 330 ? -11.313 11.254 21.011 1.00 77.81 330 ARG A CA 1
ATOM 2673 C C . ARG A 1 330 ? -11.082 10.602 22.357 1.00 77.81 330 ARG A C 1
ATOM 2675 O O . ARG A 1 330 ? -11.250 11.264 23.375 1.00 77.81 330 ARG A O 1
ATOM 2682 N N . ASP A 1 331 ? -10.647 9.349 22.374 1.00 78.31 331 ASP A N 1
ATOM 2683 C CA . ASP A 1 331 ? -10.364 8.645 23.624 1.00 78.31 331 ASP A CA 1
ATOM 2684 C C . ASP A 1 331 ? -9.082 9.147 24.300 1.00 78.31 331 ASP A C 1
ATOM 2686 O O . ASP A 1 331 ? -8.769 8.755 25.432 1.00 78.31 331 ASP A O 1
ATOM 2690 N N . VAL A 1 332 ? -8.349 10.025 23.604 1.00 80.12 332 VAL A N 1
ATOM 2691 C CA . VAL A 1 332 ? -7.048 10.560 23.978 1.00 80.12 332 VAL A CA 1
ATOM 2692 C C . VAL A 1 332 ? -7.105 12.088 23.998 1.00 80.12 332 VAL A C 1
ATOM 2694 O O . VAL A 1 332 ? -7.372 12.739 22.990 1.00 80.12 332 VAL A O 1
ATOM 2697 N N . ARG A 1 333 ? -6.788 12.694 25.148 1.00 82.75 333 ARG A N 1
ATOM 2698 C CA . ARG A 1 333 ? -6.631 14.152 25.254 1.00 82.75 333 ARG A CA 1
ATOM 2699 C C . ARG A 1 333 ? -5.541 14.624 24.285 1.00 82.75 333 ARG A C 1
ATOM 2701 O O . ARG A 1 333 ? -4.421 14.123 24.328 1.00 82.75 333 ARG A O 1
ATOM 2708 N N . GLY A 1 334 ? -5.884 15.567 23.404 1.00 84.56 334 GLY A N 1
ATOM 2709 C CA . GLY A 1 334 ? -4.993 16.026 22.331 1.00 84.56 334 GLY A CA 1
ATOM 2710 C C . GLY A 1 334 ? -4.791 15.011 21.197 1.00 84.56 334 GLY A C 1
ATOM 2711 O O . GLY A 1 334 ? -3.888 15.191 20.387 1.00 84.56 334 GLY A O 1
ATOM 2712 N N . GLY A 1 335 ? -5.603 13.951 21.115 1.00 86.00 335 GLY A N 1
ATOM 2713 C CA . GLY A 1 335 ? -5.409 12.850 20.168 1.00 86.00 335 GLY A CA 1
ATOM 2714 C C . GLY A 1 335 ? -5.390 13.276 18.701 1.00 86.00 335 GLY A C 1
ATOM 2715 O O . GLY A 1 335 ? -4.617 12.721 17.931 1.00 86.00 335 GLY A O 1
ATOM 2716 N N . LEU A 1 336 ? -6.161 14.302 18.317 1.00 87.69 336 LEU A N 1
ATOM 2717 C CA . LEU A 1 336 ? -6.112 14.850 16.957 1.00 87.69 336 LEU A CA 1
ATOM 2718 C C . LEU A 1 336 ? -4.769 15.531 16.654 1.00 87.69 336 LEU A C 1
ATOM 2720 O O . LEU A 1 336 ? -4.220 15.332 15.577 1.00 87.69 336 LEU A O 1
ATOM 2724 N N . ALA A 1 337 ? -4.214 16.292 17.602 1.00 89.94 337 ALA A N 1
ATOM 2725 C CA . ALA A 1 337 ? -2.904 16.925 17.442 1.00 89.94 337 ALA A CA 1
ATOM 2726 C C . ALA A 1 337 ? -1.786 15.876 17.364 1.00 89.94 337 ALA A C 1
ATOM 2728 O O . ALA A 1 337 ? -0.918 15.970 16.499 1.00 89.94 337 ALA A O 1
ATOM 2729 N N . TRP A 1 338 ? -1.855 14.835 18.202 1.00 88.25 338 TRP A N 1
ATOM 2730 C CA . TRP A 1 338 ? -0.959 13.680 18.107 1.00 88.25 338 TRP A CA 1
ATOM 2731 C C . TRP A 1 338 ? -1.061 13.000 16.748 1.00 88.25 338 TRP A C 1
ATOM 2733 O O . TRP A 1 338 ? -0.044 12.754 16.112 1.00 88.25 338 TRP A O 1
ATOM 2743 N N . TRP A 1 339 ? -2.277 12.735 16.276 1.00 90.81 339 TRP A N 1
ATOM 2744 C CA . TRP A 1 339 ? -2.498 12.109 14.980 1.00 90.81 339 TRP A CA 1
ATOM 2745 C C . TRP A 1 339 ? -1.925 12.963 13.837 1.00 90.81 339 TRP A C 1
ATOM 2747 O O . TRP A 1 339 ? -1.164 12.444 13.026 1.00 90.81 339 TRP A O 1
ATOM 2757 N N . LEU A 1 340 ? -2.184 14.278 13.824 1.00 91.88 340 LEU A N 1
ATOM 2758 C CA . LEU A 1 340 ? -1.625 15.203 12.829 1.00 91.88 340 LEU A CA 1
ATOM 2759 C C . LEU A 1 340 ? -0.089 15.229 12.869 1.00 91.88 340 LEU A C 1
ATOM 2761 O O . LEU A 1 340 ? 0.553 15.155 11.823 1.00 91.88 340 LEU A O 1
ATOM 2765 N N . GLY A 1 341 ? 0.502 15.284 14.066 1.00 91.81 341 GLY A N 1
ATOM 2766 C CA . GLY A 1 341 ? 1.953 15.259 14.244 1.00 91.81 341 GLY A CA 1
ATOM 2767 C C . GLY A 1 341 ? 2.585 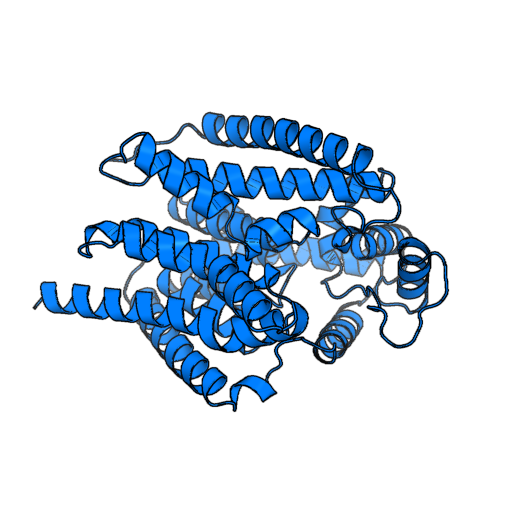13.955 13.754 1.00 91.81 341 GLY A C 1
ATOM 2768 O O . GLY A 1 341 ? 3.603 13.985 13.069 1.00 91.81 341 GLY A O 1
ATOM 2769 N N . LEU A 1 342 ? 1.959 12.812 14.043 1.00 92.00 342 LEU A N 1
ATOM 2770 C CA . LEU A 1 342 ? 2.444 11.494 13.631 1.00 92.00 342 LEU A CA 1
ATOM 2771 C C . LEU A 1 342 ? 2.299 11.247 12.120 1.00 92.00 342 LEU A C 1
ATOM 2773 O O . LEU A 1 342 ? 3.198 10.677 11.501 1.00 92.00 342 LEU A O 1
ATOM 2777 N N . VAL A 1 343 ? 1.205 11.698 11.505 1.00 94.00 343 VAL A N 1
ATOM 2778 C CA . VAL A 1 343 ? 1.016 11.625 10.045 1.00 94.00 343 VAL A CA 1
ATOM 2779 C C . VAL A 1 343 ? 1.981 12.570 9.320 1.00 94.00 343 VAL A C 1
ATOM 2781 O O . VAL A 1 343 ? 2.529 12.199 8.285 1.00 94.00 343 VAL A O 1
ATOM 2784 N N . GLY A 1 344 ? 2.249 13.756 9.880 1.00 94.38 344 GLY A N 1
ATOM 2785 C CA . GLY A 1 344 ? 3.216 14.721 9.343 1.00 94.38 344 GLY A CA 1
ATOM 2786 C C . GLY A 1 344 ? 4.687 14.373 9.606 1.00 94.38 344 GLY A C 1
ATOM 2787 O O . GLY A 1 344 ? 5.579 14.930 8.965 1.00 94.38 344 GLY A O 1
ATOM 2788 N N . MET A 1 345 ? 4.965 13.432 10.511 1.00 94.88 345 MET A N 1
ATOM 2789 C CA . MET A 1 345 ? 6.318 13.082 10.951 1.00 94.88 345 MET A CA 1
ATOM 2790 C C . MET A 1 345 ? 7.281 12.711 9.801 1.00 94.88 345 MET A C 1
ATOM 2792 O O . MET A 1 345 ? 8.423 13.177 9.826 1.00 94.88 345 MET A O 1
ATOM 2796 N N . PRO A 1 346 ? 6.880 11.968 8.747 1.00 95.75 346 PRO A N 1
ATOM 2797 C CA . PRO A 1 346 ? 7.773 11.686 7.622 1.00 95.75 346 PRO A CA 1
ATOM 2798 C C . PRO A 1 346 ? 8.252 12.937 6.865 1.00 95.75 346 PRO A C 1
ATOM 2800 O O . PRO A 1 346 ? 9.357 12.945 6.329 1.00 95.75 346 PRO A O 1
ATOM 2803 N N . TRP A 1 347 ? 7.454 14.009 6.822 1.00 95.62 347 TRP A N 1
ATOM 2804 C CA . TRP A 1 347 ? 7.913 15.292 6.281 1.00 95.62 347 TRP A CA 1
ATOM 2805 C C . TRP A 1 347 ? 8.854 15.996 7.253 1.00 95.62 347 TRP A C 1
ATOM 2807 O O . TRP A 1 347 ? 9.937 16.418 6.858 1.00 95.62 347 TRP A O 1
ATOM 2817 N N . LEU A 1 348 ? 8.471 16.074 8.530 1.00 95.12 348 LEU A N 1
ATOM 2818 C CA . LEU A 1 348 ? 9.251 16.768 9.558 1.00 95.12 348 LEU A CA 1
ATOM 2819 C C . LEU A 1 348 ? 10.645 16.155 9.741 1.00 95.12 348 LEU A C 1
ATOM 2821 O O . LEU A 1 348 ? 11.634 16.879 9.763 1.00 95.12 348 LEU A O 1
ATOM 2825 N N . SER A 1 349 ? 10.735 14.827 9.823 1.00 95.25 349 SER A N 1
ATOM 2826 C CA . SER A 1 349 ? 12.011 14.113 9.979 1.00 95.25 349 SER A CA 1
ATOM 2827 C C . SER A 1 349 ? 12.927 14.251 8.764 1.00 95.25 349 SER A C 1
ATOM 2829 O O . SER A 1 349 ? 14.145 14.241 8.915 1.00 95.25 349 SER A O 1
ATOM 2831 N N . TRP A 1 350 ? 12.364 14.407 7.567 1.00 96.00 350 TRP A N 1
ATOM 2832 C CA . TRP A 1 350 ? 13.144 14.620 6.352 1.00 96.00 350 TRP A CA 1
ATOM 2833 C C . TRP A 1 350 ? 13.680 16.030 6.246 1.00 96.00 350 TRP A C 1
ATOM 2835 O O . TRP A 1 350 ? 14.875 16.198 6.035 1.00 96.00 350 TRP A O 1
ATOM 2845 N N . LEU A 1 351 ? 12.826 17.029 6.471 1.00 96.25 351 LEU A N 1
ATOM 2846 C CA . LEU A 1 351 ? 13.257 18.423 6.523 1.00 96.25 351 LEU A CA 1
ATOM 2847 C C . LEU A 1 351 ? 14.318 18.627 7.609 1.00 96.25 351 LEU A C 1
ATOM 2849 O O . LEU A 1 351 ? 15.315 19.298 7.364 1.00 96.25 351 LEU A O 1
ATOM 2853 N N . ALA A 1 352 ? 14.142 17.998 8.775 1.00 96.31 352 ALA A N 1
ATOM 2854 C CA . ALA A 1 352 ? 15.131 18.028 9.846 1.00 96.31 352 ALA A CA 1
ATOM 2855 C C . ALA A 1 352 ? 16.463 17.395 9.420 1.00 96.31 352 ALA A C 1
ATOM 2857 O O . ALA A 1 352 ? 17.509 17.992 9.651 1.00 96.31 352 ALA A O 1
ATOM 2858 N N . LEU A 1 353 ? 16.448 16.225 8.768 1.00 95.94 353 LEU A N 1
ATOM 2859 C CA . LEU A 1 353 ? 17.689 15.589 8.319 1.00 95.94 353 LEU A CA 1
ATOM 2860 C C . LEU A 1 353 ? 18.409 16.426 7.252 1.00 95.94 353 LEU A C 1
ATOM 2862 O O . LEU A 1 353 ? 19.624 16.592 7.337 1.00 95.94 353 LEU A O 1
ATOM 2866 N N . LEU A 1 354 ? 17.673 16.990 6.289 1.00 96.19 354 LEU A N 1
ATOM 2867 C CA . LEU A 1 354 ? 18.243 17.882 5.277 1.00 96.19 354 LEU A CA 1
ATOM 2868 C C . LEU A 1 354 ? 18.852 19.142 5.906 1.00 96.19 354 LEU A C 1
ATOM 2870 O O . LEU A 1 354 ? 19.946 19.549 5.525 1.00 96.19 354 LEU A O 1
ATOM 2874 N N . ALA A 1 355 ? 18.183 19.734 6.899 1.00 96.81 355 ALA A N 1
ATOM 2875 C CA . ALA A 1 355 ? 18.699 20.895 7.627 1.00 96.81 355 ALA A CA 1
ATOM 2876 C C . ALA A 1 355 ? 19.995 20.590 8.403 1.00 96.81 355 ALA A C 1
ATOM 2878 O O . ALA A 1 355 ? 20.798 21.489 8.632 1.00 96.81 355 ALA A O 1
ATOM 2879 N N . LEU A 1 356 ? 20.214 19.325 8.775 1.00 96.81 356 LEU A N 1
ATOM 2880 C CA . LEU A 1 356 ? 21.442 18.837 9.409 1.00 96.81 356 LEU A CA 1
ATOM 2881 C C . LEU A 1 356 ? 22.517 18.395 8.396 1.00 96.81 356 LEU A C 1
ATOM 2883 O O . LEU A 1 356 ? 23.542 17.848 8.797 1.00 96.81 356 LEU A O 1
ATOM 2887 N N . GLY A 1 357 ? 22.300 18.614 7.095 1.00 96.38 357 GLY A N 1
ATOM 2888 C CA . GLY A 1 357 ? 23.242 18.260 6.029 1.00 96.38 357 GLY A CA 1
ATOM 2889 C C . GLY A 1 357 ? 23.188 16.796 5.578 1.00 96.38 357 GLY A C 1
ATOM 2890 O O . GLY A 1 357 ? 24.068 16.360 4.838 1.00 96.38 357 GLY A O 1
ATOM 2891 N N . GLY A 1 358 ? 22.185 16.025 6.007 1.00 94.75 358 GLY A N 1
ATOM 2892 C CA . GLY A 1 358 ? 21.976 14.661 5.522 1.00 94.75 358 GLY A CA 1
ATOM 2893 C C . GLY A 1 358 ? 21.304 14.609 4.146 1.00 94.75 358 GLY A C 1
ATOM 2894 O O . GLY A 1 358 ? 20.841 15.618 3.615 1.00 94.75 358 GLY A O 1
ATOM 2895 N N . THR A 1 359 ? 21.228 13.414 3.560 1.00 93.25 359 THR A N 1
ATOM 2896 C CA . THR A 1 359 ? 20.623 13.189 2.236 1.00 93.25 359 THR A CA 1
ATOM 2897 C C . THR A 1 359 ? 19.256 12.512 2.326 1.00 93.25 359 THR A C 1
ATOM 2899 O O . THR A 1 359 ? 18.919 11.842 3.304 1.00 93.25 359 THR A O 1
ATOM 2902 N N . THR A 1 360 ? 18.457 12.627 1.264 1.00 89.69 360 THR A N 1
ATOM 2903 C CA . THR A 1 360 ? 17.181 11.903 1.157 1.00 89.69 360 THR A CA 1
ATOM 2904 C C . THR A 1 360 ? 17.372 10.383 1.227 1.00 89.69 360 THR A C 1
ATOM 2906 O O . THR A 1 360 ? 16.571 9.708 1.866 1.00 89.69 360 THR A O 1
ATOM 2909 N N . GLU A 1 361 ? 18.456 9.844 0.660 1.00 86.25 361 GLU A N 1
ATOM 2910 C CA . GLU A 1 361 ? 18.758 8.407 0.730 1.00 86.25 361 GLU A CA 1
ATOM 2911 C C . GLU A 1 361 ? 19.044 7.941 2.165 1.00 86.25 361 GLU A C 1
ATOM 2913 O O . GLU A 1 361 ? 18.561 6.894 2.601 1.00 86.25 361 GLU A O 1
ATOM 2918 N N . GLN A 1 362 ? 19.785 8.743 2.938 1.00 89.12 362 GLN A N 1
ATOM 2919 C CA . GLN A 1 362 ? 19.989 8.483 4.364 1.00 89.12 362 GLN A CA 1
ATOM 2920 C C . GLN A 1 362 ? 18.656 8.517 5.119 1.00 89.12 362 GLN A C 1
ATOM 2922 O O . GLN A 1 362 ? 18.394 7.643 5.948 1.00 89.12 362 GLN A O 1
ATOM 2927 N N . TRP A 1 363 ? 17.782 9.478 4.795 1.00 92.00 363 TRP A N 1
ATOM 2928 C CA . TRP A 1 363 ? 16.455 9.564 5.401 1.00 92.00 363 TRP A CA 1
ATOM 2929 C C . TRP A 1 363 ? 15.593 8.334 5.093 1.00 92.00 363 TRP A C 1
ATOM 2931 O O . TRP A 1 363 ? 14.922 7.841 5.996 1.00 92.00 363 TRP A O 1
ATOM 2941 N N . TRP A 1 364 ? 15.629 7.804 3.865 1.00 86.62 364 TRP A N 1
ATOM 2942 C CA . TRP A 1 364 ? 14.886 6.594 3.490 1.00 86.62 364 TRP A CA 1
ATOM 2943 C C . TRP A 1 364 ? 15.251 5.397 4.360 1.00 86.62 364 TRP A C 1
ATOM 2945 O O . TRP A 1 364 ? 14.369 4.683 4.821 1.00 86.62 364 TRP A O 1
ATOM 2955 N N . LYS A 1 365 ? 16.537 5.200 4.654 1.00 83.69 365 LYS A N 1
ATOM 2956 C CA . LYS A 1 365 ? 16.974 4.129 5.564 1.00 83.69 365 LYS A CA 1
ATOM 2957 C C . LYS A 1 365 ? 16.528 4.409 7.000 1.00 83.69 365 LYS A C 1
ATOM 2959 O O . LYS A 1 365 ? 16.074 3.510 7.702 1.00 83.69 365 LYS A O 1
ATOM 2964 N N . MET A 1 366 ? 16.610 5.669 7.423 1.00 88.62 366 MET A N 1
ATOM 2965 C CA . MET A 1 366 ? 16.256 6.095 8.774 1.00 88.62 366 MET A CA 1
ATOM 2966 C C . MET A 1 366 ? 14.752 5.956 9.068 1.00 88.62 366 MET A C 1
ATOM 2968 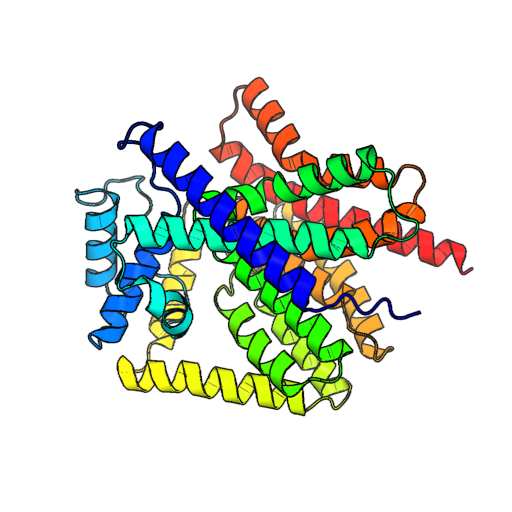O O . MET A 1 366 ? 14.393 5.469 10.135 1.00 88.62 366 MET A O 1
ATOM 2972 N N . ILE A 1 367 ? 13.857 6.347 8.148 1.00 91.94 367 ILE A N 1
ATOM 2973 C CA . ILE A 1 367 ? 12.398 6.343 8.383 1.00 91.94 367 ILE A CA 1
ATOM 2974 C C . ILE A 1 367 ? 11.873 4.942 8.722 1.00 91.94 367 ILE A C 1
ATOM 2976 O O . ILE A 1 367 ? 11.028 4.797 9.608 1.00 91.94 367 ILE A O 1
ATOM 2980 N N . TRP A 1 368 ? 12.427 3.905 8.090 1.00 89.75 368 TRP A N 1
ATOM 2981 C CA . TRP A 1 368 ? 12.076 2.508 8.345 1.00 89.75 368 TRP A CA 1
ATOM 2982 C C . TRP A 1 368 ? 12.465 2.025 9.744 1.00 89.75 368 TRP A C 1
ATOM 2984 O O . TRP A 1 368 ? 11.778 1.182 10.313 1.00 89.75 368 TRP A O 1
ATOM 2994 N N . GLN A 1 369 ? 13.503 2.604 10.346 1.00 87.88 369 GLN A N 1
ATOM 2995 C CA . GLN A 1 369 ? 13.982 2.198 11.667 1.00 87.88 369 GLN A CA 1
ATOM 2996 C C . GLN A 1 369 ? 13.041 2.620 12.802 1.00 87.88 369 GLN A C 1
ATOM 2998 O O . GLN A 1 369 ? 12.995 1.966 13.842 1.00 87.88 369 GLN A O 1
ATOM 3003 N N . PHE A 1 370 ? 12.280 3.705 12.638 1.00 89.94 370 PHE A N 1
ATOM 3004 C CA . PHE A 1 370 ? 11.485 4.245 13.745 1.00 89.94 370 PHE A CA 1
ATOM 3005 C C . PHE A 1 370 ? 9.997 4.416 13.430 1.00 89.94 370 PHE A C 1
ATOM 3007 O O . PHE A 1 370 ? 9.183 4.335 14.350 1.00 89.94 370 PHE A O 1
ATOM 3014 N N . TYR A 1 371 ? 9.601 4.667 12.178 1.00 94.12 371 TYR A N 1
ATOM 3015 C CA . TYR A 1 371 ? 8.225 5.078 11.882 1.00 94.12 371 TYR A CA 1
ATOM 3016 C C . TYR A 1 371 ? 7.186 3.965 12.085 1.00 94.12 371 TYR A C 1
ATOM 3018 O O . TYR A 1 371 ? 6.171 4.226 12.740 1.00 94.12 371 TYR A O 1
ATOM 3026 N N . PRO A 1 372 ? 7.421 2.719 11.622 1.00 94.12 372 PRO A N 1
ATOM 3027 C CA . PRO A 1 372 ? 6.521 1.606 11.922 1.00 94.12 372 PRO A CA 1
ATOM 3028 C C . PRO A 1 372 ? 6.377 1.375 13.430 1.00 94.12 372 PRO A C 1
ATOM 3030 O O . PRO A 1 372 ? 5.258 1.273 13.934 1.00 94.12 372 PRO A O 1
ATOM 3033 N N . SER A 1 373 ? 7.496 1.385 14.162 1.00 94.19 373 SER A N 1
ATOM 3034 C CA . SER A 1 373 ? 7.528 1.264 15.622 1.00 94.19 373 SER A CA 1
ATOM 3035 C C . SER A 1 373 ? 6.688 2.349 16.291 1.00 94.19 373 SER A C 1
ATOM 3037 O O . SER A 1 373 ? 5.811 2.039 17.093 1.00 94.19 373 SER A O 1
ATOM 3039 N N . LEU A 1 374 ? 6.886 3.617 15.926 1.00 93.44 374 LEU A N 1
ATOM 3040 C CA . LEU A 1 374 ? 6.152 4.752 16.490 1.00 93.44 374 LEU A CA 1
ATOM 3041 C C . LEU A 1 374 ? 4.630 4.562 16.390 1.00 93.44 374 LEU A C 1
ATOM 3043 O O . LEU A 1 374 ? 3.906 4.771 17.365 1.00 93.44 374 LEU A O 1
ATOM 3047 N N . LEU A 1 375 ? 4.150 4.113 15.230 1.00 93.94 375 LEU A N 1
ATOM 3048 C CA . LEU A 1 375 ? 2.738 3.817 15.010 1.00 93.94 375 LEU A CA 1
ATOM 3049 C C . LEU A 1 375 ? 2.260 2.606 15.829 1.00 93.94 375 LEU A C 1
ATOM 3051 O O . LEU A 1 375 ? 1.195 2.676 16.446 1.00 93.94 375 LEU A O 1
ATOM 3055 N N . ILE A 1 376 ? 3.032 1.516 15.877 1.00 95.50 376 ILE A N 1
ATOM 3056 C CA . ILE A 1 376 ? 2.711 0.349 16.713 1.00 95.50 376 ILE A CA 1
ATOM 3057 C C . ILE A 1 376 ? 2.543 0.769 18.172 1.00 95.50 376 ILE A C 1
ATOM 3059 O O . ILE A 1 376 ? 1.535 0.442 18.798 1.00 95.50 376 ILE A O 1
ATOM 3063 N N . TYR A 1 377 ? 3.506 1.512 18.719 1.00 93.75 377 TYR A N 1
ATOM 3064 C CA . TYR A 1 377 ? 3.474 1.926 20.117 1.00 93.75 377 TYR A CA 1
ATOM 3065 C C . TYR A 1 377 ? 2.335 2.901 20.398 1.00 93.75 377 TYR A C 1
ATOM 3067 O O . TYR A 1 377 ? 1.704 2.787 21.446 1.00 93.75 377 TYR A O 1
ATOM 3075 N N . ALA A 1 378 ? 1.985 3.786 19.460 1.00 92.50 378 ALA A N 1
ATOM 3076 C CA . ALA A 1 378 ? 0.787 4.614 19.588 1.00 92.50 378 ALA A CA 1
ATOM 3077 C C . ALA A 1 378 ? -0.486 3.756 19.737 1.00 92.50 378 ALA A C 1
ATOM 3079 O O . ALA A 1 378 ? -1.327 4.033 20.597 1.00 92.50 378 ALA A O 1
ATOM 3080 N N . ILE A 1 379 ? -0.602 2.673 18.958 1.00 94.12 379 ILE A N 1
ATOM 3081 C CA . ILE A 1 379 ? -1.722 1.727 19.051 1.00 94.12 379 ILE A CA 1
ATOM 3082 C C . ILE A 1 379 ? -1.684 0.946 20.372 1.00 94.12 379 ILE A C 1
ATOM 3084 O O . ILE A 1 379 ? -2.710 0.838 21.042 1.00 94.12 379 ILE A O 1
ATOM 3088 N N . LEU A 1 380 ? -0.524 0.426 20.783 1.00 94.38 380 LEU A N 1
ATOM 3089 C CA . LEU A 1 380 ? -0.379 -0.328 22.034 1.00 94.38 380 LEU A CA 1
ATOM 3090 C C . LEU A 1 380 ? -0.688 0.536 23.266 1.00 94.38 380 LEU A C 1
ATOM 3092 O O . LEU A 1 380 ? -1.413 0.095 24.157 1.00 94.38 380 LEU A O 1
ATOM 3096 N N . VAL A 1 381 ? -0.216 1.785 23.295 1.00 91.62 381 VAL A N 1
ATOM 3097 C CA . VAL A 1 381 ? -0.532 2.748 24.362 1.00 91.62 381 VAL A CA 1
ATOM 3098 C C . VAL A 1 381 ? -2.029 3.040 24.397 1.00 91.62 381 VAL A C 1
ATOM 3100 O O . VAL A 1 381 ? -2.620 3.086 25.479 1.00 91.62 381 VAL A O 1
ATOM 3103 N N . TRP A 1 382 ? -2.666 3.207 23.234 1.00 90.88 382 TRP A N 1
ATOM 3104 C CA . TRP A 1 382 ? -4.116 3.377 23.170 1.00 90.88 382 TRP A CA 1
ATOM 3105 C C . TRP A 1 382 ? -4.858 2.152 23.725 1.00 90.88 382 TRP A C 1
ATOM 3107 O O . TRP A 1 382 ? -5.762 2.303 24.547 1.00 90.88 382 TRP A O 1
ATOM 3117 N N . LEU A 1 383 ? -4.450 0.938 23.339 1.00 92.06 383 LEU A N 1
ATOM 3118 C CA . LEU A 1 383 ? -5.048 -0.308 23.828 1.00 92.06 383 LEU A CA 1
ATOM 3119 C C . LEU A 1 383 ? -4.923 -0.444 25.347 1.00 92.06 383 LEU A C 1
ATOM 3121 O O . LEU A 1 383 ? -5.907 -0.779 26.007 1.00 92.06 383 LEU A O 1
ATOM 3125 N N . TRP A 1 384 ? -3.742 -0.152 25.895 1.00 90.25 384 TRP A N 1
ATOM 3126 C CA . TRP A 1 384 ? -3.480 -0.203 27.331 1.00 90.25 384 TRP A CA 1
ATOM 3127 C C . TRP A 1 384 ? -4.355 0.788 28.108 1.00 90.25 384 TRP A C 1
ATOM 3129 O O . TRP A 1 384 ? -5.030 0.405 29.063 1.00 90.25 384 TRP A O 1
ATOM 3139 N N . ARG A 1 385 ? -4.440 2.045 27.650 1.00 87.44 385 ARG A N 1
ATOM 3140 C CA . ARG A 1 385 ? -5.307 3.066 28.268 1.00 87.44 385 ARG A CA 1
ATOM 3141 C C . ARG A 1 385 ? -6.781 2.675 28.243 1.00 87.44 385 ARG A C 1
ATOM 3143 O O . ARG A 1 385 ? -7.494 2.898 29.216 1.00 87.44 385 ARG A O 1
ATOM 3150 N N . THR A 1 386 ? -7.244 2.101 27.137 1.00 85.75 386 THR A N 1
ATOM 3151 C CA . THR A 1 386 ? -8.637 1.663 26.999 1.00 85.75 386 THR A CA 1
ATOM 3152 C C . THR A 1 386 ? -8.942 0.455 27.883 1.00 85.75 386 THR A C 1
ATOM 3154 O O . THR A 1 386 ? -10.055 0.352 28.391 1.00 85.75 386 THR A O 1
ATOM 3157 N N . ALA A 1 387 ? -7.972 -0.437 28.106 1.00 85.25 387 ALA A N 1
ATOM 3158 C CA . ALA A 1 387 ? -8.120 -1.547 29.044 1.00 85.25 387 ALA A CA 1
ATOM 3159 C C . ALA A 1 387 ? -8.244 -1.055 30.495 1.00 85.25 387 ALA A C 1
ATOM 3161 O O . ALA A 1 387 ? -9.139 -1.508 31.199 1.00 85.25 387 ALA A O 1
ATOM 3162 N N . LEU A 1 388 ? -7.427 -0.078 30.907 1.00 78.50 388 LEU A N 1
ATOM 3163 C CA . LEU A 1 388 ? -7.496 0.507 32.253 1.00 78.50 388 LEU A CA 1
ATOM 3164 C C . LEU A 1 388 ? -8.845 1.164 32.564 1.00 78.50 388 LEU A C 1
ATOM 3166 O O . LEU A 1 388 ? -9.297 1.085 33.691 1.00 78.50 388 LEU A O 1
ATOM 3170 N N . LYS A 1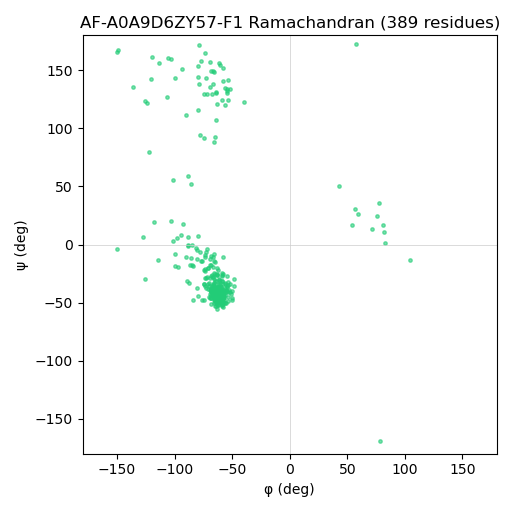 389 ? -9.510 1.781 31.579 1.00 78.12 389 LYS A N 1
ATOM 3171 C CA . LYS A 1 389 ? -10.847 2.379 31.771 1.00 78.12 389 LYS A CA 1
ATOM 3172 C C . LYS A 1 389 ? -11.967 1.346 31.988 1.00 78.12 389 LYS A C 1
ATOM 3174 O O . LYS A 1 389 ? -13.093 1.745 32.265 1.00 78.12 389 LYS A O 1
ATOM 3179 N N . ARG A 1 390 ? -11.707 0.056 31.742 1.00 71.81 390 ARG A N 1
ATOM 3180 C CA . ARG A 1 390 ? -12.688 -1.038 31.878 1.00 71.81 390 ARG A CA 1
ATOM 3181 C C . ARG A 1 390 ? -12.544 -1.819 33.188 1.00 71.81 390 ARG A C 1
ATOM 3183 O O . ARG A 1 390 ? -13.375 -2.690 33.432 1.00 71.81 390 ARG A O 1
ATOM 3190 N N . ILE A 1 391 ? -11.486 -1.546 33.949 1.00 60.22 391 ILE A N 1
ATOM 3191 C CA . ILE A 1 391 ? -11.251 -2.029 35.314 1.00 60.22 391 ILE A CA 1
ATOM 3192 C C . ILE A 1 391 ? -11.785 -0.950 36.250 1.00 60.22 391 ILE A C 1
ATOM 3194 O O . ILE A 1 391 ? -12.454 -1.326 37.234 1.00 60.22 391 ILE A O 1
#

Foldseek 3Di:
DDPPDPVVVLVVLLVVLLVVQLVVLVVVCVPDDVPDQFQQLLCLLVLLLLVCLVVLAHSLDPVSLVVSCCVRPVDDDDPPDDSSGDQWDSLCSVVLVVLNPDDSSVSNSSLLSSLSSLQLSCQVVLLVPQPPRDDPVLSVLSSVLSSPLPLSVVCSRNSHCLSVLLCLLVVLLVCVVVLVQLVSLLSNLSNCRCLLQAVQLSVVQLVLCVLLVVVSSVVSNCVNNCVSNVVSCVRHNDCVVSSVVSQVVLQPDPLKQALVCCPPPLNVLLVVLLCVQLVVLVVCSNVDSRRSLSNSLSRRSVSNSHGIDHFSSSCSSCVSLLSVQSSVQVVDDCSSVVSSCLSCVLVVQQVVCVVVVHDPSVSRNVCNSPNSSVSSVSVVVSVVSVVVVVD

pLDDT: mean 92.19, std 9.07, range [34.41, 98.88]